Protein AF-A0A1Q2CQM8-F1 (afdb_monomer_lite)

Radius of gyration: 37.62 Å; chains: 1; bounding box: 110×85×84 Å

Secondary structure (DSSP, 8-state):
---HHHHHHHHHHHHHHTT-TT--HHHHHHHHHHT---HHHHTTS--TTHHHHHHSHHHHGGGGG-S-------PPPPP----PPPPPPP-SHHHHHHHHHHHHHH-S-TTGGGS-HHHHHHHHHT---SHHHHHHHHTTSTTHHHHHHTHHHHHHHHH-GGGSPPPPPPPPP--S-----PPPPPP---TTPBP-----S-PPPPPGGG-S---SS-EEEEEETTEEEEEEPPPSS--SEEEEEEEEESSS---S-GGGSEEEEEES-SEEEE----SSSEEEEEEEEEEESSHHHHHTSPPEEEEEEEEEPPPEEEEEEE-TTS-EEEEEEPPTTPEEEEEEEETT------GGGBPPGGGEETTEEEESSPPSSSEEEEEEEEEEE-TTS-EEEPPPEEEEEE-PPP------------S-------------------PPPP---------------------

pLDDT: mean 85.56, std 19.46, range [33.66, 98.69]

Foldseek 3Di:
DDALQRLLVLLVVQCVVVVLPPADSVQSSVCSNVVDLDLVVLVPDDGPRSVSCSVCPVVSSVSSVPPDPDPPPDDDDDDDDDDDDDDFQDLPLVSLLVLLVVCLVPDPDVVSVVFDSVLSSQLSVQSQQALVSQLVSLVPGPCSVVSNVCSHVSNCSNGNPVNPPPDPDDDDDDDDDDPPPPDPDPPPPDLAAAFDFDDAPAADWADCPVHFADAPWAWDWDDDPQAIKIAFDDDPDDALDKKKWKWKDPQAAPRRTRVVGHTQGIGRRRIYGGHDDQQAQKIKMWIWMFGYHDSVNSRHGRIHTNYIDMAGDWKADWDWDQDPLRKIKIFIAAHPPWQKWKFKDFPPDDDDDDPVRTAPSVQDDNTIGMGNDDDAPGKIKIWMWTWDQHNVRDIDIHDTDIDIDHGHDDPDPDPDPDDDPPPDPDDDDDDDDDDDDDDDDDDDDDDDDDDDDDDDDDDDDDDDDDD

Sequence (467 aa):
MSTGLQRSRWLIEAAQARGGEGISQRDLELWGHLDIRLRTVAEHILWENRDALLRSFDDLVPAMDGPEPQPEPRSAPPARQAPEPQPGLDQRPEARFGRLMEWRGGHQDPKVATIGDQDLARVASSGAVTEAEVEQAAARLTAAELVALYADQIAYFLGGPDAVGPAPQPEPEPEPEPVPVAAPEPELLDPYAPFDWEKVPQFVPFSWADGPATAFGHLSADLEDDGVRLAWTPAPERAPVTLYRIVESTSNWPSGAPELGGLVGVTRSNSGTAQLHPAGPVTYLAVWVNQGDTLLAAAHSQPRLVGVGQVVWPPKELSVQVTANRTVAALLSAPEGSRVEVQRFPKGATISYDINREIDRELVSSTGFRDLNPPMGDDIVYAAFCVAELADGQSMVSAPLTAVAHVTPEVQQIKVQVSRSESTPGPTTSPGCGRATARSTCTPRRSIRRTGWRTSRAPRRSSRGRA

Structure (mmCIF, N/CA/C/O backbone):
data_AF-A0A1Q2CQM8-F1
#
_entry.id   AF-A0A1Q2CQM8-F1
#
loop_
_atom_site.group_PDB
_atom_site.id
_atom_site.type_symbol
_atom_site.label_atom_id
_atom_site.label_alt_id
_atom_site.label_comp_id
_atom_site.label_asym_id
_atom_site.label_entity_id
_atom_site.label_seq_id
_atom_site.pdbx_PDB_ins_code
_atom_site.Cartn_x
_atom_site.Cartn_y
_atom_site.Cartn_z
_atom_site.occupancy
_atom_site.B_iso_or_equiv
_atom_site.auth_seq_id
_atom_site.auth_comp_id
_atom_site.auth_asym_id
_atom_site.auth_atom_id
_atom_site.pdbx_PDB_model_num
ATOM 1 N N . MET A 1 1 ? 26.496 -1.756 11.582 1.00 56.94 1 MET A N 1
ATOM 2 C CA . MET A 1 1 ? 26.245 -0.394 11.064 1.00 56.94 1 MET A CA 1
ATOM 3 C C . MET A 1 1 ? 26.181 0.554 12.249 1.00 56.94 1 MET A C 1
ATOM 5 O O . MET A 1 1 ? 25.504 0.223 13.214 1.00 56.94 1 MET A O 1
ATOM 9 N N . SER A 1 2 ? 26.933 1.657 12.222 1.00 72.69 2 SER A N 1
ATOM 10 C CA . SER A 1 2 ? 26.915 2.663 13.295 1.00 72.69 2 SER A CA 1
ATOM 11 C C . SER A 1 2 ? 25.597 3.443 13.257 1.00 72.69 2 SER A C 1
ATOM 13 O O . SER A 1 2 ? 25.110 3.773 12.175 1.00 72.69 2 SER A O 1
ATOM 15 N N . THR A 1 3 ? 24.989 3.704 14.415 1.00 89.25 3 THR A N 1
ATOM 16 C CA . THR A 1 3 ? 23.739 4.485 14.493 1.00 89.25 3 THR A CA 1
ATOM 17 C C . THR A 1 3 ? 24.000 5.963 14.174 1.00 89.25 3 THR A C 1
ATOM 19 O O . THR A 1 3 ? 25.101 6.465 14.404 1.00 89.25 3 THR A O 1
ATOM 22 N N . GLY A 1 4 ? 22.991 6.705 13.695 1.00 87.75 4 GLY A N 1
ATOM 23 C CA . GLY A 1 4 ? 23.125 8.153 13.449 1.00 87.75 4 GLY A CA 1
ATOM 24 C C . GLY A 1 4 ? 23.620 8.938 14.677 1.00 87.75 4 GLY A C 1
ATOM 25 O O . GLY A 1 4 ? 24.401 9.873 14.536 1.00 87.75 4 GLY A O 1
ATOM 26 N N . LEU A 1 5 ? 23.252 8.487 15.884 1.00 91.38 5 LEU A N 1
ATOM 27 C CA . LEU A 1 5 ? 23.717 9.038 17.165 1.00 91.38 5 LEU A CA 1
ATOM 28 C C . LEU A 1 5 ? 25.200 8.751 17.464 1.00 91.38 5 LEU A C 1
ATOM 30 O O . LEU A 1 5 ? 25.872 9.552 18.107 1.00 91.38 5 LEU A O 1
ATOM 34 N N . GLN A 1 6 ? 25.727 7.606 17.031 1.00 91.69 6 GLN A N 1
ATOM 35 C CA . GLN A 1 6 ? 27.152 7.295 17.188 1.00 91.69 6 GLN A CA 1
ATOM 36 C C . GLN A 1 6 ? 28.005 8.110 16.215 1.00 91.69 6 GLN A C 1
ATOM 38 O O . GLN A 1 6 ? 29.056 8.613 16.604 1.00 91.69 6 GLN A O 1
ATOM 43 N N . ARG A 1 7 ? 27.527 8.307 14.981 1.00 94.44 7 ARG A N 1
ATOM 44 C CA . ARG A 1 7 ? 28.214 9.136 13.980 1.00 94.44 7 ARG A CA 1
ATOM 45 C C . ARG A 1 7 ? 28.261 10.609 14.367 1.00 94.44 7 ARG A C 1
ATOM 47 O O . ARG A 1 7 ? 29.313 11.224 14.227 1.00 94.44 7 ARG A O 1
ATOM 54 N N . SER A 1 8 ? 27.168 11.165 14.898 1.00 95.44 8 SER A N 1
ATOM 55 C CA . SER A 1 8 ? 27.185 12.538 15.419 1.00 95.44 8 SER A CA 1
ATOM 56 C C . SER A 1 8 ? 28.186 12.692 16.559 1.00 95.44 8 SER A C 1
ATOM 58 O O . SER A 1 8 ? 28.960 13.646 16.571 1.00 95.44 8 SER A O 1
ATOM 60 N N . ARG A 1 9 ? 28.242 11.720 17.477 1.00 95.88 9 ARG A N 1
ATOM 61 C CA . ARG A 1 9 ? 29.221 11.723 18.566 1.00 95.88 9 ARG A CA 1
ATOM 62 C C . ARG A 1 9 ? 30.664 11.711 18.052 1.00 95.88 9 ARG A C 1
ATOM 64 O O . ARG A 1 9 ? 31.464 12.516 18.519 1.00 95.88 9 ARG A O 1
ATOM 71 N N . TRP A 1 10 ? 30.989 10.857 17.082 1.00 95.94 10 TRP A N 1
ATOM 72 C CA . TRP A 1 10 ? 32.332 10.819 16.494 1.00 95.94 10 TRP A CA 1
ATOM 73 C C . TRP A 1 10 ? 32.699 12.116 15.769 1.00 95.94 10 TRP A C 1
ATOM 75 O O . TRP A 1 10 ? 33.825 12.590 15.906 1.00 95.94 10 TRP A O 1
ATOM 85 N N . LEU A 1 11 ? 31.752 12.730 15.052 1.00 96.00 11 LEU A N 1
ATOM 86 C CA . LEU A 1 11 ? 31.953 14.032 14.412 1.00 96.00 11 LEU A CA 1
ATOM 87 C C . LEU A 1 11 ? 32.229 15.142 15.435 1.00 96.00 11 LEU A C 1
ATOM 89 O O . LEU A 1 11 ? 33.125 15.956 15.219 1.00 96.00 11 LEU A O 1
ATOM 93 N N . ILE A 1 12 ? 31.505 15.155 16.559 1.00 96.12 12 ILE A N 1
ATOM 94 C CA . ILE A 1 12 ? 31.725 16.111 17.655 1.00 96.12 12 ILE A CA 1
ATOM 95 C C . ILE A 1 12 ? 33.118 15.924 18.265 1.00 96.12 12 ILE A C 1
ATOM 97 O O . ILE A 1 12 ? 33.862 16.897 18.393 1.00 96.12 12 ILE A O 1
ATOM 101 N N . GLU A 1 13 ? 33.498 14.688 18.595 1.00 95.44 13 GLU A N 1
ATOM 102 C CA . GLU A 1 13 ? 34.814 14.374 19.167 1.00 95.44 13 GLU A CA 1
ATOM 103 C C . GLU A 1 13 ? 35.952 14.752 18.194 1.00 95.44 13 GLU A C 1
ATOM 105 O O . GLU A 1 13 ? 36.938 15.373 18.596 1.00 95.44 13 GLU A O 1
ATOM 110 N N . ALA A 1 14 ? 35.794 14.468 16.897 1.00 95.38 14 ALA A N 1
ATOM 111 C CA . ALA A 1 14 ? 36.774 14.813 15.869 1.00 95.38 14 ALA A CA 1
ATOM 112 C C . ALA A 1 14 ? 36.891 16.327 15.627 1.00 95.38 14 ALA A C 1
ATOM 114 O O . ALA A 1 14 ? 38.002 16.836 15.467 1.00 95.38 14 ALA A O 1
ATOM 115 N N . ALA A 1 15 ? 35.773 17.058 15.628 1.00 95.88 15 ALA A N 1
ATOM 116 C CA . ALA A 1 15 ? 35.773 18.513 15.494 1.00 95.88 15 ALA A CA 1
ATOM 117 C C . ALA A 1 15 ? 36.443 19.188 16.701 1.00 95.88 15 ALA A C 1
ATOM 119 O O . ALA A 1 15 ? 37.255 20.099 16.528 1.00 95.88 15 ALA A O 1
ATOM 120 N N . GLN A 1 16 ? 36.181 18.698 17.917 1.00 94.94 16 GLN A N 1
ATOM 121 C CA . GLN A 1 16 ? 36.836 19.181 19.136 1.00 94.94 16 GLN A CA 1
ATOM 122 C C . GLN A 1 16 ? 38.346 18.911 19.121 1.00 94.94 16 GLN A C 1
ATOM 124 O O . GLN A 1 16 ? 39.131 19.811 19.417 1.00 94.94 16 GLN A O 1
ATOM 129 N N . ALA A 1 17 ? 38.767 17.709 18.712 1.00 94.25 17 ALA A N 1
ATOM 130 C CA . ALA A 1 17 ? 40.180 17.329 18.656 1.00 94.25 17 ALA A CA 1
ATOM 131 C C . ALA A 1 17 ? 41.011 18.189 17.685 1.00 94.25 17 ALA A C 1
ATOM 133 O O . ALA A 1 17 ? 42.217 18.342 17.874 1.00 94.25 17 ALA A O 1
ATOM 134 N N . ARG A 1 18 ? 40.379 18.768 16.657 1.00 92.81 18 ARG A N 1
ATOM 135 C CA . ARG A 1 18 ? 41.039 19.598 15.635 1.00 92.81 18 ARG A CA 1
ATOM 136 C C . ARG A 1 18 ? 40.970 21.098 15.917 1.00 92.81 18 ARG A C 1
ATOM 138 O O . ARG A 1 18 ? 41.352 21.890 15.061 1.00 92.81 18 ARG A O 1
ATOM 145 N N . GLY A 1 19 ? 40.487 21.492 17.097 1.00 88.88 19 GLY A N 1
ATOM 146 C CA . GLY A 1 19 ? 40.315 22.900 17.444 1.00 88.88 19 GLY A CA 1
ATOM 147 C C . GLY A 1 19 ? 39.241 23.574 16.594 1.00 88.88 19 GLY A C 1
ATOM 148 O O . GLY A 1 19 ? 39.440 24.703 16.156 1.00 88.88 19 GLY A O 1
ATOM 149 N N . GLY A 1 20 ? 38.133 22.870 16.326 1.00 78.44 20 GLY A N 1
ATOM 150 C CA . GLY A 1 20 ? 36.983 23.339 15.547 1.00 78.44 20 GLY A CA 1
ATOM 151 C C . GLY A 1 20 ? 36.214 24.485 16.211 1.00 78.44 20 GLY A C 1
ATOM 152 O O . GLY A 1 20 ? 35.013 24.377 16.453 1.00 78.44 20 GLY A O 1
ATOM 153 N N . GLU A 1 21 ? 36.897 25.587 16.516 1.00 77.81 21 GLU A N 1
ATOM 154 C CA . GLU A 1 21 ? 36.283 26.824 16.970 1.00 77.81 21 GLU A CA 1
ATOM 155 C C . GLU A 1 21 ? 35.364 27.352 15.861 1.00 77.81 21 GLU A C 1
ATOM 157 O O . GLU A 1 21 ? 35.803 27.772 14.790 1.00 77.81 21 GLU A O 1
ATOM 162 N N . GLY A 1 22 ? 34.056 27.295 16.115 1.00 87.25 22 GLY A N 1
ATOM 163 C CA . GLY A 1 22 ? 33.035 27.903 15.264 1.00 87.25 22 GLY A CA 1
ATOM 164 C C . GLY A 1 22 ? 32.095 26.941 14.538 1.00 87.25 22 GLY A C 1
ATOM 165 O O . GLY A 1 22 ? 31.134 27.432 13.951 1.00 87.25 22 GLY A O 1
ATOM 166 N N . ILE A 1 23 ? 32.293 25.618 14.587 1.00 95.12 23 ILE A N 1
ATOM 167 C CA . ILE A 1 23 ? 31.280 24.676 14.076 1.00 95.12 23 ILE A CA 1
ATOM 168 C C . ILE A 1 23 ? 30.219 24.463 15.161 1.00 95.12 23 ILE A C 1
ATOM 170 O O . ILE A 1 23 ? 30.550 24.102 16.291 1.00 95.12 23 ILE A O 1
ATOM 174 N N . SER A 1 24 ? 28.944 24.691 14.832 1.00 96.12 24 SER A N 1
ATOM 175 C CA . SER A 1 24 ? 27.851 24.447 15.776 1.00 96.12 24 SER A CA 1
ATOM 176 C C . SER A 1 24 ? 27.746 22.956 16.091 1.00 96.12 24 SER A C 1
ATOM 178 O O . SER A 1 24 ? 27.750 22.115 15.190 1.00 96.12 24 SER A O 1
ATOM 180 N N . GLN A 1 25 ? 27.588 22.618 17.373 1.00 95.94 25 GLN A N 1
ATOM 181 C CA . GLN A 1 25 ? 27.298 21.246 17.788 1.00 95.94 25 GLN A CA 1
ATOM 182 C C . GLN A 1 25 ? 26.040 20.712 17.083 1.00 95.94 25 GLN A C 1
ATOM 184 O O . GLN A 1 25 ? 26.013 19.554 16.675 1.00 95.94 25 GLN A O 1
ATOM 189 N N . ARG A 1 26 ? 25.033 21.569 16.869 1.00 95.88 26 ARG A N 1
ATOM 190 C CA . ARG A 1 26 ? 23.789 21.202 16.186 1.00 95.88 26 ARG A CA 1
ATOM 191 C C . ARG A 1 26 ? 24.016 20.834 14.719 1.00 95.88 26 ARG A C 1
ATOM 193 O O . ARG A 1 26 ? 23.396 19.892 14.231 1.00 95.88 26 ARG A O 1
ATOM 200 N N . ASP A 1 27 ? 24.923 21.536 14.037 1.00 97.00 27 ASP A N 1
ATOM 201 C CA . ASP A 1 27 ? 25.294 21.225 12.652 1.00 97.00 27 ASP A CA 1
ATOM 202 C C . ASP A 1 27 ? 25.987 19.851 12.566 1.00 97.00 27 ASP A C 1
ATOM 204 O O . ASP A 1 27 ? 25.680 19.062 11.675 1.00 97.00 27 ASP A O 1
ATOM 208 N N . LEU A 1 28 ? 26.863 19.517 13.526 1.00 96.75 28 LEU A N 1
ATOM 209 C CA . LEU A 1 28 ? 27.530 18.205 13.607 1.00 96.75 28 LEU A CA 1
ATOM 210 C C . LEU A 1 28 ? 26.553 17.067 13.948 1.00 96.75 28 LEU A C 1
ATOM 212 O O . LEU A 1 28 ? 26.675 15.961 13.417 1.00 96.75 28 LEU A O 1
ATOM 216 N N . GLU A 1 29 ? 25.563 17.334 14.803 1.00 96.56 29 GLU A N 1
ATOM 217 C CA . GLU A 1 29 ? 24.489 16.387 15.118 1.00 96.56 29 GLU A CA 1
ATOM 218 C C . GLU A 1 29 ? 23.617 16.093 13.898 1.00 96.56 29 GLU A C 1
ATOM 220 O O . GLU A 1 29 ? 23.396 14.925 13.568 1.00 96.56 29 GLU A O 1
ATOM 225 N N . LEU A 1 30 ? 23.180 17.144 13.199 1.00 95.88 30 LEU A N 1
ATOM 226 C CA . LEU A 1 30 ? 22.396 17.030 11.973 1.00 95.88 30 LEU A CA 1
ATOM 227 C C . LEU A 1 30 ? 23.183 16.289 10.885 1.00 95.88 30 LEU A C 1
ATOM 229 O O . LEU A 1 30 ? 22.646 15.391 10.237 1.00 95.88 30 LEU A O 1
ATOM 233 N N . TRP A 1 31 ? 24.467 16.612 10.727 1.00 96.31 31 TRP A N 1
ATOM 234 C CA . TRP A 1 31 ? 25.346 15.956 9.766 1.00 96.31 31 TRP A CA 1
ATOM 235 C C . TRP A 1 31 ? 25.486 14.451 10.051 1.00 96.31 31 TRP A C 1
ATOM 237 O O . TRP A 1 31 ? 25.225 13.627 9.169 1.00 96.31 31 TRP A O 1
ATOM 247 N N . GLY A 1 32 ? 25.811 14.066 11.289 1.00 95.44 32 GLY A N 1
ATOM 248 C CA . GLY A 1 32 ? 25.941 12.655 11.669 1.00 95.44 32 GLY A CA 1
ATOM 249 C C . GLY A 1 32 ? 24.635 11.861 11.557 1.00 95.44 32 GLY A C 1
ATOM 250 O O . GLY A 1 32 ? 24.656 10.679 11.194 1.00 95.44 32 GLY A O 1
ATOM 251 N N . HIS A 1 33 ? 23.497 12.512 11.820 1.00 95.31 33 HIS A N 1
ATOM 252 C CA . HIS A 1 33 ? 22.174 11.904 11.703 1.00 95.31 33 HIS A CA 1
ATOM 253 C C . HIS A 1 33 ? 21.782 11.630 10.245 1.00 95.31 33 HIS A C 1
ATOM 255 O O . HIS A 1 33 ? 21.274 10.550 9.948 1.00 95.31 33 HIS A O 1
ATOM 261 N N . LEU A 1 34 ? 22.063 12.574 9.340 1.00 93.88 34 LEU A N 1
ATOM 262 C CA . LEU A 1 34 ? 21.719 12.486 7.916 1.00 93.88 34 LEU A CA 1
ATOM 263 C C . LEU A 1 34 ? 22.741 11.707 7.065 1.00 93.88 34 LEU A C 1
ATOM 265 O O . LEU A 1 34 ? 22.503 11.511 5.878 1.00 93.88 34 LEU A O 1
ATOM 269 N N . ASP A 1 35 ? 23.864 11.266 7.646 1.00 95.62 35 ASP A N 1
ATOM 270 C CA . ASP A 1 35 ? 24.927 10.494 6.971 1.00 95.62 35 ASP A CA 1
ATOM 271 C C . ASP A 1 35 ? 25.447 11.158 5.676 1.00 95.62 35 ASP A C 1
ATOM 273 O O . ASP A 1 35 ? 25.668 10.518 4.647 1.00 95.62 35 ASP A O 1
ATOM 277 N N . ILE A 1 36 ? 25.619 12.484 5.705 1.00 95.38 36 ILE A N 1
ATOM 278 C CA . ILE A 1 36 ? 26.000 13.256 4.514 1.00 95.38 36 ILE A CA 1
ATOM 279 C C . ILE A 1 36 ? 27.485 13.045 4.207 1.00 95.38 36 ILE A C 1
ATOM 281 O O . ILE A 1 36 ? 28.352 13.610 4.860 1.00 95.38 36 ILE A O 1
ATOM 285 N N . ARG A 1 37 ? 27.807 12.268 3.173 1.00 95.94 37 ARG A N 1
ATOM 286 C CA . ARG A 1 37 ? 29.208 11.998 2.776 1.00 95.94 37 ARG A CA 1
ATOM 287 C C . ARG A 1 37 ? 29.702 12.825 1.593 1.00 95.94 37 ARG A C 1
ATOM 289 O O . ARG A 1 37 ? 30.887 12.820 1.281 1.00 95.94 37 ARG A O 1
ATOM 296 N N . LEU A 1 38 ? 28.797 13.533 0.924 1.00 95.56 38 LEU A N 1
ATOM 297 C CA . LEU A 1 38 ? 29.104 14.319 -0.265 1.00 95.56 38 LEU A CA 1
ATOM 298 C C . LEU A 1 38 ? 29.099 15.807 0.071 1.00 95.56 38 LEU A C 1
ATOM 300 O O . LEU A 1 38 ? 28.082 16.348 0.509 1.00 95.56 38 LEU A O 1
ATOM 304 N N . ARG A 1 39 ? 30.217 16.481 -0.215 1.00 95.94 39 ARG A N 1
ATOM 305 C CA . ARG A 1 39 ? 30.371 17.933 -0.040 1.00 95.94 39 ARG A CA 1
ATOM 306 C C . ARG A 1 39 ? 29.277 18.713 -0.777 1.00 95.94 39 ARG A C 1
ATOM 308 O O . ARG A 1 39 ? 28.717 19.652 -0.225 1.00 95.94 39 ARG A O 1
ATOM 315 N N . THR A 1 40 ? 28.910 18.274 -1.982 1.00 92.44 40 THR A N 1
ATOM 316 C CA . THR A 1 40 ? 27.842 18.892 -2.785 1.00 92.44 40 THR A CA 1
ATOM 317 C C . THR A 1 40 ? 26.480 18.836 -2.098 1.00 92.44 40 THR A C 1
ATOM 319 O O . THR A 1 40 ? 25.713 19.785 -2.199 1.00 92.44 40 THR A O 1
ATOM 322 N N . VAL A 1 41 ? 26.166 17.768 -1.360 1.00 92.31 41 VAL A N 1
ATOM 323 C CA . VAL A 1 41 ? 24.922 17.678 -0.577 1.00 92.31 41 VAL A CA 1
ATOM 324 C C . VAL A 1 41 ? 24.990 18.621 0.621 1.00 92.31 41 VAL A C 1
ATOM 326 O O . VAL A 1 41 ? 24.035 19.352 0.878 1.00 92.31 41 VAL A O 1
ATOM 329 N N . ALA A 1 42 ? 26.138 18.674 1.304 1.00 93.44 42 ALA A N 1
ATOM 330 C CA . ALA A 1 42 ? 26.334 19.597 2.414 1.00 93.44 42 ALA A CA 1
ATOM 331 C C . ALA A 1 42 ? 26.187 21.067 1.985 1.00 93.44 42 ALA A C 1
ATOM 333 O O . ALA A 1 42 ? 25.627 21.866 2.721 1.00 93.44 42 ALA A O 1
ATOM 334 N N . GLU A 1 43 ? 26.588 21.446 0.773 1.00 94.69 43 GLU A N 1
ATOM 335 C CA . GLU A 1 43 ? 26.417 22.817 0.269 1.00 94.69 43 GLU A CA 1
ATOM 336 C C . GLU A 1 43 ? 24.953 23.280 0.142 1.00 94.69 43 GLU A C 1
ATOM 338 O O . GLU A 1 43 ? 24.705 24.487 0.130 1.00 94.69 43 GLU A O 1
ATOM 343 N N . HIS A 1 44 ? 23.992 22.357 0.062 1.00 90.94 44 HIS A N 1
ATOM 344 C CA . HIS A 1 44 ? 22.571 22.672 -0.130 1.00 90.94 44 HIS A CA 1
ATOM 345 C C . HIS A 1 44 ? 21.755 22.654 1.170 1.00 90.94 44 HIS A C 1
ATOM 347 O O . HIS A 1 44 ? 20.559 22.943 1.147 1.00 90.94 44 HIS A O 1
ATOM 353 N N . ILE A 1 45 ? 22.384 22.337 2.302 1.00 92.31 45 ILE A N 1
ATOM 354 C CA . ILE A 1 45 ? 21.731 22.293 3.612 1.00 92.31 45 ILE A CA 1
ATOM 355 C C . ILE A 1 45 ? 21.943 23.623 4.344 1.00 92.31 45 ILE A C 1
ATOM 357 O O . ILE A 1 45 ? 22.974 24.285 4.208 1.00 92.31 45 ILE A O 1
ATOM 361 N N . LEU A 1 46 ? 20.929 24.035 5.105 1.00 84.94 46 LEU A N 1
ATOM 362 C CA . LEU A 1 46 ? 20.993 25.213 5.963 1.00 84.94 46 LEU A CA 1
ATOM 363 C C . LEU A 1 46 ? 21.757 24.865 7.246 1.00 84.94 46 LEU A C 1
ATOM 365 O O . LEU A 1 46 ? 21.245 24.129 8.085 1.00 84.94 46 LEU A O 1
ATOM 369 N N . TRP A 1 47 ? 22.962 25.414 7.382 1.00 94.94 47 TRP A N 1
ATOM 370 C CA . TRP A 1 47 ? 23.816 25.276 8.564 1.00 94.94 47 TRP A CA 1
ATOM 371 C C . TRP A 1 47 ? 23.836 26.569 9.369 1.00 94.94 47 TRP A C 1
ATOM 373 O O . TRP A 1 47 ? 23.768 27.657 8.791 1.00 94.94 47 TRP A O 1
ATOM 383 N N . GLU A 1 48 ? 24.009 26.464 10.682 1.00 95.19 48 GLU A N 1
ATOM 384 C CA . GLU A 1 48 ? 24.223 27.628 11.543 1.00 95.19 48 GLU A CA 1
ATOM 385 C C . GLU A 1 48 ? 25.563 28.317 11.225 1.00 95.19 48 GLU A C 1
ATOM 387 O O . GLU A 1 48 ? 25.623 29.547 11.199 1.00 95.19 48 GLU A O 1
ATOM 392 N N . ASN A 1 49 ? 26.619 27.555 10.904 1.00 94.00 49 ASN A N 1
ATOM 393 C CA . ASN A 1 49 ? 27.888 28.103 10.405 1.00 94.00 49 ASN A CA 1
ATOM 394 C C . ASN A 1 49 ? 28.432 27.330 9.192 1.00 94.00 49 ASN A C 1
ATOM 396 O O . ASN A 1 49 ? 29.413 26.581 9.273 1.00 94.00 49 ASN A O 1
ATOM 400 N N . ARG A 1 50 ? 27.793 27.554 8.038 1.00 94.69 50 ARG A N 1
ATOM 401 C CA . ARG A 1 50 ? 28.116 26.897 6.760 1.00 94.69 50 ARG A CA 1
ATOM 402 C C . ARG A 1 50 ? 29.599 26.980 6.389 1.00 94.69 50 ARG A C 1
ATOM 404 O O . ARG A 1 50 ? 30.179 25.972 5.995 1.00 94.69 50 ARG A O 1
ATOM 411 N N . ASP A 1 51 ? 30.220 28.150 6.513 1.00 96.00 51 ASP A N 1
ATOM 412 C CA . ASP A 1 51 ? 31.601 28.358 6.059 1.00 96.00 51 ASP A CA 1
ATOM 413 C C . ASP A 1 51 ? 32.631 27.668 6.961 1.00 96.00 51 ASP A C 1
ATOM 415 O O . ASP A 1 51 ? 33.689 27.245 6.491 1.00 96.00 51 ASP A O 1
ATOM 419 N N . ALA A 1 52 ? 32.359 27.549 8.265 1.00 95.25 52 ALA A N 1
ATOM 420 C CA . ALA A 1 52 ? 33.196 26.754 9.162 1.00 95.25 52 ALA A CA 1
ATOM 421 C C . ALA A 1 52 ? 33.066 25.257 8.849 1.00 95.25 52 ALA A C 1
ATOM 423 O O . ALA A 1 52 ? 34.081 24.580 8.689 1.00 95.25 52 ALA A O 1
ATOM 424 N N . LEU A 1 53 ? 31.836 24.764 8.666 1.00 96.19 53 LEU A N 1
ATOM 425 C CA . LEU A 1 53 ? 31.580 23.356 8.359 1.00 96.19 53 LEU A CA 1
ATOM 426 C C . LEU A 1 53 ? 32.195 22.937 7.016 1.00 96.19 53 LEU A C 1
ATOM 428 O O . LEU A 1 53 ? 32.911 21.942 6.958 1.00 96.19 53 LEU A O 1
ATOM 432 N N . LEU A 1 54 ? 31.987 23.710 5.942 1.00 95.94 54 LEU A N 1
ATOM 433 C CA . LEU A 1 54 ? 32.506 23.376 4.608 1.00 95.94 54 LEU A CA 1
ATOM 434 C C . LEU A 1 54 ? 34.037 23.457 4.510 1.00 95.94 54 LEU A C 1
ATOM 436 O O . LEU A 1 54 ? 34.636 22.760 3.687 1.00 95.94 54 LEU A O 1
ATOM 440 N N . ARG A 1 55 ? 34.691 24.280 5.340 1.00 96.00 55 ARG A N 1
ATOM 441 C CA . ARG A 1 55 ? 36.161 24.304 5.435 1.00 96.00 55 ARG A CA 1
ATOM 442 C C . ARG A 1 55 ? 36.717 23.047 6.097 1.00 96.00 55 ARG A C 1
ATOM 444 O O . ARG A 1 55 ? 37.769 22.584 5.677 1.00 96.00 55 ARG A O 1
ATOM 451 N N . SER A 1 56 ? 36.002 22.485 7.068 1.00 95.75 56 SER A N 1
ATOM 452 C CA . SER A 1 56 ? 36.394 21.265 7.788 1.00 95.75 56 SER A CA 1
ATOM 453 C C . SER A 1 56 ? 35.748 19.988 7.234 1.00 95.75 56 SER A C 1
ATOM 455 O O . SER A 1 56 ? 35.872 18.934 7.853 1.00 95.75 56 SER A O 1
ATOM 457 N N . PHE A 1 57 ? 35.051 20.057 6.091 1.00 96.31 57 PHE A N 1
ATOM 458 C CA . PHE A 1 57 ? 34.222 18.950 5.608 1.00 96.31 57 PHE A CA 1
ATOM 459 C C . PHE A 1 57 ? 35.043 17.695 5.293 1.00 96.31 57 PHE A C 1
ATOM 461 O O . PHE A 1 57 ? 34.856 16.657 5.922 1.00 96.31 57 PHE A O 1
ATOM 468 N N . ASP A 1 58 ? 35.994 17.807 4.362 1.00 95.75 58 ASP A N 1
ATOM 469 C CA . ASP A 1 58 ? 36.803 16.668 3.893 1.00 95.75 58 ASP A CA 1
ATOM 470 C C . ASP A 1 58 ? 37.642 16.059 5.027 1.00 95.75 58 ASP A C 1
ATOM 472 O O . ASP A 1 58 ? 37.927 14.865 5.055 1.00 95.75 58 ASP A O 1
ATOM 476 N N . ASP A 1 59 ? 37.969 16.896 6.003 1.00 94.12 59 ASP A N 1
ATOM 477 C CA . ASP A 1 59 ? 38.695 16.554 7.209 1.00 94.12 59 ASP A CA 1
ATOM 478 C C . ASP A 1 59 ? 37.867 15.689 8.172 1.00 94.12 59 ASP A C 1
ATOM 480 O O . ASP A 1 59 ? 38.401 14.752 8.774 1.00 94.12 59 ASP A O 1
ATOM 484 N N . LEU A 1 60 ? 36.578 15.992 8.333 1.00 95.38 60 LEU A N 1
ATOM 485 C CA . LEU A 1 60 ? 35.695 15.337 9.299 1.00 95.38 60 LEU A CA 1
ATOM 486 C C . LEU A 1 60 ? 34.963 14.112 8.734 1.00 95.38 60 LEU A C 1
ATOM 488 O O . LEU A 1 60 ? 34.587 13.243 9.518 1.00 95.38 60 LEU A O 1
ATOM 492 N N . VAL A 1 61 ? 34.820 13.980 7.408 1.00 96.06 61 VAL A N 1
ATOM 493 C CA . VAL A 1 61 ? 34.174 12.812 6.768 1.00 96.06 61 VAL A CA 1
ATOM 494 C C . VAL A 1 61 ? 34.736 11.462 7.256 1.00 96.06 61 VAL A C 1
ATOM 496 O O . VAL A 1 61 ? 33.927 10.609 7.623 1.00 96.06 61 VAL A O 1
ATOM 499 N N . PRO A 1 62 ? 36.065 11.241 7.360 1.00 95.44 62 PRO A N 1
ATOM 500 C CA . PRO A 1 62 ? 36.605 9.968 7.850 1.00 95.44 62 PRO A CA 1
ATOM 501 C C . PRO A 1 62 ? 36.185 9.619 9.284 1.00 95.44 62 PRO A C 1
ATOM 503 O O . PRO A 1 62 ? 36.098 8.447 9.636 1.00 95.44 62 PRO A O 1
ATOM 506 N N . ALA A 1 63 ? 35.879 10.616 10.125 1.00 94.12 63 ALA A N 1
ATOM 507 C CA . ALA A 1 63 ? 35.440 10.369 11.499 1.00 94.12 63 ALA A CA 1
ATOM 508 C C . ALA A 1 63 ? 34.053 9.704 11.567 1.00 94.12 63 ALA A C 1
ATOM 510 O O . ALA A 1 63 ? 33.713 9.087 12.575 1.00 94.12 63 ALA A O 1
ATOM 511 N N . MET A 1 64 ? 33.256 9.779 10.494 1.00 92.19 64 MET A N 1
ATOM 512 C CA . MET A 1 64 ? 31.951 9.115 10.416 1.00 92.19 64 MET A CA 1
ATOM 513 C C . MET A 1 64 ? 32.055 7.585 10.344 1.00 92.19 64 MET A C 1
ATOM 515 O O . MET A 1 64 ? 31.070 6.903 10.634 1.00 92.19 64 MET A O 1
ATOM 519 N N . ASP A 1 65 ? 33.226 7.049 9.987 1.00 92.12 65 ASP A N 1
ATOM 520 C CA . ASP A 1 65 ? 33.489 5.607 9.923 1.00 92.12 65 ASP A CA 1
ATOM 521 C C . ASP A 1 65 ? 33.944 5.021 11.273 1.00 92.12 65 ASP A C 1
ATOM 523 O O . ASP A 1 65 ? 34.023 3.802 11.430 1.00 92.12 65 ASP A O 1
ATOM 527 N N . GLY A 1 66 ? 34.131 5.881 12.280 1.00 88.94 66 GLY A N 1
ATOM 528 C CA . GLY A 1 66 ? 34.570 5.512 13.622 1.00 88.94 66 GLY A CA 1
ATOM 529 C C . GLY A 1 66 ? 36.094 5.461 13.760 1.00 88.94 66 GLY A C 1
ATOM 530 O O . GLY A 1 66 ? 36.821 5.674 12.791 1.00 88.94 66 GLY A O 1
ATOM 531 N N . PRO A 1 67 ? 36.608 5.228 14.981 1.00 83.69 67 PRO A N 1
ATOM 532 C CA . PRO A 1 67 ? 38.040 5.078 15.195 1.00 83.69 67 PRO A CA 1
ATOM 533 C C . PRO A 1 67 ? 38.556 3.872 14.404 1.00 83.69 67 PRO A C 1
ATOM 535 O O . PRO A 1 67 ? 38.022 2.769 14.528 1.00 83.69 67 PRO A O 1
ATOM 538 N N . GLU A 1 68 ? 39.600 4.093 13.603 1.00 72.31 68 GLU A N 1
ATOM 539 C CA . GLU A 1 68 ? 40.305 3.026 12.897 1.00 72.31 68 GLU A CA 1
ATOM 540 C C . GLU A 1 68 ? 40.721 1.955 13.925 1.00 72.31 68 GLU A C 1
ATOM 542 O O . GLU A 1 68 ? 41.294 2.306 14.966 1.00 72.31 68 GLU A O 1
ATOM 547 N N . PRO A 1 69 ? 40.379 0.670 13.712 1.00 63.34 69 PRO A N 1
ATOM 548 C CA . PRO A 1 69 ? 40.663 -0.374 14.684 1.00 63.34 69 PRO A CA 1
ATOM 549 C C . PRO A 1 69 ? 42.169 -0.413 14.953 1.00 63.34 69 PRO A C 1
ATOM 551 O O . PRO A 1 69 ? 42.965 -0.690 14.056 1.00 63.34 69 PRO A O 1
ATOM 554 N N . GLN A 1 70 ? 42.563 -0.112 16.195 1.00 50.00 70 GLN A N 1
ATOM 555 C CA . GLN A 1 70 ? 43.960 -0.214 16.602 1.00 50.00 70 GLN A CA 1
ATOM 556 C C . GLN A 1 70 ? 44.433 -1.656 16.375 1.00 50.00 70 GLN A C 1
ATOM 558 O O . GLN A 1 70 ? 43.735 -2.588 16.780 1.00 50.00 70 GLN A O 1
ATOM 563 N N . PRO A 1 71 ? 45.601 -1.866 15.743 1.00 48.25 71 PRO A N 1
ATOM 564 C CA . PRO A 1 71 ? 46.135 -3.201 15.539 1.00 48.25 71 PRO A CA 1
ATOM 565 C C . PRO A 1 71 ? 46.389 -3.839 16.905 1.00 48.25 71 PRO A C 1
ATOM 567 O O . PRO A 1 71 ? 47.280 -3.416 17.643 1.00 48.25 71 PRO A O 1
ATOM 570 N N . GLU A 1 72 ? 45.583 -4.840 17.256 1.00 43.38 72 GLU A N 1
ATOM 571 C CA . GLU A 1 72 ? 45.766 -5.581 18.498 1.00 43.38 72 GLU A CA 1
ATOM 572 C C . GLU A 1 72 ? 47.181 -6.193 18.546 1.00 43.38 72 GLU A C 1
ATOM 574 O O . GLU A 1 72 ? 47.679 -6.714 17.537 1.00 43.38 72 GLU A O 1
ATOM 579 N N . PRO A 1 73 ? 47.868 -6.146 19.703 1.00 45.69 73 PRO A N 1
ATOM 580 C CA . PRO A 1 73 ? 49.186 -6.743 19.858 1.00 45.69 73 PRO A CA 1
ATOM 581 C C . PRO A 1 73 ? 49.107 -8.261 19.653 1.00 45.69 73 PRO A C 1
ATOM 583 O O . PRO A 1 73 ? 48.521 -8.992 20.453 1.00 45.69 73 PRO A O 1
ATOM 586 N N . ARG A 1 74 ? 49.732 -8.738 18.567 1.00 40.81 74 ARG A N 1
ATOM 587 C CA . ARG A 1 74 ? 49.884 -10.164 18.244 1.00 40.81 74 ARG A CA 1
ATOM 588 C C . ARG A 1 74 ? 50.515 -10.909 19.420 1.00 40.81 74 ARG A C 1
ATOM 590 O O . ARG A 1 74 ? 51.714 -10.797 19.669 1.00 40.81 74 ARG A O 1
ATOM 597 N N . SER A 1 75 ? 49.702 -11.704 20.105 1.00 40.81 75 SER A N 1
ATOM 598 C CA . SER A 1 75 ? 50.170 -12.684 21.082 1.00 40.81 75 SER A CA 1
ATOM 599 C C . SER A 1 75 ? 50.795 -13.887 20.363 1.00 40.81 75 SER A C 1
ATOM 601 O O . SER A 1 75 ? 50.308 -14.327 19.322 1.00 40.81 75 SER A O 1
ATOM 603 N N . ALA A 1 76 ? 51.906 -14.383 20.913 1.00 40.72 76 ALA A N 1
ATOM 604 C CA . ALA A 1 76 ? 52.690 -15.514 20.417 1.00 40.72 76 ALA A CA 1
ATOM 605 C C . ALA A 1 76 ? 51.872 -16.828 20.350 1.00 40.72 76 ALA A C 1
ATOM 607 O O . ALA A 1 76 ? 50.961 -17.020 21.158 1.00 40.72 76 ALA A O 1
ATOM 608 N N . PRO A 1 77 ? 52.201 -17.751 19.423 1.00 38.00 77 PRO A N 1
ATOM 609 C CA . PRO A 1 77 ? 51.422 -18.966 19.192 1.00 38.00 77 PRO A CA 1
ATOM 610 C C . PRO A 1 77 ? 51.595 -19.982 20.337 1.00 38.00 77 PRO A C 1
ATOM 612 O O . PRO A 1 77 ? 52.735 -20.303 20.690 1.00 38.00 77 PRO A O 1
ATOM 615 N N . PRO A 1 78 ? 50.507 -20.535 20.908 1.00 41.38 78 PRO A N 1
ATOM 616 C CA . PRO A 1 78 ? 50.601 -21.646 21.842 1.00 41.38 78 PRO A CA 1
ATOM 617 C C . PRO A 1 78 ? 50.842 -22.979 21.119 1.00 41.38 78 PRO A C 1
ATOM 619 O O . PRO A 1 78 ? 50.536 -23.169 19.942 1.00 41.38 78 PRO A O 1
ATOM 622 N N . ALA A 1 79 ? 51.445 -23.898 21.869 1.00 41.31 79 ALA A N 1
ATOM 623 C CA . ALA A 1 79 ? 51.891 -25.210 21.436 1.00 41.31 79 ALA A CA 1
ATOM 624 C C . ALA A 1 79 ? 50.750 -26.129 20.961 1.00 41.31 79 ALA A C 1
ATOM 626 O O . ALA A 1 79 ? 49.632 -26.089 21.468 1.00 41.31 79 ALA A O 1
ATOM 62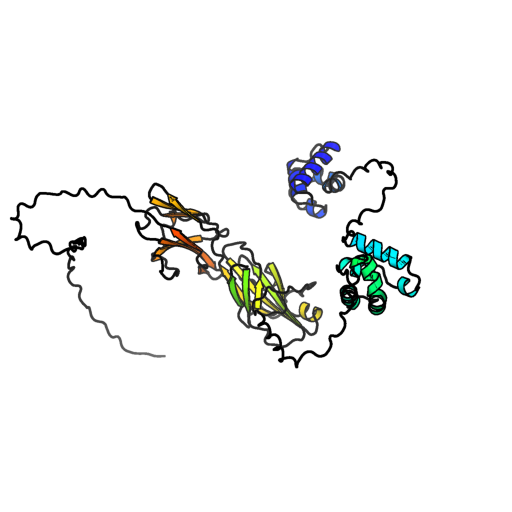7 N N . ARG A 1 80 ? 51.106 -27.000 20.007 1.00 43.66 80 ARG A N 1
ATOM 628 C CA . ARG A 1 80 ? 50.281 -28.043 19.380 1.00 43.66 80 ARG A CA 1
ATOM 629 C C . ARG A 1 80 ? 49.491 -28.862 20.410 1.00 43.66 80 ARG A C 1
ATOM 631 O O . ARG A 1 80 ? 50.082 -29.637 21.161 1.00 43.66 80 ARG A O 1
ATOM 638 N N . GLN A 1 81 ? 48.166 -28.745 20.363 1.00 36.97 81 GLN A N 1
ATOM 639 C CA . GLN A 1 81 ? 47.224 -29.735 20.885 1.00 36.97 81 GLN A CA 1
ATOM 640 C C . GLN A 1 81 ? 46.660 -30.570 19.724 1.00 36.97 81 GLN A C 1
ATOM 642 O O . GLN A 1 81 ? 46.650 -30.132 18.573 1.00 36.97 81 GLN A O 1
ATOM 647 N N . ALA A 1 82 ? 46.288 -31.811 20.040 1.00 38.50 82 ALA A N 1
ATOM 648 C CA . ALA A 1 82 ? 45.726 -32.812 19.134 1.00 38.50 82 ALA A CA 1
ATOM 649 C C . ALA A 1 82 ? 44.416 -32.325 18.468 1.00 38.50 82 ALA A C 1
ATOM 651 O O . ALA A 1 82 ? 43.746 -31.470 19.043 1.00 38.50 82 ALA A O 1
ATOM 652 N N . PRO A 1 83 ? 44.053 -32.830 17.270 1.00 41.47 83 PRO A N 1
ATOM 653 C CA . PRO A 1 83 ? 42.994 -32.241 16.455 1.00 41.47 83 PRO A CA 1
ATOM 654 C C . PRO A 1 83 ? 41.612 -32.427 17.092 1.00 41.47 83 PRO A C 1
ATOM 656 O O . PRO A 1 83 ? 41.062 -33.526 17.120 1.00 41.47 83 PRO A O 1
ATOM 659 N N . GLU A 1 84 ? 41.067 -31.318 17.583 1.00 43.41 84 GLU A N 1
ATOM 660 C CA . GLU A 1 84 ? 39.641 -31.119 17.826 1.00 43.41 84 GLU A CA 1
ATOM 661 C C . GLU A 1 84 ? 38.883 -30.972 16.486 1.00 43.41 84 GLU A C 1
ATOM 663 O O . GLU A 1 84 ? 39.489 -30.593 15.476 1.00 43.41 84 GLU A O 1
ATOM 668 N N . PRO A 1 85 ? 37.575 -31.296 16.440 1.00 40.44 85 PRO A N 1
ATOM 669 C CA . PRO A 1 85 ? 36.749 -31.184 15.235 1.00 40.44 85 PRO A CA 1
ATOM 670 C C . PRO A 1 85 ? 36.799 -29.763 14.658 1.00 40.44 85 PRO A C 1
ATOM 672 O O . PRO A 1 85 ? 36.651 -28.782 15.386 1.00 40.44 85 PRO A O 1
ATOM 675 N N . GLN A 1 86 ? 37.047 -29.654 13.349 1.00 50.44 86 GLN A N 1
ATOM 676 C CA . GLN A 1 86 ? 37.265 -28.367 12.691 1.00 50.44 86 GLN A CA 1
ATOM 677 C C . GLN A 1 86 ? 36.027 -27.457 12.817 1.00 50.44 86 GLN A C 1
ATOM 679 O O . GLN A 1 86 ? 34.909 -27.916 12.573 1.00 50.44 86 GLN A O 1
ATOM 684 N N . PRO A 1 87 ? 36.201 -26.169 13.171 1.00 54.44 87 PRO A N 1
ATOM 685 C CA . PRO A 1 87 ? 35.117 -25.196 13.143 1.00 54.44 87 PRO A CA 1
ATOM 686 C C . PRO A 1 87 ? 34.624 -25.019 11.701 1.00 54.44 87 PRO A C 1
ATOM 688 O O . PRO A 1 87 ? 35.427 -25.015 10.767 1.00 54.44 87 PRO A O 1
ATOM 691 N N . GLY A 1 88 ? 33.306 -24.882 11.525 1.00 78.69 88 GLY A N 1
ATOM 692 C CA . GLY A 1 88 ? 32.677 -24.726 10.212 1.00 78.69 88 GLY A CA 1
ATOM 693 C C . GLY A 1 88 ? 33.352 -23.643 9.365 1.00 78.69 88 GLY A C 1
ATOM 694 O O . GLY A 1 88 ? 33.696 -22.572 9.869 1.00 78.69 88 GLY A O 1
ATOM 695 N N . LEU A 1 89 ? 33.564 -23.940 8.080 1.00 87.94 89 LEU A N 1
ATOM 696 C CA . LEU A 1 89 ? 34.204 -23.029 7.129 1.00 87.94 89 LEU A CA 1
ATOM 697 C C . LEU A 1 89 ? 33.476 -21.677 7.095 1.00 87.94 89 LEU A C 1
ATOM 699 O O . LEU A 1 89 ? 32.250 -21.636 7.031 1.00 87.94 89 LEU A O 1
ATOM 703 N N . ASP A 1 90 ? 34.225 -20.569 7.082 1.00 90.44 90 ASP A N 1
ATOM 704 C CA . ASP A 1 90 ? 33.654 -19.226 6.921 1.00 90.44 90 ASP A CA 1
ATOM 705 C C . ASP A 1 90 ? 32.936 -19.125 5.566 1.00 90.44 90 ASP A C 1
ATOM 707 O O . ASP A 1 90 ? 33.559 -19.280 4.507 1.00 90.44 90 ASP A O 1
ATOM 711 N N . GLN A 1 91 ? 31.622 -18.897 5.611 1.00 92.81 91 GLN A N 1
ATOM 712 C CA . GLN A 1 91 ? 30.742 -18.867 4.442 1.00 92.81 91 GLN A CA 1
ATOM 713 C C . GLN A 1 91 ? 30.552 -17.469 3.847 1.00 92.81 91 GLN A C 1
ATOM 715 O O . GLN A 1 91 ? 29.795 -17.315 2.889 1.00 92.81 91 GLN A O 1
ATOM 720 N N . ARG A 1 92 ? 31.233 -16.440 4.367 1.00 94.38 92 ARG A N 1
ATOM 721 C CA . ARG A 1 92 ? 31.181 -15.106 3.757 1.00 94.38 92 ARG A CA 1
ATOM 722 C C . ARG A 1 92 ? 31.730 -15.144 2.319 1.00 94.38 92 ARG A C 1
ATOM 724 O O . ARG A 1 92 ? 32.718 -15.849 2.075 1.00 94.38 92 ARG A O 1
ATOM 731 N N . PRO A 1 93 ? 31.132 -14.400 1.366 1.00 92.50 93 PRO A N 1
ATOM 732 C CA . PRO A 1 93 ? 31.546 -14.417 -0.039 1.00 92.50 93 PRO A CA 1
ATOM 733 C C . PRO A 1 93 ? 33.043 -14.161 -0.251 1.00 92.50 93 PRO A C 1
ATOM 735 O O . PRO A 1 93 ? 33.658 -14.801 -1.100 1.00 92.50 93 PRO A O 1
ATOM 738 N N . GLU A 1 94 ? 33.658 -13.293 0.554 1.00 93.81 94 GLU A N 1
ATOM 739 C CA . GLU A 1 94 ? 35.082 -12.957 0.463 1.00 93.81 94 GLU A CA 1
ATOM 740 C C . GLU A 1 94 ? 35.974 -14.145 0.849 1.00 93.81 94 GLU A C 1
ATOM 742 O O . GLU A 1 94 ? 36.968 -14.428 0.179 1.00 93.81 94 GLU A O 1
ATOM 747 N N . ALA A 1 95 ? 35.596 -14.882 1.899 1.00 94.12 95 ALA A N 1
ATOM 748 C CA . ALA A 1 95 ? 36.319 -16.069 2.348 1.00 94.12 95 ALA A CA 1
ATOM 749 C C . ALA A 1 95 ? 36.180 -17.221 1.340 1.00 94.12 95 ALA A C 1
ATOM 751 O O . ALA A 1 95 ? 37.155 -17.913 1.042 1.00 94.12 95 ALA A O 1
ATOM 752 N N . ARG A 1 96 ? 34.982 -17.393 0.770 1.00 96.44 96 ARG A N 1
ATOM 753 C CA . ARG A 1 96 ? 34.708 -18.361 -0.304 1.00 96.44 96 ARG A CA 1
ATOM 754 C C . ARG A 1 96 ? 35.513 -18.046 -1.562 1.00 96.44 96 ARG A C 1
ATOM 756 O O . ARG A 1 96 ? 36.152 -18.934 -2.118 1.00 96.44 96 ARG A O 1
ATOM 763 N N . PHE A 1 97 ? 35.534 -16.780 -1.974 1.00 97.12 97 PHE A N 1
ATOM 764 C CA . PHE A 1 97 ? 36.324 -16.327 -3.115 1.00 97.12 97 PHE A CA 1
ATOM 765 C C . PHE A 1 97 ? 37.820 -16.583 -2.900 1.00 97.12 97 PHE A C 1
ATOM 767 O O . PHE A 1 97 ? 38.478 -17.116 -3.791 1.00 97.12 97 PHE A O 1
ATOM 774 N N . GLY A 1 98 ? 38.338 -16.304 -1.699 1.00 95.56 98 GLY A N 1
ATOM 775 C CA . GLY A 1 98 ? 39.720 -16.621 -1.329 1.00 95.56 98 GLY A CA 1
ATOM 776 C C . GLY A 1 98 ? 40.068 -18.105 -1.501 1.00 95.56 98 GLY A C 1
ATOM 777 O O . GLY A 1 98 ? 41.089 -18.420 -2.110 1.00 95.56 98 GLY A O 1
ATOM 778 N N . ARG A 1 99 ? 39.194 -19.020 -1.054 1.00 96.88 99 ARG A N 1
ATOM 779 C CA . ARG A 1 99 ? 39.388 -20.475 -1.223 1.00 96.88 99 ARG A CA 1
ATOM 780 C C . ARG A 1 99 ? 39.362 -20.911 -2.687 1.00 96.88 99 ARG A C 1
ATOM 782 O O . ARG A 1 99 ? 40.173 -21.739 -3.087 1.00 96.88 99 ARG A O 1
ATOM 789 N N . LEU A 1 100 ? 38.476 -20.336 -3.503 1.00 97.25 100 LEU A N 1
ATOM 790 C CA . LEU A 1 100 ? 38.431 -20.626 -4.941 1.00 97.25 100 LEU A CA 1
ATOM 791 C C . LEU A 1 100 ? 39.670 -20.111 -5.682 1.00 97.25 100 LEU A C 1
ATOM 793 O O . LEU A 1 100 ? 40.150 -20.762 -6.608 1.00 97.25 100 LEU A O 1
ATOM 797 N N . MET A 1 101 ? 40.213 -18.967 -5.264 1.00 97.56 101 MET A N 1
ATOM 798 C CA . MET A 1 101 ? 41.474 -18.443 -5.794 1.00 97.56 101 MET A CA 1
ATOM 799 C C . MET A 1 101 ? 42.656 -19.352 -5.438 1.00 97.56 101 MET A C 1
ATOM 801 O O . MET A 1 101 ? 43.506 -19.603 -6.293 1.00 97.56 101 MET A O 1
ATOM 805 N N . GLU A 1 102 ? 42.692 -19.872 -4.209 1.00 96.38 102 GLU A N 1
ATOM 806 C CA . GLU A 1 102 ? 43.698 -20.840 -3.761 1.00 96.38 102 GLU A CA 1
ATOM 807 C C . GLU A 1 102 ? 43.588 -22.167 -4.524 1.00 96.38 102 GLU A C 1
ATOM 809 O O . GLU A 1 102 ? 44.590 -22.644 -5.058 1.00 96.38 102 GLU A O 1
ATOM 814 N N . TRP A 1 103 ? 42.372 -22.709 -4.669 1.00 96.94 103 TRP A N 1
ATOM 815 C CA . TRP A 1 103 ? 42.098 -23.888 -5.495 1.00 96.94 103 TRP A CA 1
ATOM 816 C C . TRP A 1 103 ? 42.597 -23.691 -6.928 1.00 96.94 103 TRP A C 1
ATOM 818 O O . TRP A 1 103 ? 43.404 -24.486 -7.406 1.00 96.94 103 TRP A O 1
ATOM 828 N N . ARG A 1 104 ? 42.202 -22.594 -7.590 1.00 97.69 104 ARG A N 1
ATOM 829 C CA . ARG A 1 104 ? 42.627 -22.296 -8.965 1.00 97.69 104 ARG A CA 1
ATOM 830 C C . ARG A 1 104 ? 44.150 -22.180 -9.078 1.00 97.69 104 ARG A C 1
ATOM 832 O O . ARG A 1 104 ? 44.720 -22.649 -10.057 1.00 97.69 104 ARG A O 1
ATOM 839 N N . GLY A 1 105 ? 44.806 -21.561 -8.094 1.00 95.94 105 GLY A N 1
ATOM 840 C CA . GLY A 1 105 ? 46.261 -21.381 -8.068 1.00 95.94 105 GLY A CA 1
ATOM 841 C C . GLY A 1 105 ? 47.053 -22.668 -7.811 1.00 95.94 105 GLY A C 1
ATOM 842 O O . GLY A 1 105 ? 48.190 -22.777 -8.265 1.00 95.94 105 GLY A O 1
ATOM 843 N N . GLY A 1 106 ? 46.462 -23.635 -7.104 1.00 94.44 106 GLY A N 1
ATOM 844 C CA . GLY A 1 106 ? 47.064 -24.938 -6.807 1.00 94.44 106 GLY A CA 1
ATOM 845 C C . GLY A 1 106 ? 46.679 -26.066 -7.772 1.00 94.44 106 GLY A C 1
ATOM 846 O O . GLY A 1 106 ? 47.222 -27.167 -7.658 1.00 94.44 106 GLY A O 1
ATOM 847 N N . HIS A 1 107 ? 45.747 -25.829 -8.699 1.00 97.00 107 HIS A N 1
ATOM 848 C CA . HIS A 1 107 ? 45.215 -26.866 -9.580 1.00 97.00 107 HIS A CA 1
ATOM 849 C C . HIS A 1 107 ? 46.213 -27.278 -10.678 1.00 97.00 107 HIS A C 1
ATOM 851 O O . HIS A 1 107 ? 46.912 -26.446 -11.254 1.00 97.00 107 HIS A O 1
ATOM 857 N N . GLN A 1 108 ? 46.271 -28.578 -10.995 1.00 95.88 108 GLN A N 1
ATOM 858 C CA . GLN A 1 108 ? 47.247 -29.126 -11.951 1.00 95.88 108 GLN A CA 1
ATOM 859 C C . GLN A 1 108 ? 46.834 -28.966 -13.424 1.00 95.88 108 GLN A C 1
ATOM 861 O O . GLN A 1 108 ? 47.705 -28.887 -14.289 1.00 95.88 108 GLN A O 1
ATOM 866 N N . ASP A 1 109 ? 45.530 -28.923 -13.732 1.00 96.25 109 ASP A N 1
ATOM 867 C CA . ASP A 1 109 ? 45.061 -28.679 -15.106 1.00 96.25 109 ASP A CA 1
ATOM 868 C C . ASP A 1 109 ? 45.229 -27.191 -15.483 1.00 96.25 109 ASP A C 1
ATOM 870 O O . ASP A 1 109 ? 44.565 -26.340 -14.879 1.00 96.25 109 ASP A O 1
ATOM 874 N N . PRO A 1 110 ? 46.037 -26.853 -16.511 1.00 95.88 110 PRO A N 1
ATOM 875 C CA . PRO A 1 110 ? 46.200 -25.478 -16.982 1.00 95.88 110 PRO A CA 1
ATOM 876 C C . PRO A 1 110 ? 44.898 -24.822 -17.466 1.00 95.88 110 PRO A C 1
ATOM 878 O O . PRO A 1 110 ? 44.816 -23.595 -17.491 1.00 95.88 110 PRO A O 1
ATOM 881 N N . LYS A 1 111 ? 43.862 -25.591 -17.830 1.00 95.56 111 LYS A N 1
ATOM 882 C CA . LYS A 1 111 ? 42.549 -25.038 -18.196 1.00 95.56 111 LYS A CA 1
ATOM 883 C C . LYS A 1 111 ? 41.868 -24.339 -17.022 1.00 95.56 111 LYS A C 1
ATOM 885 O O . LYS A 1 111 ? 41.178 -23.347 -17.239 1.00 95.56 111 LYS A O 1
ATOM 890 N N . VAL A 1 112 ? 42.099 -24.782 -15.786 1.00 96.44 112 VAL A N 1
ATOM 891 C CA . VAL A 1 112 ? 41.516 -24.150 -14.588 1.00 96.44 112 VAL A CA 1
ATOM 892 C C . VAL A 1 112 ? 42.047 -22.727 -14.394 1.00 96.44 112 VAL A C 1
ATOM 894 O O . VAL A 1 112 ? 41.290 -21.834 -14.020 1.00 96.44 112 VAL A O 1
ATOM 897 N N . ALA A 1 113 ? 43.297 -22.458 -14.783 1.00 95.56 113 ALA A N 1
ATOM 898 C CA . ALA A 1 113 ? 43.867 -21.109 -14.763 1.00 95.56 113 ALA A CA 1
ATOM 899 C C . ALA A 1 113 ? 43.168 -20.127 -15.727 1.00 95.56 113 ALA A C 1
ATOM 901 O O . ALA A 1 113 ? 43.343 -18.917 -15.594 1.00 95.56 113 ALA A O 1
ATOM 902 N N . THR A 1 114 ? 42.370 -20.624 -16.682 1.00 96.25 114 THR A N 1
ATOM 903 C CA . THR A 1 114 ? 41.598 -19.784 -17.614 1.00 96.25 114 THR A CA 1
ATOM 904 C C . THR A 1 114 ? 40.259 -19.306 -17.044 1.00 96.25 114 THR A C 1
ATOM 906 O O . THR A 1 114 ? 39.661 -18.390 -17.607 1.00 96.25 114 THR A O 1
ATOM 909 N N . ILE A 1 115 ? 39.795 -19.872 -15.919 1.00 97.12 115 ILE A N 1
ATOM 910 C CA . ILE A 1 115 ? 38.578 -19.415 -15.234 1.00 97.12 115 ILE A CA 1
ATOM 911 C C . ILE A 1 115 ? 38.853 -18.024 -14.658 1.00 97.12 115 ILE A C 1
ATOM 913 O O . ILE A 1 115 ? 39.714 -17.877 -13.794 1.00 97.12 115 ILE A O 1
ATOM 917 N N . GLY A 1 116 ? 38.142 -16.999 -15.133 1.00 96.25 116 GLY A N 1
ATOM 918 C CA . GLY A 1 116 ? 38.372 -15.610 -14.730 1.00 96.25 116 GLY A CA 1
ATOM 919 C C . GLY A 1 116 ? 37.933 -15.299 -13.294 1.00 96.25 116 GLY A C 1
ATOM 920 O O . GLY A 1 116 ? 37.005 -15.910 -12.765 1.00 96.25 116 GLY A O 1
ATOM 921 N N . ASP A 1 117 ? 38.555 -14.288 -12.679 1.00 97.38 117 ASP A N 1
ATOM 922 C CA . ASP A 1 117 ? 38.241 -13.835 -11.310 1.00 97.38 117 ASP A CA 1
ATOM 923 C C . ASP A 1 117 ? 36.759 -13.463 -11.152 1.00 97.38 117 ASP A C 1
ATOM 925 O O . ASP A 1 117 ? 36.148 -13.718 -10.118 1.00 97.38 117 ASP A O 1
ATOM 929 N N . GLN A 1 118 ? 36.155 -12.905 -12.205 1.00 94.69 118 GLN A N 1
ATOM 930 C CA . GLN A 1 118 ? 34.742 -12.538 -12.211 1.00 94.69 118 GLN A CA 1
ATOM 931 C C . GLN A 1 118 ? 33.813 -13.758 -12.099 1.00 94.69 118 GLN A C 1
ATOM 933 O O . GLN A 1 118 ? 32.801 -13.680 -11.403 1.00 94.69 118 GLN A O 1
ATOM 938 N N . ASP A 1 119 ? 34.144 -14.875 -12.752 1.00 96.69 119 ASP A N 1
ATOM 939 C CA . ASP A 1 119 ? 33.345 -16.102 -12.678 1.00 96.69 119 ASP A CA 1
ATOM 940 C C . ASP A 1 119 ? 33.509 -16.761 -11.298 1.00 96.69 119 ASP A C 1
ATOM 942 O O . ASP A 1 119 ? 32.511 -17.119 -10.673 1.00 96.69 119 ASP A O 1
ATOM 946 N N . LEU A 1 120 ? 34.731 -16.802 -10.748 1.00 97.38 120 LEU A N 1
ATOM 947 C CA . LEU A 1 120 ? 34.967 -17.280 -9.378 1.00 97.38 120 LEU A CA 1
ATOM 948 C C . LEU A 1 120 ? 34.240 -16.430 -8.323 1.00 97.38 120 LEU A C 1
ATOM 950 O O . LEU A 1 120 ? 33.668 -16.979 -7.383 1.00 97.38 120 LEU A O 1
ATOM 954 N N . ALA A 1 121 ? 34.205 -15.103 -8.476 1.00 94.75 121 ALA A N 1
ATOM 955 C CA . ALA A 1 121 ? 33.483 -14.213 -7.563 1.00 94.75 121 ALA A CA 1
ATOM 956 C C . ALA A 1 121 ? 31.963 -14.444 -7.614 1.00 94.75 121 ALA A C 1
ATOM 958 O O . ALA A 1 121 ? 31.289 -14.380 -6.581 1.00 94.75 121 ALA A O 1
ATOM 959 N N . ARG A 1 122 ? 31.419 -14.768 -8.796 1.00 94.75 122 ARG A N 1
ATOM 960 C CA . ARG A 1 122 ? 30.002 -15.125 -8.971 1.00 94.75 122 ARG A CA 1
ATOM 961 C C . ARG A 1 122 ? 29.667 -16.466 -8.318 1.00 94.75 122 ARG A C 1
ATOM 963 O O . ARG A 1 122 ? 28.650 -16.541 -7.637 1.00 94.75 122 ARG A O 1
ATOM 970 N N . VAL A 1 123 ? 30.526 -17.482 -8.452 1.00 96.56 123 VAL A N 1
ATOM 971 C CA . VAL A 1 123 ? 30.374 -18.775 -7.748 1.00 96.56 123 VAL A CA 1
ATOM 972 C C . VAL A 1 123 ? 30.518 -18.603 -6.231 1.00 96.56 123 VAL A C 1
ATOM 974 O O . VAL A 1 123 ? 29.768 -19.185 -5.450 1.00 96.56 123 VAL A O 1
ATOM 977 N N . ALA A 1 124 ? 31.441 -17.754 -5.777 1.00 96.25 124 ALA A N 1
ATOM 978 C CA . ALA A 1 124 ? 31.582 -17.446 -4.358 1.00 96.25 124 ALA A CA 1
ATOM 979 C C . ALA A 1 124 ? 30.328 -16.760 -3.792 1.00 96.25 124 ALA A C 1
ATOM 981 O O . ALA A 1 124 ? 29.892 -17.098 -2.695 1.00 96.25 124 ALA A O 1
ATOM 982 N N . SER A 1 125 ? 29.727 -15.845 -4.556 1.00 94.38 125 SER A N 1
ATOM 983 C CA . SER A 1 125 ? 28.529 -15.095 -4.155 1.00 94.38 125 SER A CA 1
ATOM 984 C C . SER A 1 125 ? 27.222 -15.880 -4.296 1.00 94.38 125 SER A C 1
ATOM 986 O O . SER A 1 125 ? 26.212 -15.456 -3.743 1.00 94.38 125 SER A O 1
ATOM 988 N N . SER A 1 126 ? 27.205 -16.998 -5.031 1.00 94.75 126 SER A N 1
ATOM 989 C CA . SER A 1 126 ? 25.971 -17.751 -5.302 1.00 94.75 126 SER A CA 1
ATOM 990 C C . SER A 1 126 ? 25.440 -18.527 -4.096 1.00 94.75 126 SER A C 1
ATOM 992 O O . SER A 1 126 ? 24.293 -18.959 -4.115 1.00 94.75 126 SER A O 1
ATOM 994 N N . GLY A 1 127 ? 26.259 -18.735 -3.062 1.00 93.25 127 GLY A N 1
ATOM 995 C CA . GLY A 1 127 ? 25.893 -19.566 -1.917 1.00 93.25 127 GLY A CA 1
ATOM 996 C C . GLY A 1 127 ? 26.077 -21.071 -2.143 1.00 93.25 127 GLY A C 1
ATOM 997 O O . GLY A 1 127 ? 26.104 -21.793 -1.156 1.00 93.25 127 GLY A O 1
ATOM 998 N N . ALA A 1 128 ? 26.335 -21.536 -3.373 1.00 94.31 128 ALA A N 1
ATOM 999 C CA . ALA A 1 128 ? 26.487 -22.958 -3.711 1.00 94.31 128 ALA A CA 1
ATOM 1000 C C . ALA A 1 128 ? 27.555 -23.670 -2.863 1.00 94.31 128 ALA A C 1
ATOM 1002 O O . ALA A 1 128 ? 28.686 -23.191 -2.775 1.00 94.31 128 ALA A O 1
ATOM 1003 N N . VAL A 1 129 ? 27.207 -24.792 -2.241 1.00 94.25 129 VAL A N 1
ATOM 1004 C CA . VAL A 1 129 ? 28.127 -25.620 -1.442 1.00 94.25 129 VAL A CA 1
ATOM 1005 C C . VAL A 1 129 ? 28.133 -27.083 -1.877 1.00 94.25 129 VAL A C 1
ATOM 1007 O O . VAL A 1 129 ? 29.019 -27.818 -1.460 1.00 94.25 129 VAL A O 1
ATOM 1010 N N . THR A 1 130 ? 27.197 -27.494 -2.732 1.00 93.44 130 THR A N 1
ATOM 1011 C CA . THR A 1 130 ? 27.132 -28.838 -3.326 1.00 93.44 130 THR A CA 1
ATOM 1012 C C . THR A 1 130 ? 27.452 -28.814 -4.821 1.00 93.44 130 THR A C 1
ATOM 1014 O O . THR A 1 130 ? 27.338 -27.776 -5.471 1.00 93.44 130 THR A O 1
ATOM 1017 N N . GLU A 1 131 ? 27.829 -29.965 -5.383 1.00 93.88 131 GLU A N 1
ATOM 1018 C CA . GLU A 1 131 ? 28.135 -30.118 -6.815 1.00 93.88 131 GLU A CA 1
ATOM 1019 C C . GLU A 1 131 ? 26.975 -29.634 -7.701 1.00 93.88 131 GLU A C 1
ATOM 1021 O O . GLU A 1 131 ? 27.169 -28.771 -8.555 1.00 93.88 131 GLU A O 1
ATOM 1026 N N . ALA A 1 132 ? 25.748 -30.083 -7.418 1.00 91.31 132 ALA A N 1
ATOM 1027 C CA . ALA A 1 132 ? 24.555 -29.697 -8.174 1.00 91.31 132 ALA A CA 1
ATOM 1028 C C . ALA A 1 132 ? 24.277 -28.180 -8.127 1.00 91.31 132 ALA A C 1
ATOM 1030 O O . ALA A 1 132 ? 23.896 -27.572 -9.129 1.00 91.31 132 ALA A O 1
ATOM 1031 N N . GLU A 1 133 ? 24.495 -27.537 -6.976 1.00 93.56 133 GLU A N 1
ATOM 1032 C CA . GLU A 1 133 ? 24.345 -26.082 -6.851 1.00 93.56 133 GLU A CA 1
ATOM 1033 C C . GLU A 1 133 ? 25.442 -25.327 -7.616 1.00 93.56 133 GLU A C 1
ATOM 1035 O O . GLU A 1 133 ? 25.184 -24.256 -8.177 1.00 93.56 133 GLU A O 1
ATOM 1040 N N . VAL A 1 134 ? 26.664 -25.869 -7.657 1.00 95.88 134 VAL A N 1
ATOM 1041 C CA . VAL A 1 134 ? 27.773 -25.297 -8.430 1.00 95.88 134 VAL A CA 1
ATOM 1042 C C . VAL A 1 134 ? 27.494 -25.413 -9.927 1.00 95.88 134 VAL A C 1
ATOM 1044 O O . VAL A 1 134 ? 27.660 -24.420 -10.635 1.00 95.88 134 VAL A O 1
ATOM 1047 N N . GLU A 1 135 ? 26.998 -26.553 -10.412 1.00 95.12 135 GLU A N 1
ATOM 1048 C CA . GLU A 1 135 ? 26.573 -26.725 -11.808 1.00 95.12 135 GLU A CA 1
ATOM 1049 C C . GLU A 1 135 ? 25.459 -25.739 -12.190 1.00 95.12 135 GLU A C 1
ATOM 1051 O O . GLU A 1 135 ? 25.518 -25.078 -13.233 1.00 95.12 135 GLU A O 1
ATOM 1056 N N . GLN A 1 136 ? 24.464 -25.565 -11.315 1.00 92.19 136 GLN A N 1
ATOM 1057 C CA . GLN A 1 136 ? 23.380 -24.613 -11.543 1.00 92.19 136 GLN A CA 1
ATOM 1058 C C . GLN A 1 136 ? 23.890 -23.164 -11.588 1.00 92.19 136 GLN A C 1
ATOM 1060 O O . GLN A 1 136 ? 23.441 -22.367 -12.420 1.00 92.19 136 GLN A O 1
ATOM 1065 N N . ALA A 1 137 ? 24.843 -22.809 -10.721 1.00 92.38 137 ALA A N 1
ATOM 1066 C CA . ALA A 1 137 ? 25.497 -21.505 -10.750 1.00 92.38 137 ALA A CA 1
ATOM 1067 C C . ALA A 1 137 ? 26.356 -21.323 -12.016 1.00 92.38 137 ALA A C 1
ATOM 1069 O O . ALA A 1 137 ? 26.380 -20.226 -12.585 1.00 92.38 137 ALA A O 1
ATOM 1070 N N . ALA A 1 138 ? 27.008 -22.392 -12.486 1.00 93.62 138 ALA A N 1
ATOM 1071 C CA . ALA A 1 138 ? 27.881 -22.397 -13.656 1.00 93.62 138 ALA A CA 1
ATOM 1072 C C . ALA A 1 138 ? 27.146 -22.041 -14.952 1.00 93.62 138 ALA A C 1
ATOM 1074 O O . ALA A 1 138 ? 27.713 -21.349 -15.796 1.00 93.62 138 ALA A O 1
ATOM 1075 N N . ALA A 1 139 ? 25.868 -22.413 -15.085 1.00 93.12 139 ALA A N 1
ATOM 1076 C CA . ALA A 1 139 ? 25.055 -22.159 -16.281 1.00 93.12 139 ALA A CA 1
ATOM 1077 C C . ALA A 1 139 ? 24.943 -20.670 -16.684 1.00 93.12 139 ALA A C 1
ATOM 1079 O O . ALA A 1 139 ? 24.520 -20.355 -17.795 1.00 93.12 139 ALA A O 1
ATOM 1080 N N . ARG A 1 140 ? 25.304 -19.739 -15.789 1.00 89.19 140 ARG A N 1
ATOM 1081 C CA . ARG A 1 140 ? 25.254 -18.280 -16.009 1.00 89.19 140 ARG A CA 1
ATOM 1082 C C . ARG A 1 140 ? 26.636 -17.638 -16.194 1.00 89.19 140 ARG A C 1
ATOM 1084 O O . ARG A 1 140 ? 26.735 -16.409 -16.244 1.00 89.19 140 ARG A O 1
ATOM 1091 N N . LEU A 1 141 ? 27.699 -18.440 -16.224 1.00 94.12 141 LEU A N 1
ATOM 1092 C CA . LEU A 1 141 ? 29.087 -17.978 -16.259 1.00 94.12 141 LEU A CA 1
AT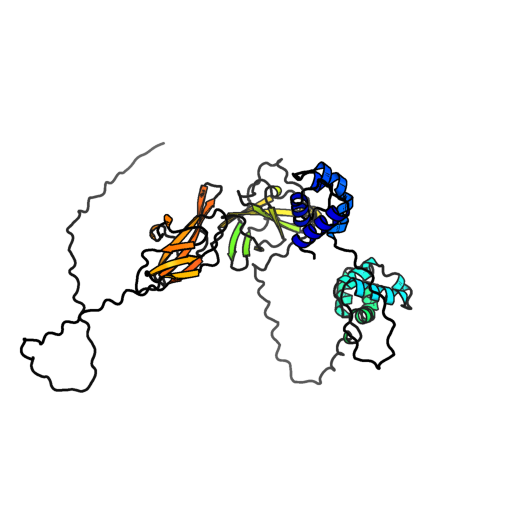OM 1093 C C . LEU A 1 141 ? 29.662 -18.013 -17.670 1.00 94.12 141 LEU A C 1
ATOM 1095 O O . LEU A 1 141 ? 29.172 -18.720 -18.547 1.00 94.12 141 LEU A O 1
ATOM 1099 N N . THR A 1 142 ? 30.742 -17.262 -17.875 1.00 93.62 142 THR A N 1
ATOM 1100 C CA . THR A 1 142 ? 31.454 -17.277 -19.161 1.00 93.62 142 THR A CA 1
ATOM 1101 C C . THR A 1 142 ? 32.203 -18.599 -19.333 1.00 93.62 142 THR A C 1
ATOM 1103 O O . THR A 1 142 ? 32.210 -19.174 -20.417 1.00 93.62 142 THR A O 1
ATOM 1106 N N . ALA A 1 143 ? 32.775 -19.121 -18.245 1.00 93.81 143 ALA A N 1
ATOM 1107 C CA . ALA A 1 143 ? 33.439 -20.419 -18.176 1.00 93.81 143 ALA A CA 1
ATOM 1108 C C . ALA A 1 143 ? 32.499 -21.570 -17.745 1.00 93.81 143 ALA A C 1
ATOM 1110 O O . ALA A 1 143 ? 32.934 -22.465 -17.023 1.00 93.81 143 ALA A O 1
ATOM 1111 N N . ALA A 1 144 ? 31.224 -21.556 -18.159 1.00 93.69 144 ALA A N 1
ATOM 1112 C CA . ALA A 1 144 ? 30.196 -22.506 -17.706 1.00 93.69 144 ALA A CA 1
ATOM 1113 C C . ALA A 1 144 ? 30.626 -23.982 -17.800 1.00 93.69 144 ALA A C 1
ATOM 1115 O O . ALA A 1 144 ? 30.552 -24.705 -16.810 1.00 93.69 144 ALA A O 1
ATOM 1116 N N . GLU A 1 145 ? 31.136 -24.413 -18.959 1.00 94.31 145 GLU A N 1
ATOM 1117 C CA . GLU A 1 145 ? 31.560 -25.805 -19.183 1.00 94.31 145 GLU A CA 1
ATOM 1118 C C . GLU A 1 145 ? 32.739 -26.214 -18.291 1.00 94.31 145 GLU A C 1
ATOM 1120 O O . GLU A 1 145 ? 32.783 -27.338 -17.800 1.00 94.31 145 GLU A O 1
ATOM 1125 N N . LEU A 1 146 ? 33.687 -25.302 -18.051 1.00 95.00 146 LEU A N 1
ATOM 1126 C CA . LEU A 1 146 ? 34.845 -25.569 -17.196 1.00 95.00 146 LEU A CA 1
ATOM 1127 C C . LEU A 1 146 ? 34.466 -25.589 -15.716 1.00 95.00 146 LEU A C 1
ATOM 1129 O O . LEU A 1 146 ? 34.966 -26.429 -14.982 1.00 95.00 146 LEU A O 1
ATOM 1133 N N . VAL A 1 147 ? 33.586 -24.691 -15.270 1.00 96.00 147 VAL A N 1
ATOM 1134 C CA . VAL A 1 147 ? 33.118 -24.682 -13.877 1.00 96.00 147 VAL A CA 1
ATOM 1135 C C . VAL A 1 147 ? 32.267 -25.922 -13.590 1.00 96.00 147 VAL A C 1
ATOM 1137 O O . VAL A 1 147 ? 32.437 -26.518 -12.533 1.00 96.00 147 VAL A O 1
ATOM 1140 N N . ALA A 1 148 ? 31.425 -26.354 -14.535 1.00 94.88 148 ALA A N 1
ATOM 1141 C CA . ALA A 1 148 ? 30.664 -27.599 -14.416 1.00 94.88 148 ALA A CA 1
ATOM 1142 C C . ALA A 1 148 ? 31.578 -28.837 -14.388 1.00 94.88 148 ALA A C 1
ATOM 1144 O O . ALA A 1 148 ? 31.390 -29.717 -13.558 1.00 94.88 148 ALA A O 1
ATOM 1145 N N . LEU A 1 149 ? 32.622 -28.878 -15.226 1.00 96.31 149 LEU A N 1
ATOM 1146 C CA . LEU A 1 149 ? 33.590 -29.984 -15.250 1.00 96.31 149 LEU A CA 1
ATOM 1147 C C . LEU A 1 149 ? 34.318 -30.193 -13.909 1.00 96.31 149 LEU A C 1
ATOM 1149 O O . LEU A 1 149 ? 34.766 -31.301 -13.631 1.00 96.31 149 LEU A O 1
ATOM 1153 N N . TYR A 1 150 ? 34.454 -29.134 -13.108 1.00 97.31 150 TYR A N 1
ATOM 1154 C CA . TYR A 1 150 ? 35.144 -29.134 -11.815 1.00 97.31 150 TYR A CA 1
ATOM 1155 C C . TYR A 1 150 ? 34.196 -28.881 -10.631 1.00 97.31 150 TYR A C 1
ATOM 1157 O O . TYR A 1 150 ? 34.636 -28.424 -9.570 1.00 97.31 150 TYR A O 1
ATOM 1165 N N . ALA A 1 151 ? 32.893 -29.121 -10.809 1.00 95.94 151 ALA A N 1
ATOM 1166 C CA . ALA A 1 151 ? 31.873 -28.776 -9.824 1.00 95.94 151 ALA A CA 1
ATOM 1167 C C . ALA A 1 151 ? 32.057 -29.511 -8.485 1.00 95.94 151 ALA A C 1
ATOM 1169 O O . ALA A 1 151 ? 31.873 -28.904 -7.431 1.00 95.94 151 ALA A O 1
ATOM 1170 N N . ASP A 1 152 ? 32.500 -30.768 -8.518 1.00 95.00 152 ASP A N 1
ATOM 1171 C CA . ASP A 1 152 ? 32.816 -31.601 -7.353 1.00 95.00 152 ASP A CA 1
ATOM 1172 C C . ASP A 1 152 ? 33.930 -30.989 -6.482 1.00 95.00 152 ASP A C 1
ATOM 1174 O O . ASP A 1 152 ? 33.791 -30.832 -5.266 1.00 95.00 152 ASP A O 1
ATOM 1178 N N . GLN A 1 153 ? 35.026 -30.565 -7.110 1.00 95.69 153 GLN A N 1
ATOM 1179 C CA . GLN A 1 153 ? 36.163 -29.957 -6.427 1.00 95.69 153 GLN A CA 1
ATOM 1180 C C . GLN A 1 153 ? 35.814 -28.567 -5.907 1.00 95.69 153 GLN A C 1
ATOM 1182 O O . GLN A 1 153 ? 36.160 -28.214 -4.780 1.00 95.69 153 GLN A O 1
ATOM 1187 N N . ILE A 1 154 ? 35.107 -27.772 -6.708 1.00 95.75 154 ILE A N 1
ATOM 1188 C CA . ILE A 1 154 ? 34.648 -26.443 -6.305 1.00 95.75 154 ILE A CA 1
ATOM 1189 C C . ILE A 1 154 ? 33.713 -26.562 -5.093 1.00 95.75 154 ILE A C 1
ATOM 1191 O O . ILE A 1 154 ? 33.894 -25.833 -4.117 1.00 95.75 154 ILE A O 1
ATOM 1195 N N . ALA A 1 155 ? 32.777 -27.515 -5.101 1.00 94.75 155 ALA A N 1
ATOM 1196 C CA . ALA A 1 155 ? 31.907 -27.803 -3.965 1.00 94.75 155 ALA A CA 1
ATOM 1197 C C . ALA A 1 155 ? 32.710 -28.223 -2.725 1.00 94.75 155 ALA A C 1
ATOM 1199 O O . ALA A 1 155 ? 32.499 -27.671 -1.646 1.00 94.75 155 ALA A O 1
ATOM 1200 N N . TYR A 1 156 ? 33.709 -29.097 -2.881 1.00 93.69 156 TYR A N 1
ATOM 1201 C CA . TYR A 1 156 ? 34.604 -29.492 -1.790 1.00 93.69 156 TYR A CA 1
ATOM 1202 C C . TYR A 1 156 ? 35.326 -28.291 -1.149 1.00 93.69 156 TYR A C 1
ATOM 1204 O O . TYR A 1 156 ? 35.385 -28.180 0.076 1.00 93.69 156 TYR A O 1
ATOM 1212 N N . PHE A 1 157 ? 35.830 -27.343 -1.946 1.00 93.81 157 PHE A N 1
ATOM 1213 C CA . PHE A 1 157 ? 36.498 -26.137 -1.431 1.00 93.81 157 PHE A CA 1
ATOM 1214 C C . PHE A 1 157 ? 35.534 -25.113 -0.801 1.00 93.81 157 PHE A C 1
ATOM 1216 O O . PHE A 1 157 ? 35.949 -24.282 0.018 1.00 93.81 157 PHE A O 1
ATOM 1223 N N . LEU A 1 158 ? 34.249 -25.149 -1.160 1.00 93.44 158 LEU A N 1
ATOM 1224 C CA . LEU A 1 158 ? 33.230 -24.237 -0.635 1.00 93.44 158 LEU A CA 1
ATOM 1225 C C . LEU A 1 158 ? 32.545 -24.776 0.630 1.00 93.44 158 LEU A C 1
ATOM 1227 O O . LEU A 1 158 ? 32.399 -24.020 1.598 1.00 93.44 158 LEU A O 1
ATOM 1231 N N . GLY A 1 159 ? 32.158 -26.053 0.625 1.00 87.62 159 GLY A N 1
ATOM 1232 C CA . GLY A 1 159 ? 31.384 -26.721 1.675 1.00 87.62 159 GLY A CA 1
ATOM 1233 C C . GLY A 1 159 ? 32.184 -27.651 2.595 1.00 87.62 159 GLY A C 1
ATOM 1234 O O . GLY A 1 159 ? 31.718 -27.949 3.691 1.00 87.62 159 GLY A O 1
ATOM 1235 N N . GLY A 1 160 ? 33.402 -28.052 2.217 1.00 84.44 160 GLY A N 1
ATOM 1236 C CA . GLY A 1 160 ? 34.221 -28.995 2.985 1.00 84.44 160 GLY A CA 1
ATOM 1237 C C . GLY A 1 160 ? 33.887 -30.470 2.701 1.00 84.44 160 GLY A C 1
ATOM 1238 O O . GLY A 1 160 ? 33.095 -30.767 1.809 1.00 84.44 160 GLY A O 1
ATOM 1239 N N . PRO A 1 161 ? 34.489 -31.422 3.438 1.00 71.38 161 PRO A N 1
ATOM 1240 C CA . PRO A 1 161 ? 34.350 -32.862 3.178 1.00 71.38 161 PRO A CA 1
ATOM 1241 C C . PRO A 1 161 ? 32.921 -33.403 3.356 1.00 71.38 161 PRO A C 1
ATOM 1243 O O . PRO A 1 161 ? 32.600 -34.440 2.781 1.00 71.38 161 PRO A O 1
ATOM 1246 N N . ASP A 1 162 ? 32.057 -32.686 4.079 1.00 65.19 162 ASP A N 1
ATOM 1247 C CA . ASP A 1 162 ? 30.637 -33.032 4.244 1.00 65.19 162 ASP A CA 1
ATOM 1248 C C . ASP A 1 162 ? 29.773 -32.641 3.025 1.00 65.19 162 ASP A C 1
ATOM 1250 O O . ASP A 1 162 ? 28.591 -32.972 2.973 1.00 65.19 162 ASP A O 1
ATOM 1254 N N . ALA A 1 163 ? 30.347 -31.961 2.021 1.00 57.88 163 ALA A N 1
ATOM 1255 C CA . ALA A 1 163 ? 29.668 -31.601 0.772 1.00 57.88 163 ALA A CA 1
ATOM 1256 C C . ALA A 1 163 ? 29.553 -32.763 -0.234 1.00 57.88 163 ALA A C 1
ATOM 1258 O O . ALA A 1 163 ? 28.918 -32.613 -1.279 1.00 57.88 163 ALA A O 1
ATOM 1259 N N . VAL A 1 164 ? 30.146 -33.925 0.067 1.00 51.78 164 VAL A N 1
ATOM 1260 C CA . VAL A 1 164 ? 29.944 -35.147 -0.715 1.00 51.78 164 VAL A CA 1
ATOM 1261 C C . VAL A 1 164 ? 28.587 -35.722 -0.323 1.00 51.78 164 VAL A C 1
ATOM 1263 O O . VAL A 1 164 ? 28.438 -36.335 0.735 1.00 51.78 164 VAL A O 1
ATOM 1266 N N . GLY A 1 165 ? 27.579 -35.476 -1.162 1.00 52.66 165 GLY A N 1
ATOM 1267 C CA . GLY A 1 165 ? 26.236 -36.012 -0.971 1.00 52.66 165 GLY A CA 1
ATOM 1268 C C . GLY A 1 165 ? 26.259 -37.530 -0.726 1.00 52.66 165 GLY A C 1
ATOM 1269 O O . GLY A 1 165 ? 27.137 -38.230 -1.242 1.00 52.66 165 GLY A O 1
ATOM 1270 N N . PRO A 1 166 ? 25.322 -38.065 0.077 1.00 45.41 166 PRO A N 1
ATOM 1271 C CA . PRO A 1 166 ? 25.260 -39.495 0.348 1.00 45.41 166 PRO A CA 1
ATOM 1272 C C . PRO A 1 166 ? 25.182 -40.280 -0.967 1.00 45.41 166 PRO A C 1
ATOM 1274 O O . PRO A 1 166 ? 24.410 -39.938 -1.862 1.00 45.41 166 PRO A O 1
ATOM 1277 N N . ALA A 1 167 ? 26.007 -41.326 -1.066 1.00 44.12 167 ALA A N 1
ATOM 1278 C CA . ALA A 1 167 ? 26.084 -42.215 -2.218 1.00 44.12 167 ALA A CA 1
ATOM 1279 C C . ALA A 1 167 ? 24.688 -42.705 -2.658 1.00 44.12 167 ALA A C 1
ATOM 1281 O O . ALA A 1 167 ? 23.840 -42.960 -1.795 1.00 44.12 167 ALA A O 1
ATOM 1282 N N . PRO A 1 168 ? 24.449 -42.880 -3.974 1.00 48.16 168 PRO A N 1
ATOM 1283 C CA . PRO A 1 168 ? 23.193 -43.418 -4.482 1.00 48.16 168 PRO A CA 1
ATOM 1284 C C . PRO A 1 168 ? 22.901 -44.758 -3.801 1.00 48.16 168 PRO A C 1
ATOM 1286 O O . PRO A 1 168 ? 23.714 -45.685 -3.842 1.00 48.16 168 PRO A O 1
ATOM 1289 N N . GLN A 1 169 ? 21.758 -44.829 -3.116 1.00 44.72 169 GLN A N 1
ATOM 1290 C CA . GLN A 1 169 ? 21.287 -46.054 -2.481 1.00 44.72 169 GLN A CA 1
ATOM 1291 C C . GLN A 1 169 ? 21.176 -47.179 -3.524 1.00 44.72 169 GLN A C 1
ATOM 1293 O O . GLN A 1 169 ? 20.734 -46.922 -4.646 1.00 44.72 169 GLN A O 1
ATOM 1298 N N . PRO A 1 170 ? 21.563 -48.418 -3.170 1.00 44.31 170 PRO A N 1
ATOM 1299 C CA . PRO A 1 170 ? 21.434 -49.562 -4.057 1.00 44.31 170 PRO A CA 1
ATOM 1300 C C . PRO A 1 170 ? 19.962 -49.817 -4.392 1.00 44.31 170 PRO A C 1
ATOM 1302 O O . PRO A 1 170 ? 19.096 -49.816 -3.519 1.00 44.31 170 PRO A O 1
ATOM 1305 N N . GLU A 1 171 ? 19.729 -50.035 -5.681 1.00 46.62 171 GLU A N 1
ATOM 1306 C CA . GLU A 1 171 ? 18.470 -50.428 -6.304 1.00 46.62 171 GLU A CA 1
ATOM 1307 C C . GLU A 1 171 ? 17.879 -51.664 -5.586 1.00 46.62 171 GLU A C 1
ATOM 1309 O O . GLU A 1 171 ? 18.537 -52.710 -5.542 1.00 46.62 171 GLU A O 1
ATOM 1314 N N . PRO A 1 172 ? 16.690 -51.564 -4.957 1.00 46.78 172 PRO A N 1
ATOM 1315 C CA . PRO A 1 172 ? 16.078 -52.693 -4.269 1.00 46.78 172 PRO A CA 1
ATOM 1316 C C . PRO A 1 172 ? 15.509 -53.723 -5.257 1.00 46.78 172 PRO A C 1
ATOM 1318 O O . PRO A 1 172 ? 14.921 -53.382 -6.283 1.00 46.78 172 PRO A O 1
ATOM 1321 N N . GLU A 1 173 ? 15.682 -54.997 -4.894 1.00 44.09 173 GLU A N 1
ATOM 1322 C CA . GLU A 1 173 ? 15.010 -56.178 -5.455 1.00 44.09 173 GLU A CA 1
ATOM 1323 C C . GLU A 1 173 ? 13.478 -55.992 -5.558 1.00 44.09 173 GLU A C 1
ATOM 1325 O O . GLU A 1 173 ? 12.897 -55.209 -4.806 1.00 44.09 173 GLU A O 1
ATOM 1330 N N . PRO A 1 174 ? 12.801 -56.717 -6.472 1.00 52.62 174 PRO A N 1
ATOM 1331 C CA . PRO A 1 174 ? 11.443 -56.408 -6.904 1.00 52.62 174 PRO A CA 1
ATOM 1332 C C . PRO A 1 174 ? 10.412 -56.705 -5.807 1.00 52.62 174 PRO A C 1
ATOM 1334 O O . PRO A 1 174 ? 9.999 -57.847 -5.600 1.00 52.62 174 PRO A O 1
ATOM 1337 N N . GLU A 1 175 ? 9.968 -55.645 -5.137 1.00 55.31 175 GLU A N 1
ATOM 1338 C CA . GLU A 1 175 ? 8.732 -55.596 -4.356 1.00 55.31 175 GLU A CA 1
ATOM 1339 C C . GLU A 1 175 ? 7.519 -55.306 -5.273 1.00 55.31 175 GLU A C 1
ATOM 1341 O O . GLU A 1 175 ? 7.689 -54.835 -6.401 1.00 55.31 175 GLU A O 1
ATOM 1346 N N . PRO A 1 176 ? 6.295 -55.673 -4.849 1.00 55.16 176 PRO A N 1
ATOM 1347 C CA . PRO A 1 176 ? 5.143 -55.900 -5.720 1.00 55.16 176 PRO A CA 1
ATOM 1348 C C . PRO A 1 176 ? 4.704 -54.643 -6.479 1.00 55.16 176 PRO A C 1
ATOM 1350 O O . PRO A 1 176 ? 4.872 -53.527 -5.997 1.00 55.16 176 PRO A O 1
ATOM 1353 N N . GLU A 1 177 ? 4.120 -54.866 -7.663 1.00 50.19 177 GLU A N 1
ATOM 1354 C CA . GLU A 1 177 ? 3.675 -53.858 -8.636 1.00 50.19 177 GLU A CA 1
ATOM 1355 C C . GLU A 1 177 ? 3.231 -52.527 -7.990 1.00 50.19 177 GLU A C 1
ATOM 1357 O O . GLU A 1 177 ? 2.281 -52.518 -7.197 1.00 50.19 177 GLU A O 1
ATOM 1362 N N . PRO A 1 178 ? 3.886 -51.394 -8.321 1.00 53.88 178 PRO A N 1
ATOM 1363 C CA . PRO A 1 178 ? 3.559 -50.112 -7.726 1.00 53.88 178 PRO A CA 1
ATOM 1364 C C . PRO A 1 178 ? 2.139 -49.718 -8.121 1.00 53.88 178 PRO A C 1
ATOM 1366 O O . PRO A 1 178 ? 1.821 -49.517 -9.296 1.00 53.88 178 PRO A O 1
ATOM 1369 N N . VAL A 1 179 ? 1.284 -49.564 -7.111 1.00 60.38 179 VAL A N 1
ATOM 1370 C CA . VAL A 1 179 ? 0.043 -48.804 -7.243 1.00 60.38 179 VAL A CA 1
ATOM 1371 C C . VAL A 1 179 ? 0.443 -47.427 -7.789 1.00 60.38 179 VAL A C 1
ATOM 1373 O O . VAL A 1 179 ? 1.319 -46.799 -7.191 1.00 60.38 179 VAL A O 1
ATOM 1376 N N . PRO A 1 180 ? -0.118 -46.963 -8.922 1.00 63.31 180 PRO A N 1
ATOM 1377 C CA . PRO A 1 180 ? 0.283 -45.704 -9.530 1.00 63.31 180 PRO A CA 1
ATOM 1378 C C . PRO A 1 180 ? 0.164 -44.581 -8.500 1.00 63.31 180 PRO A C 1
ATOM 1380 O O . PRO A 1 180 ? -0.938 -44.230 -8.077 1.00 63.31 180 PRO A O 1
ATOM 1383 N N . VAL A 1 181 ? 1.311 -44.045 -8.077 1.00 62.09 181 VAL A N 1
ATOM 1384 C CA . VAL A 1 181 ? 1.376 -42.819 -7.285 1.00 62.09 181 VAL A CA 1
ATOM 1385 C C . VAL A 1 181 ? 0.752 -41.749 -8.165 1.00 62.09 181 VAL A C 1
ATOM 1387 O O . VAL A 1 181 ? 1.278 -41.434 -9.234 1.00 62.09 181 VAL A O 1
ATOM 1390 N N . ALA A 1 182 ? -0.430 -41.277 -7.768 1.00 66.56 182 ALA A N 1
ATOM 1391 C CA . ALA A 1 182 ? -1.120 -40.202 -8.456 1.00 66.56 182 ALA A CA 1
ATOM 1392 C C . ALA A 1 182 ? -0.130 -39.047 -8.640 1.00 66.56 182 ALA A C 1
ATOM 1394 O O . ALA A 1 182 ? 0.521 -38.637 -7.677 1.00 66.56 182 ALA A O 1
ATOM 1395 N N . ALA A 1 183 ? 0.021 -38.577 -9.883 1.00 72.12 183 ALA A N 1
ATOM 1396 C CA . ALA A 1 183 ? 0.813 -37.392 -10.177 1.00 72.12 183 ALA A CA 1
ATOM 1397 C C . ALA A 1 183 ? 0.411 -36.285 -9.187 1.00 72.12 183 ALA A C 1
ATOM 1399 O O . ALA A 1 183 ? -0.796 -36.132 -8.964 1.00 72.12 183 ALA A O 1
ATOM 1400 N N . PRO A 1 184 ? 1.375 -35.573 -8.568 1.00 68.06 184 PRO A N 1
ATOM 1401 C CA . PRO A 1 184 ? 1.057 -34.506 -7.632 1.00 68.06 184 PRO A CA 1
ATOM 1402 C C . PRO A 1 184 ? 0.047 -33.579 -8.300 1.00 68.06 184 PRO A C 1
ATOM 1404 O O . PRO A 1 184 ? 0.257 -33.125 -9.428 1.00 68.06 184 PRO A O 1
ATOM 1407 N N . GLU A 1 185 ? -1.098 -33.415 -7.639 1.00 74.56 185 GLU A N 1
ATOM 1408 C CA . GLU A 1 185 ? -2.171 -32.556 -8.113 1.00 74.56 185 GLU A CA 1
ATOM 1409 C C . GLU A 1 185 ? -1.561 -31.172 -8.377 1.00 74.56 185 GLU A C 1
ATOM 1411 O O . GLU A 1 185 ? -0.838 -30.672 -7.511 1.00 74.56 185 GLU A O 1
ATOM 1416 N N . PRO A 1 186 ? -1.737 -30.596 -9.581 1.00 73.62 186 PRO A N 1
ATOM 1417 C CA . PRO A 1 186 ? -1.093 -29.341 -9.936 1.00 73.62 186 PRO A CA 1
ATOM 1418 C C . PRO A 1 186 ? -1.474 -28.293 -8.896 1.00 73.62 186 PRO A C 1
ATOM 1420 O O . PRO A 1 186 ? -2.656 -27.981 -8.742 1.00 73.62 186 PRO A O 1
ATOM 1423 N N . GLU A 1 187 ? -0.477 -27.783 -8.172 1.00 73.06 187 GLU A N 1
ATOM 1424 C CA . GLU A 1 187 ? -0.685 -26.715 -7.205 1.00 73.06 187 GLU A CA 1
ATOM 1425 C C . GLU A 1 187 ? -1.386 -25.562 -7.924 1.00 73.06 187 GLU A C 1
ATOM 1427 O O . GLU A 1 187 ? -0.891 -25.019 -8.917 1.00 73.06 187 GLU A O 1
ATOM 1432 N N . LEU A 1 188 ? -2.596 -25.238 -7.465 1.00 77.81 188 LEU A N 1
ATOM 1433 C CA . LEU A 1 188 ? -3.342 -24.098 -7.967 1.00 77.81 188 LEU A CA 1
ATOM 1434 C C . LEU A 1 188 ? -2.537 -22.849 -7.610 1.00 77.81 188 LEU A C 1
ATOM 1436 O O . LEU A 1 188 ? -2.508 -22.443 -6.451 1.00 77.81 188 LEU A O 1
ATOM 1440 N N . LEU A 1 189 ? -1.859 -22.275 -8.605 1.00 78.06 189 LEU A N 1
ATOM 1441 C CA . LEU A 1 189 ? -1.119 -21.029 -8.450 1.00 78.06 189 LEU A CA 1
ATOM 1442 C C . LEU A 1 189 ? -2.065 -19.962 -7.902 1.00 78.06 189 LEU A C 1
ATOM 1444 O O . LEU A 1 189 ? -3.098 -19.680 -8.514 1.00 78.06 189 LEU A O 1
ATOM 1448 N N . ASP A 1 190 ? -1.707 -19.386 -6.757 1.00 85.00 190 ASP A N 1
ATOM 1449 C CA . ASP A 1 190 ? -2.432 -18.258 -6.192 1.00 85.00 190 ASP A CA 1
ATOM 1450 C C . ASP A 1 190 ? -2.343 -17.074 -7.174 1.00 85.00 190 ASP A C 1
ATOM 1452 O O . ASP A 1 190 ? -1.244 -16.562 -7.419 1.00 85.00 190 ASP A O 1
ATOM 1456 N N . PRO A 1 191 ? -3.468 -16.619 -7.760 1.00 82.31 191 PRO A N 1
ATOM 1457 C CA . PRO A 1 191 ? -3.466 -15.493 -8.691 1.00 82.31 191 PRO A CA 1
ATOM 1458 C C . PRO A 1 191 ? -3.040 -14.162 -8.045 1.00 82.31 191 PRO A C 1
ATOM 1460 O O . PRO A 1 191 ? -2.843 -13.180 -8.769 1.00 82.31 191 PRO A O 1
ATOM 1463 N N . TYR A 1 192 ? -2.907 -14.117 -6.715 1.00 89.81 192 TYR A N 1
ATOM 1464 C CA . TYR A 1 192 ? -2.552 -12.933 -5.935 1.00 89.81 192 TYR A CA 1
ATOM 1465 C C . TYR A 1 192 ? -1.270 -13.091 -5.114 1.00 89.81 192 TYR A C 1
ATOM 1467 O O . TYR A 1 192 ? -1.047 -12.331 -4.166 1.00 89.81 192 TYR A O 1
ATOM 1475 N N . ALA A 1 193 ? -0.389 -14.011 -5.520 1.00 92.25 193 ALA A N 1
ATOM 1476 C CA . ALA A 1 193 ? 0.956 -14.101 -4.967 1.00 92.25 193 ALA A CA 1
ATOM 1477 C C . ALA A 1 193 ? 1.659 -12.718 -4.944 1.00 92.25 193 ALA A C 1
ATOM 1479 O O . ALA A 1 193 ? 1.370 -11.850 -5.784 1.00 92.25 193 ALA A O 1
ATOM 1480 N N . PRO A 1 194 ? 2.578 -12.476 -3.990 1.00 95.69 194 PRO A N 1
ATOM 1481 C CA . PRO A 1 194 ? 3.379 -11.257 -3.972 1.00 95.69 194 PRO A CA 1
ATOM 1482 C C . PRO A 1 194 ? 4.051 -11.010 -5.324 1.00 95.69 194 PRO A C 1
ATOM 1484 O O . PRO A 1 194 ? 4.506 -11.948 -5.979 1.00 95.69 194 PRO A O 1
ATOM 1487 N N . PHE A 1 195 ? 4.115 -9.750 -5.753 1.00 96.00 195 PHE A N 1
ATOM 1488 C CA . PHE A 1 195 ? 4.714 -9.437 -7.046 1.00 96.00 195 PHE A CA 1
ATOM 1489 C C . PHE A 1 195 ? 6.205 -9.779 -7.097 1.00 96.00 195 PHE A C 1
ATOM 1491 O O . PHE A 1 195 ? 6.996 -9.319 -6.270 1.00 96.00 195 PHE A O 1
ATOM 1498 N N . ASP A 1 196 ? 6.597 -10.466 -8.168 1.00 95.56 196 ASP A N 1
ATOM 1499 C CA . ASP A 1 196 ? 7.983 -10.519 -8.613 1.00 95.56 196 ASP A CA 1
ATOM 1500 C C . ASP A 1 196 ? 8.344 -9.196 -9.297 1.00 95.56 196 ASP A C 1
ATOM 1502 O O . ASP A 1 196 ? 7.868 -8.878 -10.398 1.00 95.56 196 ASP A O 1
ATOM 1506 N N . TRP A 1 197 ? 9.167 -8.398 -8.615 1.00 97.62 197 TRP A N 1
ATOM 1507 C CA . TRP A 1 197 ? 9.580 -7.084 -9.096 1.00 97.62 197 TRP A CA 1
ATOM 1508 C C . TRP A 1 197 ? 10.751 -7.171 -10.080 1.00 97.62 197 TRP A C 1
ATOM 1510 O O . TRP A 1 197 ? 11.831 -7.681 -9.779 1.00 97.62 197 TRP A O 1
ATOM 1520 N N . GLU A 1 198 ? 10.549 -6.591 -11.255 1.00 97.19 198 GLU A N 1
ATOM 1521 C CA . GLU A 1 198 ? 11.521 -6.489 -12.332 1.00 97.19 198 GLU A CA 1
ATOM 1522 C C . GLU A 1 198 ? 12.513 -5.350 -12.089 1.00 97.19 198 GLU A C 1
ATOM 1524 O O . GLU A 1 198 ? 12.145 -4.208 -11.799 1.00 97.19 198 GLU A O 1
ATOM 1529 N N . LYS A 1 199 ? 13.801 -5.641 -12.288 1.00 95.88 199 LYS A N 1
ATOM 1530 C CA . LYS A 1 199 ? 14.864 -4.631 -12.258 1.00 95.88 199 LYS A CA 1
ATOM 1531 C C . LYS A 1 199 ? 15.027 -4.028 -13.648 1.00 95.88 199 LYS A C 1
ATOM 1533 O O . LYS A 1 199 ? 15.721 -4.586 -14.495 1.00 95.88 199 LYS A O 1
ATOM 1538 N N . VAL A 1 200 ? 14.398 -2.878 -13.873 1.00 92.56 200 VAL A N 1
ATOM 1539 C CA . VAL A 1 200 ? 14.477 -2.147 -15.145 1.00 92.56 200 VAL A CA 1
ATOM 1540 C C . VAL A 1 200 ? 15.348 -0.899 -14.964 1.00 92.56 200 VAL A C 1
ATOM 1542 O O . VAL A 1 200 ? 15.054 -0.097 -14.081 1.00 92.56 200 VAL A O 1
ATOM 1545 N N . PRO A 1 201 ? 16.420 -0.717 -15.760 1.00 81.25 201 PRO A N 1
ATOM 1546 C CA . PRO A 1 201 ? 17.412 0.331 -15.514 1.00 81.25 201 PRO A CA 1
ATOM 1547 C C . PRO A 1 201 ? 16.864 1.750 -15.706 1.00 81.25 201 PRO A C 1
ATOM 1549 O O . PRO A 1 201 ? 17.174 2.627 -14.904 1.00 81.25 201 PRO A O 1
ATOM 1552 N N . GLN A 1 202 ? 16.060 1.989 -16.747 1.00 94.62 202 GLN A N 1
ATOM 1553 C CA . GLN A 1 202 ? 15.421 3.283 -16.992 1.00 94.62 202 GLN A CA 1
ATOM 1554 C C . GLN A 1 202 ? 14.274 3.135 -17.996 1.00 94.62 202 GLN A C 1
ATOM 1556 O O . GLN A 1 202 ? 14.381 2.364 -18.947 1.00 94.62 202 GLN A O 1
ATOM 1561 N N . PHE A 1 203 ? 13.201 3.904 -17.803 1.00 97.12 203 PHE A N 1
ATOM 1562 C CA . PHE A 1 203 ? 12.135 4.060 -18.792 1.00 97.12 203 PHE A CA 1
ATOM 1563 C C . PHE A 1 203 ? 12.332 5.327 -19.621 1.00 97.12 203 PHE A C 1
ATOM 1565 O O . PHE A 1 203 ? 12.868 6.326 -19.132 1.00 97.12 203 PHE A O 1
ATOM 1572 N N . VAL A 1 204 ? 11.852 5.311 -20.866 1.00 95.88 204 VAL A N 1
ATOM 1573 C CA . VAL A 1 204 ? 11.697 6.553 -21.632 1.00 95.88 204 VAL A CA 1
ATOM 1574 C C . VAL A 1 204 ? 10.690 7.477 -20.924 1.00 95.88 204 VAL A C 1
ATOM 1576 O O . VAL A 1 204 ? 9.676 6.983 -20.421 1.00 95.88 204 VAL A O 1
ATOM 1579 N N . PRO A 1 205 ? 10.928 8.803 -20.876 1.00 95.88 205 PRO A N 1
ATOM 1580 C CA . PRO A 1 205 ? 9.938 9.743 -20.365 1.00 95.88 205 PRO A CA 1
ATOM 1581 C C . PRO A 1 205 ? 8.643 9.693 -21.178 1.00 95.88 205 PRO A C 1
ATOM 1583 O O . PRO A 1 205 ? 8.673 9.514 -22.403 1.00 95.88 205 PRO A O 1
ATOM 1586 N N . PHE A 1 206 ? 7.512 9.907 -20.507 1.00 96.88 206 PHE A N 1
ATOM 1587 C CA . PHE A 1 206 ? 6.231 10.051 -21.185 1.00 96.88 206 PHE A CA 1
ATOM 1588 C C . PHE A 1 206 ? 6.231 11.255 -22.137 1.00 96.88 206 PHE A C 1
ATOM 1590 O O . PHE A 1 206 ? 6.602 12.372 -21.766 1.00 96.88 206 PHE A O 1
ATOM 1597 N N . SER A 1 207 ? 5.803 11.020 -23.376 1.00 96.62 207 SER A N 1
ATOM 1598 C CA . SER A 1 207 ? 5.634 12.049 -24.395 1.00 96.62 207 SER A CA 1
ATOM 1599 C C . SER A 1 207 ? 4.206 12.582 -24.389 1.00 96.62 207 SER A C 1
ATOM 1601 O O . SER A 1 207 ? 3.253 11.844 -24.612 1.00 96.62 207 SER A O 1
ATOM 1603 N N . TRP A 1 208 ? 4.062 13.896 -24.241 1.00 94.38 208 TRP A N 1
ATOM 1604 C CA . TRP A 1 208 ? 2.771 14.589 -24.322 1.00 94.38 208 TRP A CA 1
ATOM 1605 C C . TRP A 1 208 ? 2.329 14.901 -25.759 1.00 94.38 208 TRP A C 1
ATOM 1607 O O . TRP A 1 208 ? 1.326 15.584 -25.957 1.00 94.38 208 TRP A O 1
ATOM 1617 N N . ALA A 1 209 ? 3.081 14.446 -26.769 1.00 94.69 209 ALA A N 1
ATOM 1618 C CA . ALA A 1 209 ? 2.799 14.743 -28.174 1.00 94.69 209 ALA A CA 1
ATOM 1619 C C . ALA A 1 209 ? 1.423 14.222 -28.626 1.00 94.69 209 ALA A C 1
ATOM 1621 O O . ALA A 1 209 ? 0.749 14.887 -29.410 1.00 94.69 209 ALA A O 1
ATOM 1622 N N . ASP A 1 210 ? 0.991 13.086 -28.073 1.00 89.25 210 ASP A N 1
ATOM 1623 C CA . ASP A 1 210 ? -0.296 12.447 -28.375 1.00 89.25 210 ASP A CA 1
ATOM 1624 C C . ASP A 1 210 ? -1.427 12.897 -27.424 1.00 89.25 210 ASP A C 1
ATOM 1626 O O . ASP A 1 210 ? -2.543 12.379 -27.474 1.00 89.25 210 ASP A O 1
ATOM 1630 N N . GLY A 1 211 ? -1.157 13.896 -26.574 1.00 90.88 211 GLY A N 1
ATOM 1631 C CA . GLY A 1 211 ? -2.098 14.426 -25.591 1.00 90.88 211 GLY A CA 1
ATOM 1632 C C . GLY A 1 211 ? -2.045 13.718 -24.229 1.00 90.88 211 GLY A C 1
ATOM 1633 O O . GLY A 1 211 ? -1.105 12.977 -23.938 1.00 90.88 211 GLY A O 1
ATOM 1634 N N . PRO A 1 212 ? -3.023 13.989 -23.343 1.00 91.12 212 PRO A N 1
ATOM 1635 C CA . PRO A 1 212 ? -3.092 13.346 -22.036 1.00 91.12 212 PRO A CA 1
ATOM 1636 C C . PRO A 1 212 ? -3.434 11.857 -22.171 1.00 91.12 212 PRO A C 1
ATOM 1638 O O . PRO A 1 212 ? -4.249 11.464 -23.010 1.00 91.12 212 PRO A O 1
ATOM 1641 N N . ALA A 1 213 ? -2.860 11.026 -21.301 1.00 94.56 213 ALA A N 1
ATOM 1642 C CA . ALA A 1 213 ? -3.178 9.606 -21.281 1.00 94.56 213 ALA A CA 1
ATOM 1643 C C . ALA A 1 213 ? -4.635 9.363 -20.855 1.00 94.56 213 ALA A C 1
ATOM 1645 O O . ALA A 1 213 ? -5.153 9.984 -19.927 1.00 94.56 213 ALA A O 1
ATOM 1646 N N . THR A 1 214 ? -5.290 8.415 -21.523 1.00 95.94 214 THR A N 1
ATOM 1647 C CA . THR A 1 214 ? -6.617 7.912 -21.149 1.00 95.94 214 THR A CA 1
ATOM 1648 C C . THR A 1 214 ? -6.487 6.442 -20.780 1.00 95.94 214 THR A C 1
ATOM 1650 O O . THR A 1 214 ? -5.852 5.681 -21.512 1.00 95.94 214 THR A O 1
ATOM 1653 N N . ALA A 1 215 ? -7.071 6.042 -19.650 1.00 97.38 215 ALA A N 1
ATOM 1654 C CA . ALA A 1 215 ? -7.064 4.650 -19.222 1.00 97.38 215 ALA A CA 1
ATOM 1655 C C . ALA A 1 215 ? -7.837 3.783 -20.225 1.00 97.38 215 ALA A C 1
ATOM 1657 O O . ALA A 1 215 ? -8.972 4.107 -20.575 1.00 97.38 215 ALA A O 1
ATOM 1658 N N . PHE A 1 216 ? -7.236 2.682 -20.682 1.00 97.56 216 PHE A N 1
ATOM 1659 C CA . PHE A 1 216 ? -7.918 1.734 -21.575 1.00 97.56 216 PHE A CA 1
ATOM 1660 C C . PHE A 1 216 ? -8.627 0.594 -20.828 1.00 97.56 216 PHE A C 1
ATOM 1662 O O . PHE A 1 216 ? -9.355 -0.182 -21.446 1.00 97.56 216 PHE A O 1
ATOM 1669 N N . GLY A 1 217 ? -8.406 0.467 -19.522 1.00 97.19 217 GLY A N 1
ATOM 1670 C CA . GLY A 1 217 ? -8.937 -0.600 -18.686 1.00 97.19 217 GLY A CA 1
ATOM 1671 C C . GLY A 1 217 ? -9.237 -0.135 -17.263 1.00 97.19 217 GLY A C 1
ATOM 1672 O O . GLY A 1 217 ? -9.479 1.043 -17.002 1.00 97.19 217 GLY A O 1
ATOM 1673 N N . HIS A 1 218 ? -9.253 -1.093 -16.342 1.00 97.25 218 HIS A N 1
ATOM 1674 C CA . HIS A 1 218 ? -9.581 -0.894 -14.933 1.00 97.25 218 HIS A CA 1
ATOM 1675 C C . HIS A 1 218 ? -8.445 -1.402 -14.039 1.00 97.25 218 HIS A C 1
ATOM 1677 O O . HIS A 1 218 ? -7.788 -2.390 -14.377 1.00 97.25 218 HIS A O 1
ATOM 1683 N N . LEU A 1 219 ? -8.274 -0.753 -12.886 1.00 98.19 219 LEU A N 1
ATOM 1684 C CA . LEU A 1 219 ? -7.450 -1.204 -11.768 1.00 98.19 219 LEU A CA 1
ATOM 1685 C C . LEU A 1 219 ? -8.351 -1.392 -10.540 1.00 98.19 219 LEU A C 1
ATOM 1687 O O . LEU A 1 219 ? -9.056 -0.466 -10.149 1.00 98.19 219 LEU A O 1
ATOM 1691 N N . SER A 1 220 ? -8.287 -2.570 -9.928 1.00 97.94 220 SER A N 1
ATOM 1692 C CA . SER A 1 220 ? -8.826 -2.855 -8.599 1.00 97.94 220 SER A CA 1
ATOM 1693 C C . SER A 1 220 ? -7.671 -2.870 -7.604 1.00 97.94 220 SER A C 1
ATOM 1695 O O . SER A 1 220 ? -6.589 -3.386 -7.903 1.00 97.94 220 SER A O 1
ATOM 1697 N N . ALA A 1 221 ? -7.910 -2.259 -6.446 1.00 97.69 221 ALA A N 1
ATOM 1698 C CA . ALA A 1 221 ? -6.988 -2.213 -5.329 1.00 97.69 221 ALA A CA 1
ATOM 1699 C C . ALA A 1 221 ? -7.767 -2.505 -4.046 1.00 97.69 221 ALA A C 1
ATOM 1701 O O . ALA A 1 221 ? -8.513 -1.657 -3.559 1.00 97.69 221 ALA A O 1
ATOM 1702 N N . ASP A 1 222 ? -7.597 -3.716 -3.528 1.00 96.75 222 ASP A N 1
ATOM 1703 C CA . ASP A 1 222 ? -8.259 -4.181 -2.316 1.00 96.75 222 ASP A CA 1
ATOM 1704 C C . ASP A 1 222 ? -7.225 -4.307 -1.198 1.00 96.75 222 ASP A C 1
ATOM 1706 O O . ASP A 1 222 ? -6.128 -4.825 -1.405 1.00 96.75 222 ASP A O 1
ATOM 1710 N N . LEU A 1 223 ? -7.563 -3.831 -0.005 1.00 95.69 223 LEU A N 1
ATOM 1711 C CA . LEU A 1 223 ? -6.697 -3.983 1.158 1.00 95.69 223 LEU A CA 1
ATOM 1712 C C . LEU A 1 223 ? -6.835 -5.393 1.746 1.00 95.69 223 LEU A C 1
ATOM 1714 O O . LEU A 1 223 ? -7.953 -5.858 1.973 1.00 95.69 223 LEU A O 1
ATOM 1718 N N . GLU A 1 224 ? -5.705 -6.021 2.050 1.00 93.25 224 GLU A N 1
ATOM 1719 C CA . GLU A 1 224 ? -5.598 -7.293 2.766 1.00 93.25 224 GLU A CA 1
ATOM 1720 C C . GLU A 1 224 ? -4.659 -7.149 3.975 1.00 93.25 224 GLU A C 1
ATOM 1722 O O . GLU A 1 224 ? -4.026 -6.107 4.166 1.00 93.25 224 GLU A O 1
ATOM 1727 N N . ASP A 1 225 ? -4.581 -8.183 4.817 1.00 86.69 225 ASP A N 1
ATOM 1728 C CA . ASP A 1 225 ? -3.778 -8.150 6.048 1.00 86.69 225 ASP A CA 1
ATOM 1729 C C . ASP A 1 225 ? -2.284 -7.908 5.758 1.00 86.69 225 ASP A C 1
ATOM 1731 O O . ASP A 1 225 ? -1.628 -7.140 6.467 1.00 86.69 225 ASP A O 1
ATOM 1735 N N . ASP A 1 226 ? -1.779 -8.491 4.665 1.00 83.31 226 ASP A N 1
ATOM 1736 C CA . ASP A 1 226 ? -0.370 -8.452 4.264 1.00 83.31 226 ASP A CA 1
ATOM 1737 C C . ASP A 1 226 ? -0.075 -7.442 3.141 1.00 83.31 226 ASP A C 1
ATOM 1739 O O . ASP A 1 226 ? 0.984 -7.511 2.523 1.00 83.31 226 ASP A O 1
ATOM 1743 N N . GLY A 1 227 ? -0.976 -6.503 2.833 1.00 94.38 227 GLY A N 1
ATOM 1744 C CA . GLY A 1 227 ? -0.709 -5.456 1.841 1.00 94.38 227 GLY A CA 1
ATOM 1745 C C . GLY A 1 227 ? -1.923 -5.061 1.012 1.00 94.38 227 GLY A C 1
ATOM 1746 O O . GLY A 1 227 ? -3.057 -5.073 1.480 1.00 94.38 227 GLY A O 1
ATOM 1747 N N . VAL A 1 228 ? -1.680 -4.657 -0.233 1.00 97.56 228 VAL A N 1
ATOM 1748 C CA . VAL A 1 228 ? -2.737 -4.287 -1.176 1.00 97.56 228 VAL A CA 1
ATOM 1749 C C . VAL A 1 228 ? -2.734 -5.270 -2.334 1.00 97.56 228 VAL A C 1
ATOM 1751 O O . VAL A 1 228 ? -1.762 -5.353 -3.090 1.00 97.56 228 VAL A O 1
ATOM 1754 N N . ARG A 1 229 ? -3.842 -5.992 -2.483 1.00 97.44 229 ARG A N 1
ATOM 1755 C CA . ARG A 1 229 ? -4.109 -6.853 -3.626 1.00 97.44 229 ARG A CA 1
ATOM 1756 C C . ARG A 1 229 ? -4.487 -5.985 -4.815 1.00 97.44 229 ARG A C 1
ATOM 1758 O O . ARG A 1 229 ? -5.471 -5.246 -4.782 1.00 97.44 229 ARG A O 1
ATOM 1765 N N . LEU A 1 230 ? -3.696 -6.083 -5.873 1.00 98.31 230 LEU A N 1
ATOM 1766 C CA . LEU A 1 230 ? -3.876 -5.327 -7.100 1.00 98.31 230 LEU A CA 1
ATOM 1767 C C . LEU A 1 230 ? -4.239 -6.274 -8.237 1.00 98.31 230 LEU A C 1
ATOM 1769 O O . LEU A 1 230 ? -3.642 -7.338 -8.397 1.00 98.31 230 LEU A O 1
ATOM 1773 N N . ALA A 1 231 ? -5.196 -5.862 -9.060 1.00 98.12 231 ALA A N 1
ATOM 1774 C CA . ALA A 1 231 ? -5.544 -6.560 -10.290 1.00 98.12 231 ALA A CA 1
ATOM 1775 C C . ALA A 1 231 ? -6.008 -5.567 -11.347 1.00 98.12 231 ALA A C 1
ATOM 1777 O O . ALA A 1 231 ? -6.787 -4.657 -11.060 1.00 98.12 231 ALA A O 1
ATOM 1778 N N . TRP A 1 232 ? -5.568 -5.745 -12.587 1.00 98.44 232 TRP A N 1
ATOM 1779 C CA . TRP A 1 232 ? -5.940 -4.842 -13.671 1.00 98.44 232 TRP A CA 1
ATOM 1780 C C . TRP A 1 232 ? -6.204 -5.553 -14.991 1.00 98.44 232 TRP A C 1
ATOM 1782 O O . TRP A 1 232 ? -5.859 -6.719 -15.203 1.00 98.44 232 TRP A O 1
ATOM 1792 N N . THR A 1 233 ? -6.847 -4.818 -15.899 1.00 98.25 233 THR A N 1
ATOM 1793 C CA . THR A 1 233 ? -7.080 -5.260 -17.275 1.00 98.25 233 THR A CA 1
ATOM 1794 C C . THR A 1 233 ? -5.737 -5.496 -17.981 1.00 98.25 233 THR A C 1
ATOM 1796 O O . THR A 1 233 ? -4.945 -4.558 -18.081 1.00 98.25 233 THR A O 1
ATOM 1799 N N . PRO A 1 234 ? -5.460 -6.707 -18.500 1.00 97.62 234 PRO A N 1
ATOM 1800 C CA . PRO A 1 234 ? -4.253 -6.961 -19.280 1.00 97.62 234 PRO A CA 1
ATOM 1801 C C . PRO A 1 234 ? -4.145 -6.037 -20.495 1.00 97.62 234 PRO A C 1
ATOM 1803 O O . PRO A 1 234 ? -5.158 -5.605 -21.052 1.00 97.62 234 PRO A O 1
ATOM 1806 N N . ALA A 1 235 ? -2.918 -5.781 -20.948 1.00 97.00 235 ALA A N 1
ATOM 1807 C CA . ALA A 1 235 ? -2.695 -5.059 -22.194 1.00 97.00 235 ALA A CA 1
ATOM 1808 C C . ALA A 1 235 ? -3.434 -5.741 -23.368 1.00 97.00 235 ALA A C 1
ATOM 1810 O O . ALA A 1 235 ? -3.357 -6.965 -23.508 1.00 97.00 235 ALA A O 1
ATOM 1811 N N . PRO A 1 236 ? -4.151 -4.978 -24.217 1.00 94.88 236 PRO A N 1
ATOM 1812 C CA . PRO A 1 236 ? -4.949 -5.550 -25.302 1.00 94.88 236 PRO A CA 1
ATOM 1813 C C . PRO A 1 236 ? -4.077 -6.127 -26.422 1.00 94.88 236 PRO A C 1
ATOM 1815 O O . PRO A 1 236 ? -4.471 -7.074 -27.103 1.00 94.88 236 PRO A O 1
ATOM 1818 N N . GLU A 1 237 ? -2.891 -5.556 -26.619 1.00 95.25 237 GLU A N 1
ATOM 1819 C CA . GLU A 1 237 ? -1.917 -6.004 -27.604 1.00 95.25 237 GLU A CA 1
ATOM 1820 C C . GLU A 1 237 ? -1.004 -7.060 -26.985 1.00 95.25 237 GLU A C 1
ATOM 1822 O O . GLU A 1 237 ? -0.559 -6.936 -25.844 1.00 95.25 237 GLU A O 1
ATOM 1827 N N . ARG A 1 238 ? -0.707 -8.116 -27.744 1.00 94.75 238 ARG A N 1
ATOM 1828 C CA . ARG A 1 238 ? 0.287 -9.109 -27.335 1.00 94.75 238 ARG A CA 1
ATOM 1829 C C . ARG A 1 238 ? 1.664 -8.635 -27.774 1.00 94.75 238 ARG A C 1
ATOM 1831 O O . ARG A 1 238 ? 1.879 -8.413 -28.961 1.00 94.75 238 ARG A O 1
ATOM 1838 N N . ALA A 1 239 ? 2.588 -8.561 -26.827 1.00 96.94 239 ALA A N 1
ATOM 1839 C CA . ALA A 1 239 ? 4.000 -8.309 -27.080 1.00 96.94 239 ALA A CA 1
ATOM 1840 C C . ALA A 1 239 ? 4.853 -9.364 -26.361 1.00 96.94 239 ALA A C 1
ATOM 1842 O O . ALA A 1 239 ? 4.437 -9.832 -25.294 1.00 96.94 239 ALA A O 1
ATOM 1843 N N . PRO A 1 240 ? 6.035 -9.730 -26.896 1.00 96.94 240 PRO A N 1
ATOM 1844 C CA . PRO A 1 240 ? 6.941 -10.676 -26.242 1.00 96.94 240 PRO A CA 1
ATOM 1845 C C . PRO A 1 240 ? 7.319 -10.265 -24.816 1.00 96.94 240 PRO A C 1
ATOM 1847 O O . PRO A 1 240 ? 7.433 -11.114 -23.934 1.00 96.94 240 PRO A O 1
ATOM 1850 N N . VAL A 1 241 ? 7.474 -8.960 -24.577 1.00 97.94 241 VAL A N 1
ATOM 1851 C CA . VAL A 1 241 ? 7.696 -8.396 -23.248 1.00 97.94 241 VAL A CA 1
ATOM 1852 C C . VAL A 1 241 ? 6.648 -7.327 -22.965 1.00 97.94 241 VAL A C 1
ATOM 1854 O O . VAL A 1 241 ? 6.469 -6.385 -23.735 1.00 97.94 241 VAL A O 1
ATOM 1857 N N . THR A 1 242 ? 5.966 -7.478 -21.831 1.00 98.19 242 THR A N 1
ATOM 1858 C CA . THR A 1 242 ? 5.009 -6.510 -21.288 1.00 98.19 242 THR A CA 1
ATOM 1859 C C . THR A 1 242 ? 5.430 -6.181 -19.862 1.00 98.19 242 THR A C 1
ATOM 1861 O O . THR A 1 242 ? 5.549 -7.082 -19.034 1.00 98.19 242 THR A O 1
ATOM 1864 N N . LEU A 1 243 ? 5.693 -4.905 -19.595 1.00 98.38 243 LEU A N 1
ATOM 1865 C CA . LEU A 1 243 ? 6.086 -4.390 -18.287 1.00 98.38 243 LEU A CA 1
ATOM 1866 C C . LEU A 1 243 ? 4.978 -3.480 -17.767 1.00 98.38 243 LEU A C 1
ATOM 1868 O O . LEU A 1 243 ? 4.625 -2.503 -18.426 1.00 98.38 243 LEU A O 1
ATOM 1872 N N . TYR A 1 244 ? 4.466 -3.775 -16.581 1.00 98.56 244 TYR A N 1
ATOM 1873 C CA . TYR A 1 244 ? 3.532 -2.930 -15.855 1.00 98.56 244 TYR A CA 1
ATOM 1874 C C . TYR A 1 244 ? 4.289 -2.126 -14.800 1.00 98.56 244 TYR A C 1
ATOM 1876 O O . TYR A 1 244 ? 4.948 -2.702 -13.939 1.00 98.56 244 TYR A O 1
ATOM 1884 N N . ARG A 1 245 ? 4.202 -0.797 -14.868 1.00 98.19 245 ARG A N 1
ATOM 1885 C CA . ARG A 1 245 ? 4.719 0.140 -13.865 1.00 98.19 245 ARG A CA 1
ATOM 1886 C C . ARG A 1 245 ? 3.577 0.515 -12.933 1.00 98.19 245 ARG A C 1
ATOM 1888 O O . ARG A 1 245 ? 2.589 1.093 -13.386 1.00 98.19 245 ARG A O 1
ATOM 1895 N N . ILE A 1 246 ? 3.728 0.216 -11.651 1.00 98.62 246 ILE A N 1
ATOM 1896 C CA . ILE A 1 246 ? 2.778 0.618 -10.616 1.00 98.62 246 ILE A CA 1
ATOM 1897 C C . ILE A 1 246 ? 3.330 1.879 -9.968 1.00 98.62 246 ILE A C 1
ATOM 1899 O O . ILE A 1 246 ? 4.460 1.883 -9.475 1.00 98.62 246 ILE A O 1
ATOM 1903 N N . VAL A 1 247 ? 2.555 2.955 -10.004 1.00 98.38 247 VAL A N 1
ATOM 1904 C CA . VAL A 1 247 ? 2.942 4.243 -9.428 1.00 98.38 247 VAL A CA 1
ATOM 1905 C C . VAL A 1 247 ? 1.895 4.707 -8.431 1.00 98.38 247 VAL A C 1
ATOM 1907 O O . VAL A 1 247 ? 0.699 4.479 -8.627 1.00 98.38 247 VAL A O 1
ATOM 1910 N N . GLU A 1 248 ? 2.349 5.362 -7.373 1.00 98.19 248 GLU A N 1
ATOM 1911 C CA . GLU A 1 248 ? 1.511 5.863 -6.294 1.00 98.19 248 GLU A CA 1
ATOM 1912 C C . GLU A 1 248 ? 1.627 7.378 -6.110 1.00 98.19 248 GLU A C 1
ATOM 1914 O O . GLU A 1 248 ? 2.597 8.016 -6.516 1.00 98.19 248 GLU A O 1
ATOM 1919 N N . SER A 1 249 ? 0.616 7.969 -5.488 1.00 97.56 249 SER A N 1
ATOM 1920 C CA . SER A 1 249 ? 0.594 9.371 -5.082 1.00 97.56 249 SER A CA 1
ATOM 1921 C C . SER A 1 249 ? -0.308 9.530 -3.863 1.00 97.56 249 SER A C 1
ATOM 1923 O O . SER A 1 249 ? -1.281 8.797 -3.689 1.00 97.56 249 SER A O 1
ATOM 1925 N N . THR A 1 250 ? -0.002 10.506 -3.014 1.00 95.12 250 THR A N 1
ATOM 1926 C CA . THR A 1 250 ? -0.809 10.844 -1.830 1.00 95.12 250 THR A CA 1
ATOM 1927 C C . THR A 1 250 ? -1.827 11.949 -2.099 1.00 95.12 250 THR A C 1
ATOM 1929 O O . THR A 1 250 ? -2.678 12.220 -1.259 1.00 95.12 250 THR A O 1
ATOM 1932 N N . SER A 1 251 ? -1.738 12.618 -3.254 1.00 93.44 251 SER A N 1
ATOM 1933 C CA . SER A 1 251 ? -2.490 13.853 -3.518 1.00 93.44 251 SER A CA 1
ATOM 1934 C C . SER A 1 251 ? -3.560 13.700 -4.599 1.00 93.44 251 SER A C 1
ATOM 1936 O O . SER A 1 251 ? -4.610 14.329 -4.514 1.00 93.44 251 SER A O 1
ATOM 1938 N N . ASN A 1 252 ? -3.304 12.898 -5.634 1.00 96.44 252 ASN A N 1
ATOM 1939 C CA . ASN A 1 252 ? -4.211 12.686 -6.765 1.00 96.44 252 ASN A CA 1
ATOM 1940 C C . ASN A 1 252 ? -3.843 11.410 -7.535 1.00 96.44 252 ASN A C 1
ATOM 1942 O O . ASN A 1 252 ? -2.761 10.861 -7.344 1.00 96.44 252 ASN A O 1
ATOM 1946 N N . TRP A 1 253 ? -4.710 10.954 -8.443 1.00 96.19 253 TRP A N 1
ATOM 1947 C CA . TRP A 1 253 ? -4.359 9.864 -9.355 1.00 96.19 253 TRP A CA 1
ATOM 1948 C C . TRP A 1 253 ? -3.213 10.282 -10.296 1.00 96.19 253 TRP A C 1
ATOM 1950 O O . TRP A 1 253 ? -3.370 11.259 -11.034 1.00 96.19 253 TRP A O 1
ATOM 1960 N N . PRO A 1 254 ? -2.087 9.541 -10.336 1.00 93.38 254 PRO A N 1
ATOM 1961 C CA . PRO A 1 254 ? -0.956 9.829 -11.222 1.00 93.38 254 PRO A CA 1
ATOM 1962 C C . PRO A 1 254 ? -1.247 9.370 -12.667 1.00 93.38 254 PRO A C 1
ATOM 1964 O O . PRO A 1 254 ? -0.562 8.518 -13.232 1.00 93.38 254 PRO A O 1
ATOM 1967 N N . SER A 1 255 ? -2.310 9.918 -13.265 1.00 94.50 255 SER A N 1
ATOM 1968 C CA . SER A 1 255 ? -2.831 9.538 -14.587 1.00 94.50 255 SER A CA 1
ATOM 1969 C C . SER A 1 255 ? -2.269 10.369 -15.741 1.00 94.50 255 SER A C 1
ATOM 1971 O O . SER A 1 255 ? -2.451 10.000 -16.895 1.00 94.50 255 SER A O 1
ATOM 1973 N N . GLY A 1 256 ? -1.614 11.499 -15.452 1.00 92.94 256 GLY A N 1
ATOM 1974 C CA . GLY A 1 256 ? -1.037 12.371 -16.480 1.00 92.94 256 GLY A CA 1
ATOM 1975 C C . GLY A 1 256 ? 0.223 11.782 -17.115 1.00 92.94 256 GLY A C 1
ATOM 1976 O O . GLY A 1 256 ? 0.350 11.771 -18.332 1.00 92.94 256 GLY A O 1
ATOM 1977 N N . ALA A 1 257 ? 1.125 11.269 -16.281 1.00 96.75 257 ALA A N 1
ATOM 1978 C CA . ALA A 1 257 ? 2.333 10.556 -16.675 1.00 96.75 257 ALA A CA 1
ATOM 1979 C C . ALA A 1 257 ? 2.805 9.692 -15.492 1.00 96.75 257 ALA A C 1
ATOM 1981 O O . ALA A 1 257 ? 2.593 10.090 -14.341 1.00 96.75 257 ALA A O 1
ATOM 1982 N N . PRO A 1 258 ? 3.468 8.548 -15.732 1.00 97.00 258 PRO A N 1
ATOM 1983 C CA . PRO A 1 258 ? 3.965 7.700 -14.653 1.00 97.00 258 PRO A CA 1
ATOM 1984 C C . PRO A 1 258 ? 5.031 8.393 -13.793 1.00 97.00 258 PRO A C 1
ATOM 1986 O O . PRO A 1 258 ? 5.167 8.072 -12.619 1.00 97.00 258 PRO A O 1
ATOM 1989 N N . GLU A 1 259 ? 5.759 9.372 -14.334 1.00 96.50 259 GLU A N 1
ATOM 1990 C CA . GLU A 1 259 ? 6.779 10.139 -13.604 1.00 96.50 259 GLU A CA 1
ATOM 1991 C C . GLU A 1 259 ? 6.193 11.138 -12.587 1.00 96.50 259 GLU A C 1
ATOM 1993 O O . GLU A 1 259 ? 6.943 11.720 -11.808 1.00 96.50 259 GLU A O 1
ATOM 1998 N N . LEU A 1 260 ? 4.871 11.356 -12.585 1.00 95.12 260 LEU A N 1
ATOM 1999 C CA . LEU A 1 260 ? 4.198 12.226 -11.610 1.00 95.12 260 LEU A CA 1
ATOM 2000 C C . LEU A 1 260 ? 3.912 11.526 -10.272 1.00 95.12 260 LEU A C 1
ATOM 2002 O O . LEU A 1 260 ? 3.498 12.190 -9.325 1.00 95.12 260 LEU A O 1
ATOM 2006 N N . GLY A 1 261 ? 4.094 10.205 -10.203 1.00 96.62 261 GLY A N 1
ATOM 2007 C CA . GLY A 1 261 ? 3.940 9.410 -8.987 1.00 96.62 261 GLY A CA 1
ATOM 2008 C C . GLY A 1 261 ? 5.263 8.817 -8.501 1.00 96.62 261 GLY A C 1
ATOM 2009 O O . GLY A 1 261 ? 6.258 8.775 -9.224 1.00 96.62 261 GLY A O 1
ATOM 2010 N N . GLY A 1 262 ? 5.262 8.319 -7.267 1.00 97.31 262 GLY A N 1
ATOM 2011 C CA . GLY A 1 262 ? 6.322 7.462 -6.747 1.00 97.31 262 GLY A CA 1
ATOM 2012 C C . GLY A 1 262 ? 6.230 6.071 -7.370 1.00 97.31 262 GLY A C 1
ATOM 2013 O O . GLY A 1 262 ? 5.148 5.495 -7.444 1.00 97.31 262 GLY A O 1
ATOM 2014 N N . LEU A 1 263 ? 7.347 5.518 -7.844 1.00 97.88 263 LEU A N 1
ATOM 2015 C CA . LEU A 1 263 ? 7.372 4.152 -8.368 1.00 97.88 263 LEU A CA 1
ATOM 2016 C C . LEU A 1 263 ? 7.251 3.151 -7.212 1.00 97.88 263 LEU A C 1
ATOM 2018 O O . LEU A 1 263 ? 8.156 3.066 -6.386 1.00 97.88 263 LEU A O 1
ATOM 2022 N N . VAL A 1 264 ? 6.178 2.360 -7.210 1.00 97.94 264 VAL A N 1
ATOM 2023 C CA . VAL A 1 264 ? 6.013 1.213 -6.304 1.00 97.94 264 VAL A CA 1
ATOM 2024 C C . VAL A 1 264 ? 6.872 0.050 -6.793 1.00 97.94 264 VAL A C 1
ATOM 2026 O O . VAL A 1 264 ? 7.637 -0.538 -6.035 1.00 97.94 264 VAL A O 1
ATOM 2029 N N . GLY A 1 265 ? 6.765 -0.274 -8.083 1.00 98.19 265 GLY A N 1
ATOM 2030 C CA . GLY A 1 265 ? 7.496 -1.383 -8.680 1.00 98.19 265 GLY A CA 1
ATOM 2031 C C . GLY A 1 265 ? 7.129 -1.631 -10.138 1.00 98.19 265 GLY A C 1
ATOM 2032 O O . GLY A 1 265 ? 6.225 -1.003 -10.698 1.00 98.19 265 GLY A O 1
ATOM 2033 N N . VAL A 1 266 ? 7.863 -2.552 -10.761 1.00 98.50 266 VAL A N 1
ATOM 2034 C CA . VAL A 1 266 ? 7.638 -2.998 -12.140 1.00 98.50 266 VAL A CA 1
ATOM 2035 C C . VAL A 1 266 ? 7.417 -4.500 -12.139 1.00 98.50 266 VAL A C 1
ATOM 2037 O O . VAL A 1 266 ? 8.179 -5.214 -11.505 1.00 98.50 266 VAL A O 1
ATOM 2040 N N . THR A 1 267 ? 6.418 -5.001 -12.852 1.00 98.25 267 THR A N 1
ATOM 2041 C CA . THR A 1 267 ? 6.130 -6.442 -12.920 1.00 98.25 267 THR A CA 1
ATOM 2042 C C . THR A 1 267 ? 5.635 -6.845 -14.309 1.00 98.25 267 THR A C 1
ATOM 2044 O O . THR A 1 267 ? 5.268 -5.990 -15.114 1.00 98.25 267 THR A O 1
ATOM 2047 N N . ARG A 1 268 ? 5.625 -8.146 -14.616 1.00 97.62 268 ARG A N 1
ATOM 2048 C CA . ARG A 1 268 ? 4.980 -8.699 -15.825 1.00 97.62 268 ARG A CA 1
ATOM 2049 C C . ARG A 1 268 ? 3.598 -9.279 -15.546 1.00 97.62 268 ARG A C 1
ATOM 2051 O O . ARG A 1 268 ? 2.818 -9.456 -16.482 1.00 97.62 268 ARG A O 1
ATOM 2058 N N . SER A 1 269 ? 3.304 -9.574 -14.284 1.00 97.12 269 SER A N 1
ATOM 2059 C CA . SER A 1 269 ? 2.005 -10.078 -13.847 1.00 97.12 269 SER A CA 1
ATOM 2060 C C . SER A 1 269 ? 0.969 -8.959 -13.898 1.00 97.12 269 SER A C 1
ATOM 2062 O O . SER A 1 269 ? 1.302 -7.796 -13.700 1.00 97.12 269 SER A O 1
ATOM 2064 N N . ASN A 1 270 ? -0.290 -9.293 -14.177 1.00 97.31 270 ASN A N 1
ATOM 2065 C CA . ASN A 1 270 ? -1.404 -8.335 -14.194 1.00 97.31 270 ASN A CA 1
ATOM 2066 C C . ASN A 1 270 ? -2.268 -8.378 -12.917 1.00 97.31 270 ASN A C 1
ATOM 2068 O O . ASN A 1 270 ? -3.295 -7.698 -12.834 1.00 97.31 270 ASN A O 1
ATOM 2072 N N . SER A 1 271 ? -1.871 -9.209 -11.957 1.00 97.88 271 SER A N 1
ATOM 2073 C CA . SER A 1 271 ? -2.416 -9.295 -10.608 1.00 97.88 271 SER A CA 1
ATOM 2074 C C . SER A 1 271 ? -1.328 -9.747 -9.637 1.00 97.88 271 SER A C 1
ATOM 2076 O O . SER A 1 271 ? -0.346 -10.366 -10.054 1.00 97.88 271 SER A O 1
ATOM 2078 N N . GLY A 1 272 ? -1.493 -9.403 -8.364 1.00 97.31 272 GLY A N 1
ATOM 2079 C CA . GLY A 1 272 ? -0.555 -9.742 -7.298 1.00 97.31 272 GLY A CA 1
ATOM 2080 C C . GLY A 1 272 ? -0.732 -8.838 -6.084 1.00 97.31 272 GLY A C 1
ATOM 2081 O O . GLY A 1 272 ? -1.587 -7.948 -6.079 1.00 97.31 272 GLY A O 1
ATOM 2082 N N . THR A 1 273 ? 0.092 -9.049 -5.065 1.00 97.62 273 THR A N 1
ATOM 2083 C CA . THR A 1 273 ? 0.049 -8.260 -3.825 1.00 97.62 273 THR A CA 1
ATOM 2084 C C . THR A 1 273 ? 1.270 -7.352 -3.705 1.00 97.62 273 THR A C 1
ATOM 2086 O O . THR A 1 273 ? 2.405 -7.777 -3.936 1.00 97.62 273 THR A O 1
ATOM 2089 N N . ALA A 1 274 ? 1.039 -6.086 -3.347 1.00 97.62 274 ALA A N 1
ATOM 2090 C CA . ALA A 1 274 ? 2.072 -5.079 -3.128 1.00 97.62 274 ALA A CA 1
ATOM 2091 C C . ALA A 1 274 ? 2.102 -4.615 -1.664 1.00 97.62 274 ALA A C 1
ATOM 2093 O O . ALA A 1 274 ? 1.066 -4.333 -1.060 1.00 97.62 274 ALA A O 1
ATOM 2094 N N . GLN A 1 275 ? 3.309 -4.481 -1.113 1.00 96.50 275 GLN A N 1
ATOM 2095 C CA . GLN A 1 275 ? 3.538 -3.938 0.227 1.00 96.50 275 GLN A CA 1
ATOM 2096 C C . GLN A 1 275 ? 3.523 -2.408 0.179 1.00 96.50 275 GLN A C 1
ATOM 2098 O O . GLN A 1 275 ? 4.552 -1.771 -0.052 1.00 96.50 275 GLN A O 1
ATOM 2103 N N . LEU A 1 276 ? 2.343 -1.818 0.365 1.00 96.31 276 LEU A N 1
ATOM 2104 C CA . LEU A 1 276 ? 2.164 -0.368 0.414 1.00 96.31 276 LEU A CA 1
ATOM 2105 C C . LEU A 1 276 ? 2.069 0.117 1.860 1.00 96.31 276 LEU A C 1
ATOM 2107 O O . LEU A 1 276 ? 1.523 -0.567 2.725 1.00 96.31 276 LEU A O 1
ATOM 2111 N N . HIS A 1 277 ? 2.575 1.322 2.110 1.00 94.00 277 HIS A N 1
ATOM 2112 C CA . HIS A 1 277 ? 2.512 1.952 3.424 1.00 94.00 277 HIS A CA 1
ATOM 2113 C C . HIS A 1 277 ? 1.645 3.215 3.363 1.00 94.00 277 HIS A C 1
ATOM 2115 O O . HIS A 1 277 ? 1.757 3.989 2.410 1.00 94.00 277 HIS A O 1
ATOM 2121 N N . PRO A 1 278 ? 0.793 3.464 4.373 1.00 94.56 278 PRO A N 1
ATOM 2122 C CA . PRO A 1 278 ? -0.014 4.672 4.412 1.00 94.56 278 PRO A CA 1
ATOM 2123 C C . PRO A 1 278 ? 0.866 5.900 4.664 1.00 94.56 278 PRO A C 1
ATOM 2125 O O . PRO A 1 278 ? 1.362 6.099 5.770 1.00 94.56 278 PRO A O 1
ATOM 2128 N N . ALA A 1 279 ? 1.015 6.751 3.651 1.00 93.44 279 ALA A N 1
ATOM 2129 C CA . ALA A 1 279 ? 1.589 8.094 3.792 1.00 93.44 279 ALA A CA 1
ATOM 2130 C C . ALA A 1 279 ? 0.516 9.179 4.038 1.00 93.44 279 ALA A C 1
ATOM 2132 O O . ALA A 1 279 ? 0.835 10.356 4.180 1.00 93.44 279 ALA A O 1
ATOM 2133 N N . GLY A 1 280 ? -0.761 8.790 4.070 1.00 95.00 280 GLY A N 1
ATOM 2134 C CA . GLY A 1 280 ? -1.915 9.662 4.275 1.00 95.00 280 GLY A CA 1
ATOM 2135 C C . GLY A 1 280 ? -3.219 8.855 4.331 1.00 95.00 280 GLY A C 1
ATOM 2136 O O . GLY A 1 280 ? -3.168 7.621 4.375 1.00 95.00 280 GLY A O 1
ATOM 2137 N N . PRO A 1 281 ? -4.392 9.514 4.304 1.00 96.12 281 PRO A N 1
ATOM 2138 C CA . PRO A 1 281 ? -5.685 8.830 4.389 1.00 96.12 281 PRO A CA 1
ATOM 2139 C C . PRO A 1 281 ? -6.002 7.996 3.139 1.00 96.12 281 PRO A C 1
ATOM 2141 O O . PRO A 1 281 ? -6.743 7.015 3.215 1.00 96.12 281 PRO A O 1
ATOM 2144 N N . VAL A 1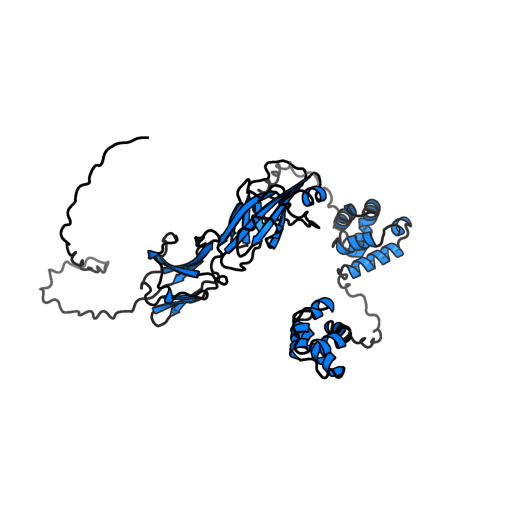 282 ? -5.435 8.382 1.991 1.00 97.94 282 VAL A N 1
ATOM 2145 C CA . VAL A 1 282 ? -5.638 7.731 0.694 1.00 97.94 282 VAL A CA 1
ATOM 2146 C C . VAL A 1 282 ? -4.296 7.547 0.000 1.00 97.94 282 VAL A C 1
ATOM 2148 O O . VAL A 1 282 ? -3.505 8.487 -0.070 1.00 97.94 282 VAL A O 1
ATOM 2151 N N . THR A 1 283 ? -4.073 6.361 -0.562 1.00 98.12 283 THR A N 1
ATOM 2152 C CA . THR A 1 283 ? -3.043 6.147 -1.585 1.00 98.12 283 THR A CA 1
ATOM 2153 C C . THR A 1 283 ? -3.732 6.022 -2.935 1.00 98.12 283 THR A C 1
ATOM 2155 O O . THR A 1 283 ? -4.547 5.122 -3.142 1.00 98.12 283 THR A O 1
ATOM 2158 N N . TYR A 1 284 ? -3.413 6.928 -3.852 1.00 98.38 284 TYR A N 1
ATOM 2159 C CA . TYR A 1 284 ? -3.852 6.867 -5.239 1.00 98.38 284 TYR A CA 1
ATOM 2160 C C . TYR A 1 284 ? -2.853 6.057 -6.050 1.00 98.38 284 TYR A C 1
ATOM 2162 O O . TYR A 1 284 ? -1.648 6.255 -5.921 1.00 98.38 284 TYR A O 1
ATOM 2170 N N . LEU A 1 285 ? -3.351 5.179 -6.910 1.00 98.62 285 LEU A N 1
ATOM 2171 C CA . LEU A 1 285 ? -2.548 4.271 -7.717 1.00 98.62 285 LEU A CA 1
ATOM 2172 C C . LEU A 1 285 ? -2.861 4.465 -9.198 1.00 98.62 285 LEU A C 1
ATOM 2174 O O . LEU A 1 285 ? -4.008 4.707 -9.583 1.00 98.62 285 LEU A O 1
ATOM 2178 N N . ALA A 1 286 ? -1.844 4.304 -10.036 1.00 98.56 286 ALA A N 1
ATOM 2179 C CA . ALA A 1 286 ? -2.015 4.092 -11.464 1.00 98.56 286 ALA A CA 1
ATOM 2180 C C . ALA A 1 286 ? -1.110 2.957 -11.936 1.00 98.56 286 ALA A C 1
ATOM 2182 O O . ALA A 1 286 ? 0.022 2.808 -11.472 1.00 98.56 286 ALA A O 1
ATOM 2183 N N . VAL A 1 287 ? -1.607 2.179 -12.893 1.00 98.69 287 VAL A N 1
ATOM 2184 C CA . VAL A 1 287 ? -0.812 1.169 -13.589 1.00 98.69 287 VAL A CA 1
ATOM 2185 C C . VAL A 1 287 ? -0.609 1.614 -15.024 1.00 98.69 287 VAL A C 1
ATOM 2187 O O . VAL A 1 287 ? -1.564 1.913 -15.741 1.00 98.69 287 VAL A O 1
ATOM 2190 N N . TRP A 1 288 ? 0.646 1.632 -15.448 1.00 98.56 288 TRP A N 1
ATOM 2191 C CA . TRP A 1 288 ? 1.060 1.952 -16.806 1.00 98.56 288 TRP A CA 1
ATOM 2192 C C . TRP A 1 288 ? 1.682 0.728 -17.450 1.00 98.56 288 TRP A C 1
ATOM 2194 O O . TRP A 1 288 ? 2.322 -0.060 -16.763 1.00 98.56 288 TRP A O 1
ATOM 2204 N N . VAL A 1 289 ? 1.519 0.567 -18.758 1.00 98.50 289 VAL A N 1
ATOM 2205 C CA . VAL A 1 289 ? 2.103 -0.550 -19.495 1.00 98.50 289 VAL A CA 1
ATOM 2206 C C . VAL A 1 289 ? 3.067 -0.078 -20.570 1.00 98.50 289 VAL A C 1
ATOM 2208 O O . VAL A 1 289 ? 2.805 0.883 -21.290 1.00 98.50 289 VAL A O 1
ATOM 2211 N N . ASN A 1 290 ? 4.169 -0.804 -20.681 1.00 98.31 290 ASN A N 1
ATOM 2212 C CA . ASN A 1 290 ? 5.221 -0.657 -21.669 1.00 98.31 290 ASN A CA 1
ATOM 2213 C C . ASN A 1 290 ? 5.387 -2.000 -22.392 1.00 98.31 290 ASN A C 1
ATOM 2215 O O . ASN A 1 290 ? 5.486 -3.043 -21.743 1.00 98.31 290 ASN A O 1
ATOM 2219 N N . GLN A 1 291 ? 5.408 -1.996 -23.724 1.00 98.19 291 GLN A N 1
ATOM 2220 C CA . GLN A 1 291 ? 5.428 -3.220 -24.531 1.00 98.19 291 GLN A CA 1
ATOM 2221 C C . GLN A 1 291 ? 6.521 -3.169 -25.595 1.00 98.19 291 GLN A C 1
ATOM 2223 O O . GLN A 1 291 ? 6.785 -2.119 -26.175 1.00 98.19 291 GLN A O 1
ATOM 2228 N N . GLY A 1 292 ? 7.166 -4.305 -25.854 1.00 97.88 292 GLY A N 1
ATOM 2229 C CA . GLY A 1 292 ? 8.194 -4.416 -26.885 1.00 97.88 292 GLY A CA 1
ATOM 2230 C C . GLY A 1 292 ? 8.717 -5.839 -27.061 1.00 97.88 292 GLY A C 1
ATOM 2231 O O . GLY A 1 292 ? 8.346 -6.754 -26.326 1.00 97.88 292 GLY A O 1
ATOM 2232 N N . ASP A 1 293 ? 9.605 -6.020 -28.037 1.00 98.00 293 ASP A N 1
ATOM 2233 C CA . ASP A 1 293 ? 10.169 -7.338 -28.371 1.00 98.00 293 ASP A CA 1
ATOM 2234 C C . ASP A 1 293 ? 11.218 -7.823 -27.362 1.00 98.00 293 ASP A C 1
ATOM 2236 O O . ASP A 1 293 ? 11.507 -9.012 -27.259 1.00 98.00 293 ASP A O 1
ATOM 2240 N N . THR A 1 294 ? 11.802 -6.895 -26.606 1.00 97.12 294 THR A N 1
ATOM 2241 C CA . THR A 1 294 ? 12.814 -7.152 -25.577 1.00 97.12 294 THR A CA 1
ATOM 2242 C C . THR A 1 294 ? 12.535 -6.291 -24.351 1.00 97.12 294 THR A C 1
ATOM 2244 O O . THR A 1 294 ? 11.787 -5.318 -24.432 1.00 97.12 294 THR A O 1
ATOM 2247 N N . LEU A 1 295 ? 13.172 -6.601 -23.217 1.00 96.56 295 LEU A N 1
ATOM 2248 C CA . LEU A 1 295 ? 13.049 -5.793 -21.999 1.00 96.56 295 LEU A CA 1
ATOM 2249 C C . LEU A 1 295 ? 13.473 -4.337 -22.233 1.00 96.56 295 LEU A C 1
ATOM 2251 O O . LEU A 1 295 ? 12.763 -3.423 -21.821 1.00 96.56 295 LEU A O 1
ATOM 2255 N N . LEU A 1 296 ? 14.580 -4.121 -22.952 1.00 96.88 296 LEU A N 1
ATOM 2256 C CA . LEU A 1 296 ? 15.045 -2.780 -23.307 1.00 96.88 296 LEU A CA 1
ATOM 2257 C C . LEU A 1 296 ? 14.050 -2.072 -24.239 1.00 96.88 296 LEU A C 1
ATOM 2259 O O . LEU A 1 296 ? 13.682 -0.931 -23.985 1.00 96.88 296 LEU A O 1
ATOM 2263 N N . ALA A 1 297 ? 13.571 -2.751 -25.286 1.00 97.62 297 ALA A N 1
ATOM 2264 C CA . ALA A 1 297 ? 12.596 -2.170 -26.210 1.00 97.62 297 ALA A CA 1
ATOM 2265 C C . ALA A 1 297 ? 11.283 -1.803 -25.502 1.00 97.62 297 ALA A C 1
ATOM 2267 O O . ALA A 1 297 ? 10.755 -0.718 -25.729 1.00 97.62 297 ALA A O 1
ATOM 2268 N N . ALA A 1 298 ? 10.795 -2.660 -24.599 1.00 97.81 298 ALA A N 1
ATOM 2269 C CA . ALA A 1 298 ? 9.631 -2.365 -23.776 1.00 97.81 298 ALA A CA 1
ATOM 2270 C C . ALA A 1 298 ? 9.888 -1.132 -22.899 1.00 97.81 298 ALA A C 1
ATOM 2272 O O . ALA A 1 298 ? 9.118 -0.180 -22.965 1.00 97.81 298 ALA A O 1
ATOM 2273 N N . ALA A 1 299 ? 10.998 -1.077 -22.159 1.00 97.81 299 ALA A N 1
ATOM 2274 C CA . ALA A 1 299 ? 11.329 0.068 -21.305 1.00 97.81 299 ALA A CA 1
ATOM 2275 C C . ALA A 1 299 ? 11.444 1.405 -22.073 1.00 97.81 299 ALA A C 1
ATOM 2277 O O . ALA A 1 299 ? 11.121 2.464 -21.534 1.00 97.81 299 ALA A O 1
ATOM 2278 N N . HIS A 1 300 ? 11.852 1.356 -23.344 1.00 97.62 300 HIS A N 1
ATOM 2279 C CA . HIS A 1 300 ? 11.947 2.519 -24.232 1.00 97.62 300 HIS A CA 1
ATOM 2280 C C . HIS A 1 300 ? 10.684 2.797 -25.072 1.00 97.62 300 HIS A C 1
ATOM 2282 O O . HIS A 1 300 ? 10.669 3.755 -25.847 1.00 97.62 300 HIS A O 1
ATOM 2288 N N . SER A 1 301 ? 9.625 1.997 -24.931 1.00 97.44 301 SER A N 1
ATOM 2289 C CA . SER A 1 301 ? 8.327 2.252 -25.571 1.00 97.44 301 SER A CA 1
ATOM 2290 C C . SER A 1 301 ? 7.543 3.334 -24.824 1.00 97.44 301 SER A C 1
ATOM 2292 O O . SER A 1 301 ? 7.704 3.498 -23.616 1.00 97.44 301 SER A O 1
ATOM 2294 N N . GLN A 1 302 ? 6.669 4.068 -25.518 1.00 97.44 302 GLN A N 1
ATOM 2295 C CA . GLN A 1 302 ? 5.785 5.030 -24.854 1.00 97.44 302 GLN A CA 1
ATOM 2296 C C . GLN A 1 302 ? 4.802 4.301 -23.921 1.00 97.44 302 GLN A C 1
ATOM 2298 O O . GLN A 1 302 ? 4.141 3.358 -24.367 1.00 97.44 302 GLN A O 1
ATOM 2303 N N . PRO A 1 303 ? 4.697 4.700 -22.638 1.00 97.88 303 PRO A N 1
ATOM 2304 C CA . PRO A 1 303 ? 3.820 4.019 -21.703 1.00 97.88 303 PRO A CA 1
ATOM 2305 C C . PRO A 1 303 ? 2.356 4.373 -21.977 1.00 97.88 303 PRO A C 1
ATOM 2307 O O . PRO A 1 303 ? 2.019 5.504 -22.326 1.00 97.88 303 PRO A O 1
ATOM 2310 N N . ARG A 1 304 ? 1.466 3.405 -21.764 1.00 97.88 304 ARG A N 1
ATOM 2311 C CA . ARG A 1 304 ? 0.012 3.573 -21.882 1.00 97.88 304 ARG A CA 1
ATOM 2312 C C . ARG A 1 304 ? -0.646 3.372 -20.527 1.00 97.88 304 ARG A C 1
ATOM 2314 O O . ARG A 1 304 ? -0.313 2.423 -19.822 1.00 97.88 304 ARG A O 1
ATOM 2321 N N . LEU A 1 305 ? -1.593 4.233 -20.169 1.00 98.44 305 LEU A N 1
ATOM 2322 C CA . LEU A 1 305 ? -2.316 4.111 -18.906 1.00 98.44 305 LEU A CA 1
ATOM 2323 C C . LEU A 1 305 ? -3.284 2.922 -18.968 1.00 98.44 305 LEU A C 1
ATOM 2325 O O . LEU A 1 305 ? -4.195 2.902 -19.794 1.00 98.44 305 LEU A O 1
ATOM 2329 N N . VAL A 1 306 ? -3.095 1.943 -18.086 1.00 98.44 306 VAL A N 1
ATOM 2330 C CA . VAL A 1 306 ? -3.988 0.786 -17.954 1.00 98.44 306 VAL A CA 1
ATOM 2331 C C . VAL A 1 306 ? -5.232 1.184 -17.176 1.00 98.44 306 VAL A C 1
ATOM 2333 O O . VAL A 1 306 ? -6.343 1.048 -17.674 1.00 98.44 306 VAL A O 1
ATOM 2336 N N . GLY A 1 307 ? -5.043 1.706 -15.967 1.00 98.25 307 GLY A N 1
ATOM 2337 C CA . GLY A 1 307 ? -6.121 2.026 -15.045 1.00 98.25 307 GLY A CA 1
ATOM 2338 C C . GLY A 1 307 ? -5.610 2.798 -13.839 1.00 98.25 307 GLY A C 1
ATOM 2339 O O . GLY A 1 307 ? -4.406 2.849 -13.577 1.00 98.25 307 GLY A O 1
ATOM 2340 N N . VAL A 1 308 ? -6.548 3.398 -13.117 1.00 98.31 308 VAL A N 1
ATOM 2341 C CA . VAL A 1 308 ? -6.304 4.107 -11.861 1.00 98.31 308 VAL A CA 1
ATOM 2342 C C . VAL A 1 308 ? -7.182 3.516 -10.769 1.00 98.31 308 VAL A C 1
ATOM 2344 O O . VAL A 1 308 ? -8.242 2.964 -11.059 1.00 98.31 308 VAL A O 1
ATOM 2347 N N . GLY A 1 309 ? -6.734 3.628 -9.528 1.00 97.69 309 GLY A N 1
ATOM 2348 C CA . GLY A 1 309 ? -7.428 3.107 -8.360 1.00 97.69 309 GLY A CA 1
ATOM 2349 C C . GLY A 1 309 ? -6.989 3.845 -7.106 1.00 97.69 309 GLY A C 1
ATOM 2350 O O . GLY A 1 309 ? -6.131 4.730 -7.158 1.00 97.69 309 GLY A O 1
ATOM 2351 N N . GLN A 1 310 ? -7.589 3.501 -5.976 1.00 98.00 310 GLN A N 1
ATOM 2352 C CA . GLN A 1 310 ? -7.279 4.128 -4.702 1.00 98.00 310 GLN A CA 1
ATOM 2353 C C . GLN A 1 310 ? -7.523 3.162 -3.551 1.00 98.00 310 GLN A C 1
ATOM 2355 O O . GLN A 1 310 ? -8.401 2.306 -3.627 1.00 98.00 310 GLN A O 1
ATOM 2360 N N . VAL A 1 311 ? -6.773 3.353 -2.472 1.00 98.00 311 VAL A N 1
ATOM 2361 C CA . VAL A 1 311 ? -6.948 2.641 -1.206 1.00 98.00 311 VAL A CA 1
ATOM 2362 C C . VAL A 1 311 ? -7.189 3.669 -0.113 1.00 98.00 311 VAL A C 1
ATOM 2364 O O . VAL A 1 311 ? -6.369 4.568 0.072 1.00 98.00 311 VAL A O 1
ATOM 2367 N N . VAL A 1 312 ? -8.304 3.537 0.611 1.00 97.81 312 VAL A N 1
ATOM 2368 C CA . VAL A 1 312 ? -8.569 4.314 1.831 1.00 97.81 312 VAL A CA 1
ATOM 2369 C C . VAL A 1 312 ? -8.124 3.485 3.024 1.00 97.81 312 VAL A C 1
ATOM 2371 O O . VAL A 1 312 ? -8.694 2.430 3.312 1.00 97.81 312 VAL A O 1
ATOM 2374 N N . TRP A 1 313 ? -7.091 3.958 3.708 1.00 97.81 313 TRP A N 1
ATOM 2375 C CA . TRP A 1 313 ? -6.427 3.192 4.753 1.00 97.81 313 TRP A CA 1
ATOM 2376 C C . TRP A 1 313 ? -7.263 3.161 6.039 1.00 97.81 313 TRP A C 1
ATOM 2378 O O . TRP A 1 313 ? -7.620 4.222 6.556 1.00 97.81 313 TRP A O 1
ATOM 2388 N N . PRO A 1 314 ? -7.584 1.973 6.584 1.00 97.75 314 PRO A N 1
ATOM 2389 C CA . PRO A 1 314 ? -8.311 1.857 7.836 1.00 97.75 314 PRO A CA 1
ATOM 2390 C C . PRO A 1 314 ? -7.430 2.263 9.021 1.00 97.75 314 PRO A C 1
ATOM 2392 O O . PRO A 1 314 ? -6.197 2.267 8.915 1.00 97.75 314 PRO A O 1
ATOM 2395 N N . PRO A 1 315 ? -8.040 2.565 10.177 1.00 97.56 315 PRO A N 1
ATOM 2396 C CA . PRO A 1 315 ? -7.283 2.645 11.414 1.00 97.56 315 PRO A CA 1
ATOM 2397 C C . PRO A 1 315 ? -6.692 1.269 11.764 1.00 97.56 315 PRO A C 1
ATOM 2399 O O . PRO A 1 315 ? -7.125 0.238 11.247 1.00 97.56 315 PRO A O 1
ATOM 2402 N N . LYS A 1 316 ? -5.708 1.253 12.663 1.00 97.19 316 LYS A N 1
ATOM 2403 C CA . LYS A 1 316 ? -5.024 0.062 13.186 1.00 97.19 316 LYS A CA 1
ATOM 2404 C C . LYS A 1 316 ? -5.062 0.042 14.718 1.00 97.19 316 LYS A C 1
ATOM 2406 O O . LYS A 1 316 ? -5.345 1.057 15.353 1.00 97.19 316 LYS A O 1
ATOM 2411 N N . GLU A 1 317 ? -4.780 -1.125 15.300 1.00 96.25 317 GLU A N 1
ATOM 2412 C CA . GLU A 1 317 ? -4.514 -1.300 16.743 1.00 96.25 317 GLU A CA 1
ATOM 2413 C C . GLU A 1 317 ? -5.641 -0.832 17.687 1.00 96.25 317 GLU A C 1
ATOM 2415 O O . GLU A 1 317 ? -5.398 -0.237 18.737 1.00 96.25 317 GLU A O 1
ATOM 2420 N N . LEU A 1 318 ? -6.898 -1.113 17.336 1.00 98.12 318 LEU A N 1
ATOM 2421 C CA . LEU A 1 318 ? -8.043 -0.727 18.153 1.00 98.12 318 LEU A CA 1
ATOM 2422 C C . LEU A 1 318 ? -8.088 -1.556 19.440 1.00 98.12 318 LEU A C 1
ATOM 2424 O O . LEU A 1 318 ? -8.339 -2.760 19.421 1.00 98.12 318 LEU A O 1
ATOM 2428 N N . SER A 1 319 ? -7.915 -0.880 20.569 1.00 98.19 319 SER A N 1
ATOM 2429 C CA . SER A 1 319 ? -8.061 -1.451 21.904 1.00 98.19 319 SER A CA 1
ATOM 2430 C C . SER A 1 319 ? -9.125 -0.688 22.676 1.00 98.19 319 SER A C 1
ATOM 2432 O O . SER A 1 319 ? -9.184 0.539 22.633 1.00 98.19 319 SER A O 1
ATOM 2434 N N . VAL A 1 320 ? -9.992 -1.418 23.375 1.00 98.12 320 VAL A N 1
ATOM 2435 C CA . VAL A 1 320 ? -11.156 -0.849 24.057 1.00 98.12 320 VAL A CA 1
ATOM 2436 C C . VAL A 1 320 ? -11.132 -1.230 25.530 1.00 98.12 320 VAL A C 1
ATOM 2438 O O . VAL A 1 320 ? -10.906 -2.386 25.881 1.00 98.12 320 VAL A O 1
ATOM 2441 N N . GLN A 1 321 ? -11.379 -0.254 26.398 1.00 98.12 321 GLN A N 1
ATOM 2442 C CA . GLN A 1 321 ? -11.436 -0.426 27.843 1.00 98.12 321 GLN A CA 1
ATOM 2443 C C . GLN A 1 321 ? -12.693 0.225 28.414 1.00 98.12 321 GLN A C 1
ATOM 2445 O O . GLN A 1 321 ? -13.041 1.362 28.092 1.00 98.12 321 GLN A O 1
ATOM 2450 N N . VAL A 1 322 ? -13.363 -0.497 29.308 1.00 97.75 322 VAL A N 1
ATOM 2451 C CA . VAL A 1 322 ? -14.485 0.036 30.082 1.00 97.75 322 VAL A CA 1
ATOM 2452 C C . VAL A 1 322 ? -13.939 0.622 31.374 1.00 97.75 322 VAL A C 1
ATOM 2454 O O . VAL A 1 322 ? -13.263 -0.051 32.150 1.00 97.75 322 VAL A O 1
ATOM 2457 N N . THR A 1 323 ? -14.215 1.895 31.602 1.00 96.88 323 THR A N 1
ATOM 2458 C CA . THR A 1 323 ? -13.735 2.632 32.767 1.00 96.88 323 THR A CA 1
ATOM 2459 C C . THR A 1 323 ? -14.641 2.406 33.985 1.00 96.88 323 THR A C 1
ATOM 2461 O O . THR A 1 323 ? -15.779 1.945 33.877 1.00 96.88 323 THR A O 1
ATOM 2464 N N . ALA A 1 324 ? -14.176 2.804 35.173 1.00 93.19 324 ALA A N 1
ATOM 2465 C CA . ALA A 1 324 ? -14.940 2.662 36.418 1.00 93.19 324 ALA A CA 1
ATOM 2466 C C . ALA A 1 324 ? -16.276 3.438 36.426 1.00 93.19 324 ALA A C 1
ATOM 2468 O O . ALA A 1 324 ? -17.243 3.006 37.049 1.00 93.19 324 ALA A O 1
ATOM 2469 N N . ASN A 1 325 ? -16.356 4.560 35.705 1.00 94.62 325 ASN A N 1
ATOM 2470 C CA . ASN A 1 325 ? -17.586 5.335 35.502 1.00 94.62 325 ASN A CA 1
ATOM 2471 C C . ASN A 1 325 ? -18.483 4.775 34.380 1.00 94.62 325 ASN A C 1
ATOM 2473 O O . ASN A 1 325 ? -19.394 5.473 33.945 1.00 94.62 325 ASN A O 1
ATOM 2477 N N . ARG A 1 326 ? -18.244 3.535 33.924 1.00 95.69 326 ARG A N 1
ATOM 2478 C CA . ARG A 1 326 ? -19.014 2.847 32.870 1.00 95.69 326 ARG A CA 1
ATOM 2479 C C . ARG A 1 326 ? -19.017 3.576 31.528 1.00 95.69 326 ARG A C 1
ATOM 2481 O O . ARG A 1 326 ? -19.972 3.470 30.765 1.00 95.69 326 ARG A O 1
ATOM 2488 N N . THR A 1 327 ? -17.947 4.307 31.242 1.00 96.94 327 THR A N 1
ATOM 2489 C CA . THR A 1 327 ? -17.699 4.851 29.906 1.00 96.94 327 THR A CA 1
ATOM 2490 C C . THR A 1 327 ? -16.781 3.906 29.152 1.00 96.94 327 THR A C 1
ATOM 2492 O O . THR A 1 327 ? -16.050 3.125 29.764 1.00 96.94 327 THR A O 1
ATOM 2495 N N . VAL A 1 328 ? -16.809 3.961 27.827 1.00 98.19 328 VAL A N 1
ATOM 2496 C CA . VAL A 1 328 ? -15.846 3.225 27.008 1.00 98.19 328 VAL A CA 1
ATOM 2497 C C . VAL A 1 328 ? -14.774 4.198 26.549 1.00 98.19 328 VAL A C 1
ATOM 2499 O O . VAL A 1 328 ? -15.087 5.250 26.001 1.00 98.19 328 VAL A O 1
ATOM 2502 N N . ALA A 1 329 ? -13.513 3.868 26.793 1.00 98.25 329 ALA A N 1
ATOM 2503 C CA . ALA A 1 329 ? -12.367 4.569 26.239 1.00 98.25 329 ALA A CA 1
ATOM 2504 C C . ALA A 1 329 ? -11.623 3.612 25.313 1.00 98.25 329 ALA A C 1
ATOM 2506 O O . ALA A 1 329 ? -11.435 2.444 25.650 1.00 98.25 329 ALA A O 1
ATOM 2507 N N . ALA A 1 330 ? -11.203 4.102 24.157 1.00 98.38 330 ALA A N 1
ATOM 2508 C CA . ALA A 1 330 ? -10.484 3.299 23.189 1.00 98.38 330 ALA A CA 1
ATOM 2509 C C . ALA A 1 330 ? -9.275 4.045 22.642 1.00 98.38 330 ALA A C 1
ATOM 2511 O O . ALA A 1 330 ? -9.305 5.270 22.507 1.00 98.38 330 ALA A O 1
ATOM 2512 N N . LEU A 1 331 ? -8.237 3.285 22.315 1.00 98.56 331 LEU A N 1
ATOM 2513 C CA . LEU A 1 331 ? -7.058 3.750 21.597 1.00 98.56 331 LEU A CA 1
ATOM 2514 C C . LEU A 1 331 ? -7.032 3.074 20.229 1.00 98.56 331 LEU A C 1
ATOM 2516 O O . LEU A 1 331 ? -7.398 1.906 20.119 1.00 98.56 331 LEU A O 1
ATOM 2520 N N . LEU A 1 332 ? -6.622 3.817 19.210 1.00 98.31 332 LEU A N 1
ATOM 2521 C CA . LEU A 1 332 ? -6.406 3.346 17.841 1.00 98.31 332 LEU A CA 1
ATOM 2522 C C . LEU A 1 332 ? -5.315 4.204 17.193 1.00 98.31 332 LEU A C 1
ATOM 2524 O O . LEU A 1 332 ? -4.992 5.276 17.699 1.00 98.31 332 LEU A O 1
ATOM 2528 N N . SER A 1 333 ? -4.781 3.765 16.061 1.00 97.31 333 SER A N 1
ATOM 2529 C CA . SER A 1 333 ? -3.847 4.546 15.249 1.00 97.31 333 SER A CA 1
ATOM 2530 C C . SER A 1 333 ? -4.402 4.711 13.840 1.00 97.31 333 SER A C 1
ATOM 2532 O O . SER A 1 333 ? -4.561 3.727 13.119 1.00 97.31 333 SER A O 1
ATOM 2534 N N . ALA A 1 334 ? -4.749 5.935 13.448 1.00 97.12 334 ALA A N 1
ATOM 2535 C CA . ALA A 1 334 ? -5.184 6.243 12.090 1.00 97.12 334 ALA A CA 1
ATOM 2536 C C . ALA A 1 334 ? -4.052 6.894 11.275 1.00 97.12 334 ALA A C 1
ATOM 2538 O O . ALA A 1 334 ? -3.228 7.608 11.853 1.00 97.12 334 ALA A O 1
ATOM 2539 N N . PRO A 1 335 ? -4.018 6.702 9.942 1.00 95.31 335 PRO A N 1
ATOM 2540 C CA . PRO A 1 335 ? -3.088 7.417 9.073 1.00 95.31 335 PRO A CA 1
ATOM 2541 C C . PRO A 1 335 ? -3.185 8.932 9.262 1.00 95.31 335 PRO A C 1
ATOM 2543 O O . PRO A 1 335 ? -4.275 9.469 9.492 1.00 95.31 335 PRO A O 1
ATOM 2546 N N . GLU A 1 336 ? -2.058 9.628 9.128 1.00 91.88 336 GLU A N 1
ATOM 2547 C CA . GLU A 1 336 ? -2.004 11.082 9.279 1.00 91.88 336 GLU A CA 1
ATOM 2548 C C . GLU A 1 336 ? -3.015 11.777 8.352 1.00 91.88 336 GLU A C 1
ATOM 2550 O O . GLU A 1 336 ? -3.195 11.389 7.200 1.00 91.88 336 GLU A O 1
ATOM 2555 N N . GLY A 1 337 ? -3.724 12.782 8.877 1.00 90.69 337 GLY A N 1
ATOM 2556 C CA . GLY A 1 337 ? -4.751 13.518 8.132 1.00 90.69 337 GLY A CA 1
ATOM 2557 C C . GLY A 1 337 ? -6.090 12.789 7.960 1.00 90.69 337 GLY A C 1
ATOM 2558 O O . GLY A 1 337 ? -7.012 13.364 7.384 1.00 90.69 337 GLY A O 1
ATOM 2559 N N . SER A 1 338 ? -6.244 11.563 8.470 1.00 94.12 338 SER A N 1
ATOM 2560 C CA . SER A 1 338 ? -7.515 10.831 8.389 1.00 94.12 338 SER A CA 1
ATOM 2561 C C . SER A 1 338 ? -8.568 11.389 9.344 1.00 94.12 338 SER A C 1
ATOM 2563 O O . SER A 1 338 ? -8.299 11.617 10.527 1.00 94.12 338 SER A O 1
ATOM 2565 N N . ARG A 1 339 ? -9.809 11.517 8.860 1.00 96.69 339 ARG A N 1
ATOM 2566 C CA . ARG A 1 339 ? -10.981 11.688 9.724 1.00 96.69 339 ARG A CA 1
ATOM 2567 C C . ARG A 1 339 ? -11.457 10.314 10.176 1.00 96.69 339 ARG A C 1
ATOM 2569 O O . ARG A 1 339 ? -11.873 9.511 9.348 1.00 96.69 339 ARG A O 1
ATOM 2576 N N . VAL A 1 340 ? -11.411 10.052 11.478 1.00 98.25 340 VAL A N 1
ATOM 2577 C CA . VAL A 1 340 ? -11.924 8.803 12.052 1.00 98.25 340 VAL A CA 1
ATOM 2578 C C . VAL A 1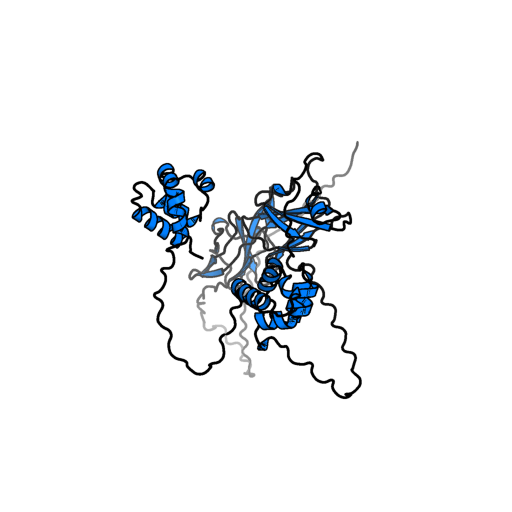 340 ? -13.377 8.991 12.464 1.00 98.25 340 VAL A C 1
ATOM 2580 O O . VAL A 1 340 ? -13.714 9.966 13.131 1.00 98.25 340 VAL A O 1
ATOM 2583 N N . GLU A 1 341 ? -14.226 8.039 12.098 1.00 98.44 341 GLU A N 1
ATOM 2584 C CA . GLU A 1 341 ? -15.603 7.939 12.574 1.00 98.44 341 GLU A CA 1
ATOM 2585 C C . GLU A 1 341 ? -15.808 6.599 13.264 1.00 98.44 341 GLU A C 1
ATOM 2587 O O . GLU A 1 341 ? -15.337 5.561 12.798 1.00 98.44 341 GLU A O 1
ATOM 2592 N N . VAL A 1 342 ? -16.520 6.612 14.387 1.00 98.56 342 VAL A N 1
ATOM 2593 C CA . VAL A 1 342 ? -16.750 5.413 15.194 1.00 98.56 342 VAL A CA 1
ATOM 2594 C C . VAL A 1 342 ? -18.244 5.181 15.321 1.00 98.56 342 VAL A C 1
ATOM 2596 O O . VAL A 1 342 ? -18.992 6.076 15.712 1.00 98.56 342 VAL A O 1
ATOM 2599 N N . GLN A 1 343 ? -18.678 3.965 15.007 1.00 98.56 343 GLN A N 1
ATOM 2600 C CA . GLN A 1 343 ? -20.082 3.567 15.019 1.00 98.56 343 GLN A CA 1
ATOM 2601 C C . GLN A 1 343 ? -20.323 2.387 15.960 1.00 98.56 343 GLN A C 1
ATOM 2603 O O . GLN A 1 343 ? -19.437 1.560 16.190 1.00 98.56 343 GLN A O 1
ATOM 2608 N N . ARG A 1 344 ? -21.544 2.304 16.502 1.00 98.12 344 ARG A N 1
ATOM 2609 C CA . ARG A 1 344 ? -21.963 1.234 17.421 1.00 98.12 344 ARG A CA 1
ATOM 2610 C C . ARG A 1 344 ? -22.843 0.202 16.730 1.00 98.12 344 ARG A C 1
ATOM 2612 O O . ARG A 1 344 ? -23.853 0.534 16.101 1.00 98.12 344 ARG A O 1
ATOM 2619 N N . PHE A 1 345 ? -22.534 -1.063 16.971 1.00 98.06 345 PHE A N 1
ATOM 2620 C CA . PHE A 1 345 ? -23.307 -2.199 16.493 1.00 98.06 345 PHE A CA 1
ATOM 2621 C C . PHE A 1 345 ? -23.633 -3.146 17.652 1.00 98.06 345 PHE A C 1
ATOM 2623 O O . PHE A 1 345 ? -22.769 -3.421 18.485 1.00 98.06 345 PHE A O 1
ATOM 2630 N N . PRO A 1 346 ? -24.864 -3.681 17.730 1.00 97.00 346 PRO A N 1
ATOM 2631 C CA . PRO A 1 346 ? -25.138 -4.836 18.576 1.00 97.00 346 PRO A CA 1
ATOM 2632 C C . PRO A 1 346 ? -24.271 -6.022 18.144 1.00 97.00 346 PRO A C 1
ATOM 2634 O O . PRO A 1 346 ? -24.046 -6.221 16.946 1.00 97.00 346 PRO A O 1
ATOM 2637 N N . LYS A 1 347 ? -23.820 -6.849 19.090 1.00 96.19 347 LYS A N 1
ATOM 2638 C CA . LYS A 1 347 ? -23.100 -8.085 18.756 1.00 96.19 347 LYS A CA 1
ATOM 2639 C C . LYS A 1 347 ? -23.911 -8.965 17.798 1.00 96.19 347 LYS A C 1
ATOM 2641 O O . LYS A 1 347 ? -25.086 -9.238 18.030 1.00 96.19 347 LYS A O 1
ATOM 2646 N N . GLY A 1 348 ? -23.263 -9.410 16.721 1.00 95.75 348 GLY A N 1
ATOM 2647 C CA . GLY A 1 348 ? -23.873 -10.229 15.668 1.00 95.75 348 GLY A CA 1
ATOM 2648 C C . GLY A 1 348 ? -24.590 -9.444 14.563 1.00 95.75 348 GLY A C 1
ATOM 2649 O O . GLY A 1 348 ? -25.063 -10.059 13.611 1.00 95.75 348 GLY A O 1
ATOM 2650 N N . ALA A 1 349 ? -24.669 -8.111 14.647 1.00 97.06 349 ALA A N 1
ATOM 2651 C CA . ALA A 1 349 ? -25.155 -7.297 13.537 1.00 97.06 349 ALA A CA 1
ATOM 2652 C C . ALA A 1 349 ? -24.123 -7.241 12.396 1.00 97.06 349 ALA A C 1
ATOM 2654 O O . ALA A 1 349 ? -22.917 -7.206 12.640 1.00 97.06 349 ALA A O 1
ATOM 2655 N N . THR A 1 350 ? -24.598 -7.188 11.149 1.00 97.00 350 THR A N 1
ATOM 2656 C CA . THR A 1 350 ? -23.743 -6.906 9.989 1.00 97.00 350 THR A CA 1
ATOM 2657 C C . THR A 1 350 ? -23.168 -5.499 10.110 1.00 97.00 350 THR A C 1
ATOM 2659 O O . THR A 1 350 ? -23.909 -4.536 10.314 1.00 97.00 350 THR A O 1
ATOM 2662 N N . ILE A 1 351 ? -21.847 -5.389 9.985 1.00 97.38 351 ILE A N 1
ATOM 2663 C CA . ILE A 1 351 ? -21.133 -4.119 10.082 1.00 97.38 351 ILE A CA 1
ATOM 2664 C C . ILE A 1 351 ? -21.104 -3.494 8.693 1.00 97.38 351 ILE A C 1
ATOM 2666 O O . ILE A 1 351 ? -20.471 -4.005 7.774 1.00 97.38 351 ILE A O 1
ATOM 2670 N N . SER A 1 352 ? -21.819 -2.388 8.548 1.00 96.06 352 SER A N 1
ATOM 2671 C CA . SER A 1 352 ? -21.843 -1.559 7.349 1.00 96.06 352 SER A CA 1
ATOM 2672 C C . SER A 1 352 ? -21.903 -0.107 7.784 1.00 96.06 352 SER A C 1
ATOM 2674 O O . SER A 1 352 ? -22.614 0.202 8.741 1.00 96.06 352 SER A O 1
ATOM 2676 N N . TYR A 1 353 ? -21.201 0.772 7.078 1.00 96.88 353 TYR A N 1
ATOM 2677 C CA . TYR A 1 353 ? -21.178 2.192 7.404 1.00 96.88 353 TYR A CA 1
ATOM 2678 C C . TYR A 1 353 ? -22.594 2.804 7.387 1.00 96.88 353 TYR A C 1
ATOM 2680 O O . TYR A 1 353 ? -23.286 2.765 6.370 1.00 96.88 353 TYR A O 1
ATOM 2688 N N . ASP A 1 354 ? -23.018 3.371 8.518 1.00 96.38 354 ASP A N 1
ATOM 2689 C CA . ASP A 1 354 ? -24.294 4.070 8.699 1.00 96.38 354 ASP A CA 1
ATOM 2690 C C . ASP A 1 354 ? -24.096 5.265 9.639 1.00 96.38 354 ASP A C 1
ATOM 2692 O O . ASP A 1 354 ? -23.942 5.111 10.852 1.00 96.38 354 ASP A O 1
ATOM 2696 N N . ILE A 1 355 ? -24.142 6.473 9.073 1.00 95.06 355 ILE A N 1
ATOM 2697 C CA . ILE A 1 355 ? -23.925 7.736 9.796 1.00 95.06 355 ILE A CA 1
ATOM 2698 C C . ILE A 1 355 ? -24.863 7.917 11.004 1.00 95.06 355 ILE A C 1
ATOM 2700 O O . ILE A 1 355 ? -24.526 8.612 11.954 1.00 95.06 355 ILE A O 1
ATOM 2704 N N . ASN A 1 356 ? -26.026 7.257 11.031 1.00 96.56 356 ASN A N 1
ATOM 2705 C CA . ASN A 1 356 ? -26.957 7.356 12.162 1.00 96.56 356 ASN A CA 1
ATOM 2706 C C . ASN A 1 356 ? -26.500 6.563 13.398 1.00 96.56 356 ASN A C 1
ATOM 2708 O O . ASN A 1 356 ? -27.117 6.666 14.459 1.00 96.56 356 ASN A O 1
ATOM 2712 N N . ARG A 1 357 ? -25.456 5.739 13.261 1.00 96.19 357 ARG A N 1
ATOM 2713 C CA . ARG A 1 357 ? -24.856 4.939 14.340 1.00 96.19 357 ARG A CA 1
ATOM 2714 C C . ARG A 1 357 ? -23.589 5.564 14.906 1.00 96.19 357 ARG A C 1
ATOM 2716 O O . ARG A 1 357 ? -22.974 4.964 15.792 1.00 96.19 357 ARG A O 1
ATOM 2723 N N . GLU A 1 358 ? -23.195 6.712 14.366 1.00 97.31 358 GLU A N 1
ATOM 2724 C CA . GLU A 1 358 ? -22.004 7.446 14.763 1.00 97.31 358 GLU A CA 1
ATOM 2725 C C . GLU A 1 358 ? -22.110 7.883 16.227 1.00 97.31 358 GLU A C 1
ATOM 2727 O O . GLU A 1 358 ? -23.178 8.266 16.715 1.00 97.31 358 GLU A O 1
ATOM 2732 N N . ILE A 1 359 ? -20.999 7.783 16.950 1.00 97.31 359 ILE A N 1
ATOM 2733 C CA . ILE A 1 359 ? -20.885 8.394 18.273 1.00 97.31 359 ILE A CA 1
ATOM 2734 C C . ILE A 1 359 ? -20.632 9.896 18.131 1.00 97.31 359 ILE A C 1
ATOM 2736 O O . ILE A 1 359 ? -20.417 10.403 17.034 1.00 97.31 359 ILE A O 1
ATOM 2740 N N . ASP A 1 360 ? -20.673 10.626 19.242 1.00 97.31 360 ASP A N 1
ATOM 2741 C CA . ASP A 1 360 ? -20.395 12.059 19.212 1.00 97.31 360 ASP A CA 1
ATOM 2742 C C . ASP A 1 360 ? -18.985 12.331 18.659 1.00 97.31 360 ASP A C 1
ATOM 2744 O O . ASP A 1 360 ? -17.988 11.850 19.206 1.00 97.31 360 ASP A O 1
ATOM 2748 N N . ARG A 1 361 ? -18.918 13.101 17.569 1.00 96.44 361 ARG A N 1
ATOM 2749 C CA . ARG A 1 361 ? -17.685 13.431 16.841 1.00 96.44 361 ARG A CA 1
ATOM 2750 C C . ARG A 1 361 ? -16.665 14.136 17.712 1.00 96.44 361 ARG A C 1
ATOM 2752 O O . ARG A 1 361 ? -15.472 13.926 17.533 1.00 96.44 361 ARG A O 1
ATOM 2759 N N . GLU A 1 362 ? -17.122 14.942 18.666 1.00 97.50 362 GLU A N 1
ATOM 2760 C CA . GLU A 1 362 ? -16.232 15.663 19.581 1.00 97.50 362 GLU A CA 1
ATOM 2761 C C . GLU A 1 362 ? -15.463 14.715 20.515 1.00 97.50 362 GLU A C 1
ATOM 2763 O O . GLU A 1 362 ? -14.460 15.098 21.118 1.00 97.50 362 GLU A O 1
ATOM 2768 N N . LEU A 1 363 ? -15.912 13.461 20.621 1.00 97.50 363 LEU A N 1
ATOM 2769 C CA . LEU A 1 363 ? -15.290 12.425 21.433 1.00 97.50 363 LEU A CA 1
ATOM 2770 C C . LEU A 1 363 ? -14.421 11.455 20.622 1.00 97.50 363 LEU A C 1
ATOM 2772 O O . LEU A 1 363 ? -13.938 10.476 21.195 1.00 97.50 363 LEU A O 1
ATOM 2776 N N . VAL A 1 364 ? -14.223 11.698 19.323 1.00 98.06 364 VAL A N 1
ATOM 2777 C CA . VAL A 1 364 ? -13.403 10.873 18.425 1.00 98.06 364 VAL A CA 1
ATOM 2778 C C . VAL A 1 364 ? -12.192 11.673 17.949 1.00 98.06 364 VAL A C 1
ATOM 2780 O O . VAL A 1 364 ? -12.310 12.818 17.524 1.00 98.06 364 VAL A O 1
ATOM 2783 N N . SER A 1 365 ? -11.012 11.059 17.995 1.00 97.19 365 SER A N 1
ATOM 2784 C CA . SER A 1 365 ? -9.771 11.586 17.427 1.00 97.19 365 SER A CA 1
ATOM 2785 C C . SER A 1 365 ? -9.089 10.532 16.550 1.00 97.19 365 SER A C 1
ATOM 2787 O O . SER A 1 365 ? -9.469 9.362 16.530 1.00 97.19 365 SER A O 1
ATOM 2789 N N . SER A 1 366 ? -8.022 10.926 15.852 1.00 95.81 366 SER A N 1
ATOM 2790 C CA . SER A 1 366 ? -7.166 10.000 15.095 1.00 95.81 36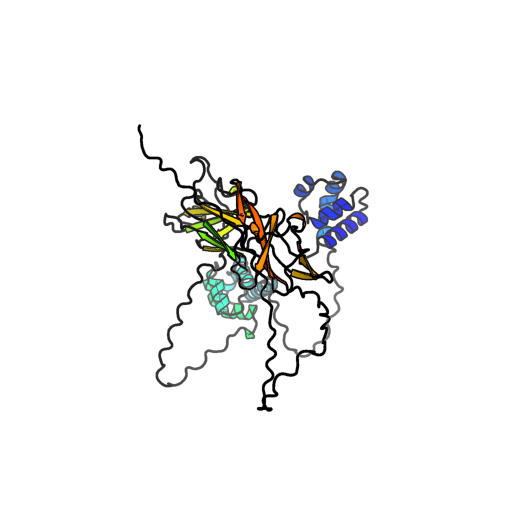6 SER A CA 1
ATOM 2791 C C . SER A 1 366 ? -6.406 8.990 15.968 1.00 95.81 366 SER A C 1
ATOM 2793 O O . SER A 1 366 ? -5.812 8.054 15.439 1.00 95.81 366 SER A O 1
ATOM 2795 N N . THR A 1 367 ? -6.417 9.172 17.292 1.00 97.62 367 THR A N 1
ATOM 2796 C CA . THR A 1 367 ? -5.674 8.355 18.264 1.00 97.62 367 THR A CA 1
ATOM 2797 C C . THR A 1 367 ? -6.572 7.540 19.197 1.00 97.62 367 THR A C 1
ATOM 2799 O O . THR A 1 367 ? -6.085 6.768 20.026 1.00 97.62 367 THR A O 1
ATOM 2802 N N . GLY A 1 368 ? -7.892 7.709 19.116 1.00 97.75 368 GLY A N 1
ATOM 2803 C CA . GLY A 1 368 ? -8.814 7.038 20.021 1.00 97.75 368 GLY A CA 1
ATOM 2804 C C . GLY A 1 368 ? -10.198 7.659 20.048 1.00 97.75 368 GLY A C 1
ATOM 2805 O O . GLY A 1 368 ? -10.514 8.585 19.307 1.00 97.75 368 GLY A O 1
ATOM 2806 N N . PHE A 1 369 ? -11.041 7.150 20.937 1.00 98.56 369 PHE A N 1
ATOM 2807 C CA . PHE A 1 369 ? -12.343 7.752 21.191 1.00 98.56 369 PHE A CA 1
ATOM 2808 C C . PHE A 1 369 ? -12.820 7.516 22.620 1.00 98.56 369 PHE A C 1
ATOM 2810 O O . PHE A 1 369 ? -12.287 6.681 23.360 1.00 98.56 369 PHE A O 1
ATOM 2817 N N . ARG A 1 370 ? -13.865 8.251 23.006 1.00 98.44 370 ARG A N 1
ATOM 2818 C CA . ARG A 1 370 ? -14.619 8.024 24.238 1.00 98.44 370 ARG A CA 1
ATOM 2819 C C . ARG A 1 370 ? -16.109 7.919 23.950 1.00 98.44 370 ARG A C 1
ATOM 2821 O O . ARG A 1 370 ? -16.674 8.712 23.213 1.00 98.44 370 ARG A O 1
ATOM 2828 N N . ASP A 1 371 ? -16.765 6.968 24.589 1.00 98.06 371 ASP A N 1
ATOM 2829 C CA . ASP A 1 371 ? -18.215 6.860 24.621 1.00 98.06 371 ASP A CA 1
ATOM 2830 C C . ASP A 1 371 ? -18.697 7.079 26.054 1.00 98.06 371 ASP A C 1
ATOM 2832 O O . ASP A 1 371 ? -18.489 6.242 26.937 1.00 98.06 371 ASP A O 1
ATOM 2836 N N . LEU A 1 372 ? -19.327 8.232 26.282 1.00 97.38 372 LEU A N 1
ATOM 2837 C CA . LEU A 1 372 ? -19.816 8.631 27.601 1.00 97.38 372 LEU A CA 1
ATOM 2838 C C . LEU A 1 372 ? -21.114 7.922 28.001 1.00 97.38 372 LEU A C 1
ATOM 2840 O O . LEU A 1 372 ? -21.430 7.872 29.184 1.00 97.38 372 LEU A O 1
ATOM 2844 N N . ASN A 1 373 ? -21.867 7.397 27.032 1.00 96.69 373 ASN A N 1
ATOM 2845 C CA . ASN A 1 373 ? -23.177 6.789 27.261 1.00 96.69 373 ASN A CA 1
ATOM 2846 C C . ASN A 1 373 ? -23.320 5.489 26.450 1.00 96.69 373 ASN A C 1
ATOM 2848 O O . ASN A 1 373 ? -24.183 5.409 25.563 1.00 96.69 373 ASN A O 1
ATOM 2852 N N . PRO A 1 374 ? -22.476 4.473 26.701 1.00 96.75 374 PRO A N 1
ATOM 2853 C CA . PRO A 1 374 ? -22.606 3.183 26.042 1.00 96.75 374 PRO A CA 1
ATOM 2854 C C . PRO A 1 374 ? -23.879 2.462 26.532 1.00 96.75 374 PRO A C 1
ATOM 2856 O O . PRO A 1 374 ? -24.212 2.547 27.720 1.00 96.75 374 PRO A O 1
ATOM 2859 N N . PRO A 1 375 ? -24.612 1.741 25.659 1.00 95.50 375 PRO A N 1
ATOM 2860 C CA . PRO A 1 375 ? -25.633 0.794 26.098 1.00 95.50 375 PRO A CA 1
ATOM 2861 C C . PRO A 1 375 ? -25.107 -0.147 27.197 1.00 95.50 375 PRO A C 1
ATOM 2863 O O . PRO A 1 375 ? -23.999 -0.668 27.112 1.00 95.50 375 PRO A O 1
ATOM 2866 N N . MET A 1 376 ? -25.894 -0.346 28.255 1.00 95.56 376 MET A N 1
ATOM 2867 C CA . MET A 1 376 ? -25.506 -1.185 29.394 1.00 95.56 376 MET A CA 1
ATOM 2868 C C . MET A 1 376 ? -26.128 -2.577 29.283 1.00 95.56 376 MET A C 1
ATOM 2870 O O . MET A 1 376 ? -27.295 -2.701 28.920 1.00 95.56 376 MET A O 1
ATOM 2874 N N . GLY A 1 377 ? -25.383 -3.604 29.689 1.00 93.56 377 GLY A N 1
ATOM 2875 C CA . GLY A 1 377 ? -25.856 -4.988 29.806 1.00 93.56 377 GLY A CA 1
ATOM 2876 C C . GLY A 1 377 ? -25.724 -5.842 28.545 1.00 93.56 377 GLY A C 1
ATOM 2877 O O . GLY A 1 377 ? -25.758 -7.064 28.668 1.00 93.56 377 GLY A O 1
ATOM 2878 N N . ASP A 1 378 ? -25.506 -5.228 27.382 1.00 93.56 378 ASP A N 1
ATOM 2879 C CA . ASP A 1 378 ? -25.288 -5.919 26.110 1.00 93.56 378 ASP A CA 1
ATOM 2880 C C . ASP A 1 378 ? -23.830 -5.785 25.645 1.00 93.56 378 ASP A C 1
ATOM 2882 O O . ASP A 1 378 ? -23.149 -4.800 25.945 1.00 93.56 378 ASP A O 1
ATOM 2886 N N . ASP A 1 379 ? -23.358 -6.768 24.875 1.00 96.88 379 ASP A N 1
ATOM 2887 C CA . ASP A 1 379 ? -22.093 -6.655 24.149 1.00 96.88 379 ASP A CA 1
ATOM 2888 C C . ASP A 1 379 ? -22.264 -5.699 22.959 1.00 96.88 379 ASP A C 1
ATOM 2890 O O . ASP A 1 379 ? -23.112 -5.912 22.082 1.00 96.88 379 ASP A O 1
ATOM 2894 N N . ILE A 1 380 ? -21.415 -4.676 22.899 1.00 97.75 380 ILE A N 1
ATOM 2895 C CA . ILE A 1 380 ? -21.392 -3.689 21.819 1.00 97.75 380 ILE A CA 1
ATOM 2896 C C . ILE A 1 380 ? -20.127 -3.893 20.999 1.00 97.75 380 ILE A C 1
ATOM 2898 O O . ILE A 1 380 ? -19.030 -3.993 21.547 1.00 97.75 380 ILE A O 1
ATOM 2902 N N . VAL A 1 381 ? -20.275 -3.906 19.679 1.00 98.44 381 VAL A N 1
ATOM 2903 C CA . VAL A 1 381 ? -19.166 -3.838 18.732 1.00 98.44 381 VAL A CA 1
ATOM 2904 C C . VAL A 1 381 ? -18.990 -2.384 18.308 1.00 98.44 381 VAL A C 1
ATOM 2906 O O . VAL A 1 381 ? -19.899 -1.780 17.736 1.00 98.44 381 VAL A O 1
ATOM 2909 N N . TYR A 1 382 ? -17.824 -1.820 18.593 1.00 98.62 382 TYR A N 1
ATOM 2910 C CA . TYR A 1 382 ? -17.387 -0.549 18.031 1.00 98.62 382 TYR A CA 1
ATOM 2911 C C . TYR A 1 382 ? -16.677 -0.825 16.714 1.00 98.62 382 TYR A C 1
ATOM 2913 O O . TYR A 1 382 ? -15.781 -1.666 16.677 1.00 98.62 382 TYR A O 1
ATOM 2921 N N . ALA A 1 383 ? -17.071 -0.127 15.653 1.00 98.62 383 ALA A N 1
ATOM 2922 C CA . ALA A 1 383 ? -16.386 -0.151 14.367 1.00 98.62 383 ALA A CA 1
ATOM 2923 C C . ALA A 1 383 ? -15.841 1.248 14.069 1.00 98.62 383 ALA A C 1
ATOM 2925 O O . ALA A 1 383 ? -16.611 2.207 13.999 1.00 98.62 383 ALA A O 1
ATOM 2926 N N . ALA A 1 384 ? -14.523 1.354 13.932 1.00 98.56 384 ALA A N 1
ATOM 2927 C CA . ALA A 1 384 ? -13.827 2.569 13.543 1.00 98.56 384 ALA A CA 1
ATOM 2928 C C . ALA A 1 384 ? -13.547 2.544 12.037 1.00 98.56 384 ALA A C 1
ATOM 2930 O O . ALA A 1 384 ? -13.050 1.550 11.506 1.00 98.56 384 ALA A O 1
ATOM 2931 N N . PHE A 1 385 ? -13.849 3.648 11.367 1.00 98.50 385 PHE A N 1
ATOM 2932 C CA . PHE A 1 385 ? -13.649 3.852 9.941 1.00 98.50 385 PHE A CA 1
ATOM 2933 C C . PHE A 1 385 ? -12.795 5.096 9.723 1.00 98.50 385 PHE A C 1
ATOM 2935 O O . PHE A 1 385 ? -12.974 6.093 10.421 1.00 98.50 385 PHE A O 1
ATOM 2942 N N . CYS A 1 386 ? -11.921 5.073 8.723 1.00 98.19 386 CYS A N 1
ATOM 2943 C CA . CYS A 1 386 ? -11.352 6.292 8.166 1.00 98.19 386 CYS A CA 1
ATOM 2944 C C . CYS A 1 386 ? -12.253 6.775 7.032 1.00 98.19 386 CYS A C 1
ATOM 2946 O O . CYS A 1 386 ? -12.595 6.011 6.129 1.00 98.19 386 CYS A O 1
ATOM 2948 N N . VAL A 1 387 ? -12.626 8.048 7.078 1.00 97.12 387 VAL A N 1
ATOM 2949 C CA . VAL A 1 387 ? -13.357 8.738 6.020 1.00 97.12 387 VAL A CA 1
ATOM 2950 C C . VAL A 1 387 ? -12.391 9.688 5.335 1.00 97.12 387 VAL A C 1
ATOM 2952 O O . VAL A 1 387 ? -11.766 10.529 5.985 1.00 97.12 387 VAL A O 1
ATOM 2955 N N . ALA A 1 388 ? -12.273 9.556 4.020 1.00 95.94 388 ALA A N 1
ATOM 2956 C CA . ALA A 1 388 ? -11.409 10.391 3.209 1.00 95.94 388 ALA A CA 1
ATOM 2957 C C . ALA A 1 388 ? -12.210 11.123 2.134 1.00 95.94 388 ALA A C 1
ATOM 2959 O O . ALA A 1 388 ? -13.177 10.588 1.586 1.00 95.94 388 ALA A O 1
ATOM 2960 N N . GLU A 1 389 ? -11.789 12.348 1.833 1.00 95.81 389 GLU A N 1
ATOM 2961 C CA . GLU A 1 389 ? -12.207 13.070 0.636 1.00 95.81 389 GLU A CA 1
ATOM 2962 C C . GLU A 1 389 ? -11.207 12.758 -0.476 1.00 95.81 389 GLU A C 1
ATOM 2964 O O . GLU A 1 389 ? -9.995 12.912 -0.311 1.00 95.81 389 GLU A O 1
ATOM 2969 N N . LEU A 1 390 ? -11.719 12.258 -1.592 1.00 95.44 390 LEU A N 1
ATOM 2970 C CA . LEU A 1 390 ? -10.938 11.950 -2.774 1.00 95.44 390 LEU A CA 1
ATOM 2971 C C . LEU A 1 390 ? -10.615 13.221 -3.568 1.00 95.44 390 LEU A C 1
ATOM 2973 O O . LEU A 1 390 ? -11.268 14.255 -3.428 1.00 95.44 390 LEU A O 1
ATOM 2977 N N . ALA A 1 391 ? -9.653 13.118 -4.485 1.00 92.75 391 ALA A N 1
ATOM 2978 C CA . ALA A 1 391 ? -9.243 14.218 -5.355 1.00 92.75 391 ALA A CA 1
ATOM 2979 C C . ALA A 1 391 ? -10.355 14.716 -6.305 1.00 92.75 391 ALA A C 1
ATOM 2981 O O . ALA A 1 391 ? -10.268 15.833 -6.812 1.00 92.75 391 ALA A O 1
ATOM 2982 N N . ASP A 1 392 ? -11.404 13.923 -6.541 1.00 93.25 392 ASP A N 1
ATOM 2983 C CA . ASP A 1 392 ? -12.597 14.319 -7.304 1.00 93.25 392 ASP A CA 1
ATOM 2984 C C . ASP A 1 392 ? -13.708 14.940 -6.427 1.00 93.25 392 ASP A C 1
ATOM 2986 O O . ASP A 1 392 ? -14.775 15.297 -6.932 1.00 93.25 392 ASP A O 1
ATOM 2990 N N . GLY A 1 393 ? -13.463 15.084 -5.120 1.00 94.88 393 GLY A N 1
ATOM 2991 C CA . GLY A 1 393 ? -14.404 15.614 -4.135 1.00 94.88 393 GLY A CA 1
ATOM 2992 C C . GLY A 1 393 ? -15.415 14.596 -3.603 1.00 94.88 393 GLY A C 1
ATOM 2993 O O . GLY A 1 393 ? -16.267 14.965 -2.792 1.00 94.88 393 GLY A O 1
ATOM 2994 N N . GLN A 1 394 ? -15.363 13.330 -4.029 1.00 95.50 394 GLN A N 1
ATOM 2995 C CA . GLN A 1 394 ? -16.196 12.280 -3.443 1.00 95.50 394 GLN A CA 1
ATOM 2996 C C . GLN A 1 394 ? -15.663 11.856 -2.073 1.00 95.50 394 GLN A C 1
ATOM 2998 O O . GLN A 1 394 ? -14.470 11.936 -1.801 1.00 95.50 394 GLN A O 1
ATOM 3003 N N . SER A 1 395 ? -16.546 11.369 -1.202 1.00 94.62 395 SER A N 1
ATOM 3004 C CA . SER A 1 395 ? -16.141 10.797 0.082 1.00 94.62 395 SER A CA 1
ATOM 3005 C C . SER A 1 395 ? -16.149 9.274 0.009 1.00 94.62 395 SER A C 1
ATOM 3007 O O . SER A 1 395 ? -17.127 8.677 -0.443 1.00 94.62 395 SER A O 1
ATOM 3009 N N . MET A 1 396 ? -15.064 8.652 0.465 1.00 96.12 396 MET A N 1
ATOM 3010 C CA . MET A 1 396 ? -14.942 7.204 0.605 1.00 96.12 396 MET A CA 1
ATOM 3011 C C . MET A 1 396 ? -14.626 6.816 2.046 1.00 96.12 396 MET A C 1
ATOM 3013 O O . MET A 1 396 ? -14.055 7.591 2.813 1.00 96.12 396 MET A O 1
ATOM 3017 N N . VAL A 1 397 ? -14.999 5.587 2.394 1.00 97.56 397 VAL A N 1
ATOM 3018 C CA . VAL A 1 397 ? -14.835 5.022 3.732 1.00 97.56 397 VAL A CA 1
ATOM 3019 C C . VAL A 1 397 ? -13.955 3.778 3.638 1.00 97.56 397 VAL A C 1
ATOM 3021 O O . VAL A 1 397 ? -14.119 2.976 2.719 1.00 97.56 397 VAL A O 1
ATOM 3024 N N . SER A 1 398 ? -13.020 3.624 4.575 1.00 97.94 398 SER A N 1
ATOM 3025 C CA . SER A 1 398 ? -12.167 2.438 4.684 1.00 97.94 398 SER A CA 1
ATOM 3026 C C . SER A 1 398 ? -12.952 1.185 5.088 1.00 97.94 398 SER A C 1
ATOM 3028 O O . SER A 1 398 ? -14.105 1.250 5.524 1.00 97.94 398 SER A O 1
ATOM 3030 N N . ALA A 1 399 ? -12.283 0.030 5.063 1.00 96.31 399 ALA A N 1
ATOM 3031 C CA . ALA A 1 399 ? -12.739 -1.130 5.824 1.00 96.31 399 ALA A CA 1
ATOM 3032 C C . ALA A 1 399 ? -12.848 -0.791 7.332 1.00 96.31 399 ALA A C 1
ATOM 3034 O O . ALA A 1 399 ? -12.087 0.053 7.825 1.00 96.31 399 ALA A O 1
ATOM 3035 N N . PRO A 1 400 ? -13.786 -1.408 8.073 1.00 97.75 400 PRO A N 1
ATOM 3036 C CA . PRO A 1 400 ? -13.912 -1.186 9.507 1.00 97.75 400 PRO A CA 1
ATOM 3037 C C . PRO A 1 400 ? -12.806 -1.896 10.289 1.00 97.75 400 PRO A C 1
ATOM 3039 O O . PRO A 1 400 ? -12.527 -3.068 10.047 1.00 97.75 400 PRO A O 1
ATOM 3042 N N . LEU A 1 401 ? -12.291 -1.238 11.326 1.00 97.75 401 LEU A N 1
ATOM 3043 C CA . LEU A 1 401 ? -11.579 -1.902 12.415 1.00 97.75 401 LEU A CA 1
ATOM 3044 C C . LEU A 1 401 ? -12.509 -2.055 13.618 1.00 97.75 401 LEU A C 1
ATOM 3046 O O . LEU A 1 401 ? -13.097 -1.075 14.074 1.00 97.75 401 LEU A O 1
ATOM 3050 N N . THR A 1 402 ? -12.652 -3.272 14.142 1.00 98.31 402 THR A N 1
ATOM 3051 C CA . THR A 1 402 ? -13.708 -3.582 15.116 1.00 98.31 402 THR A CA 1
ATOM 3052 C C . THR A 1 402 ? -13.174 -4.067 16.454 1.00 98.31 402 THR A C 1
ATOM 3054 O O . THR A 1 402 ? -12.232 -4.852 16.489 1.00 98.31 402 THR A O 1
ATOM 3057 N N . ALA A 1 403 ? -13.830 -3.682 17.547 1.00 98.25 403 ALA A N 1
ATOM 3058 C CA . ALA A 1 403 ? -13.559 -4.202 18.884 1.00 98.25 403 ALA A CA 1
ATOM 3059 C C . ALA A 1 403 ? -14.845 -4.307 19.712 1.00 98.25 403 ALA A C 1
ATOM 3061 O O . ALA A 1 403 ? -15.797 -3.554 19.509 1.00 98.25 403 ALA A O 1
ATOM 3062 N N . VAL A 1 404 ? -14.877 -5.250 20.654 1.00 98.25 404 VAL A N 1
ATOM 3063 C CA . VAL A 1 404 ? -16.053 -5.524 21.492 1.00 98.25 404 VAL A CA 1
ATOM 3064 C C . VAL A 1 404 ? -15.851 -4.942 22.887 1.00 98.25 404 VAL A C 1
ATOM 3066 O O . VAL A 1 404 ? -14.784 -5.102 23.475 1.00 98.25 404 VAL A O 1
ATOM 3069 N N . ALA A 1 405 ? -16.891 -4.321 23.442 1.00 97.62 405 ALA A N 1
ATOM 3070 C CA . ALA A 1 405 ? -16.943 -3.914 24.841 1.00 97.62 405 ALA A CA 1
ATOM 3071 C C . ALA A 1 405 ? -18.203 -4.454 25.520 1.00 97.62 405 ALA A C 1
ATOM 3073 O O . ALA A 1 405 ? -19.268 -4.534 24.906 1.00 97.62 405 ALA A O 1
ATOM 3074 N N . HIS A 1 406 ? -18.081 -4.761 26.810 1.00 97.62 406 HIS A N 1
ATOM 3075 C CA . HIS A 1 406 ? -19.198 -5.152 27.662 1.00 97.62 406 HIS A CA 1
ATOM 3076 C C . HIS A 1 406 ? -19.292 -4.201 28.854 1.00 97.62 406 HIS A C 1
ATOM 3078 O O . HIS A 1 406 ? -18.389 -4.163 29.691 1.00 97.62 406 HIS A O 1
ATOM 3084 N N . VAL A 1 407 ? -20.382 -3.438 28.947 1.00 96.00 407 VAL A N 1
ATOM 3085 C CA . VAL A 1 407 ? -20.583 -2.468 30.031 1.00 96.00 407 VAL A CA 1
ATOM 3086 C C . VAL A 1 407 ? -21.613 -2.998 31.017 1.00 96.00 407 VAL A C 1
ATOM 3088 O O . VAL A 1 407 ? -22.815 -3.001 30.749 1.00 96.00 407 VAL A O 1
ATOM 3091 N N . THR A 1 408 ? -21.148 -3.424 32.189 1.00 93.88 408 THR A N 1
ATOM 3092 C CA . THR A 1 408 ? -22.020 -3.966 33.234 1.00 93.88 408 THR A CA 1
ATOM 3093 C C . THR A 1 408 ? -22.911 -2.863 33.828 1.00 93.88 408 THR A C 1
ATOM 3095 O O . THR A 1 408 ? -22.387 -1.837 34.279 1.00 93.88 408 THR A O 1
ATOM 3098 N N . PRO A 1 409 ? -24.245 -3.046 33.874 1.00 90.81 409 PRO A N 1
ATOM 3099 C CA . PRO A 1 409 ? -25.152 -2.075 34.478 1.00 90.81 409 PRO A CA 1
ATOM 3100 C C . PRO A 1 409 ? -24.926 -1.961 35.990 1.00 90.81 409 PRO A C 1
ATOM 3102 O O . PRO A 1 409 ? -24.358 -2.850 36.628 1.00 90.81 409 PRO A O 1
ATOM 3105 N N . GLU A 1 410 ? -25.415 -0.876 36.595 1.00 86.94 410 GLU A N 1
ATOM 3106 C CA . GLU A 1 410 ? -25.463 -0.797 38.056 1.00 86.94 410 GLU A CA 1
ATOM 3107 C C . GLU A 1 410 ? -26.313 -1.921 38.628 1.00 86.94 410 GLU A C 1
ATOM 3109 O O . GLU A 1 410 ? -27.461 -2.109 38.216 1.00 86.94 410 GLU A O 1
ATOM 3114 N N . VAL A 1 411 ? -25.789 -2.607 39.643 1.00 81.44 411 VAL A N 1
ATOM 3115 C CA . VAL A 1 411 ? -26.618 -3.470 40.477 1.00 81.44 411 VAL A CA 1
ATOM 3116 C C . VAL A 1 411 ? -27.546 -2.567 41.283 1.00 81.44 411 VAL A C 1
ATOM 3118 O O . VAL A 1 411 ? -27.192 -2.077 42.354 1.00 81.44 411 VAL A O 1
ATOM 3121 N N . GLN A 1 412 ? -28.748 -2.324 40.768 1.00 78.25 412 GLN A N 1
ATOM 3122 C CA . GLN A 1 412 ? -29.786 -1.678 41.556 1.00 78.25 412 GLN A CA 1
ATOM 3123 C C . GLN A 1 412 ? -30.225 -2.654 42.648 1.00 78.25 412 GLN A C 1
ATOM 3125 O O . GLN A 1 412 ? -30.766 -3.723 42.360 1.00 78.25 412 GLN A O 1
ATOM 3130 N N . GLN A 1 413 ? -29.997 -2.296 43.915 1.00 76.50 413 GLN A N 1
ATOM 3131 C CA . GLN A 1 413 ? -30.588 -3.030 45.031 1.00 76.50 413 GLN A CA 1
ATOM 3132 C C . GLN A 1 413 ? -32.108 -2.880 44.962 1.00 76.50 413 GLN A C 1
ATOM 3134 O O . GLN A 1 413 ? -32.679 -1.865 45.366 1.00 76.50 413 GLN A O 1
ATOM 3139 N N . ILE A 1 414 ? -32.777 -3.909 44.450 1.00 79.44 414 ILE A N 1
ATOM 3140 C CA . ILE A 1 414 ? -34.230 -3.988 44.490 1.00 79.44 414 ILE A CA 1
ATOM 3141 C C . ILE A 1 414 ? -34.613 -4.234 45.950 1.00 79.44 414 ILE A C 1
ATOM 3143 O O . ILE A 1 414 ? -34.411 -5.325 46.484 1.00 79.44 414 ILE A O 1
ATOM 3147 N N . LYS A 1 415 ? -35.167 -3.214 46.616 1.00 77.25 415 LYS A N 1
ATOM 3148 C CA . LYS A 1 415 ? -35.821 -3.399 47.916 1.00 77.25 415 LYS A CA 1
ATOM 3149 C C . LYS A 1 415 ? -37.080 -4.233 47.699 1.00 77.25 415 LYS A C 1
ATOM 3151 O O . LYS A 1 415 ? -38.135 -3.704 47.360 1.00 77.25 415 LYS A O 1
ATOM 3156 N N . VAL A 1 416 ? -36.961 -5.543 47.882 1.00 79.50 416 VAL A N 1
ATOM 3157 C CA . VAL A 1 416 ? -38.107 -6.453 47.868 1.00 79.50 416 VAL A CA 1
ATOM 3158 C C . VAL A 1 416 ? -38.875 -6.253 49.174 1.00 79.50 416 VAL A C 1
ATOM 3160 O O . VAL A 1 416 ? -38.464 -6.731 50.229 1.00 79.50 416 VAL A O 1
ATOM 3163 N N . GLN A 1 417 ? -39.981 -5.509 49.123 1.00 76.94 417 GLN A N 1
ATOM 3164 C CA . GLN A 1 417 ? -40.928 -5.462 50.235 1.00 76.94 417 GLN A CA 1
ATOM 3165 C C . GLN A 1 417 ? -41.759 -6.743 50.220 1.00 76.94 417 GLN A C 1
ATOM 3167 O O . GLN A 1 417 ? -42.682 -6.896 49.424 1.00 76.94 417 GLN A O 1
ATOM 3172 N N . VAL A 1 418 ? -41.410 -7.675 51.104 1.00 76.19 418 VAL A N 1
ATOM 3173 C CA . VAL A 1 418 ? -42.227 -8.858 51.373 1.00 76.19 418 VAL A CA 1
ATOM 3174 C C . VAL A 1 418 ? -43.249 -8.473 52.438 1.00 76.19 418 VAL A C 1
ATOM 3176 O O . VAL A 1 418 ? -42.953 -8.491 53.631 1.00 76.19 418 VAL A O 1
ATOM 3179 N N . SER A 1 419 ? -44.449 -8.081 52.018 1.00 80.00 419 SER A N 1
ATOM 3180 C CA . SER A 1 419 ? -45.593 -7.977 52.921 1.00 80.00 419 SER A CA 1
ATOM 3181 C C . SER A 1 419 ? -46.259 -9.343 53.065 1.00 80.00 419 SER A C 1
ATOM 3183 O O . SER A 1 419 ? -46.345 -10.129 52.118 1.00 80.00 419 SER A O 1
ATOM 3185 N N . ARG A 1 420 ? -46.728 -9.650 54.279 1.00 71.56 420 ARG A N 1
ATOM 3186 C CA . ARG A 1 420 ? -47.591 -10.811 54.497 1.00 71.56 420 ARG A CA 1
ATOM 3187 C C . ARG A 1 420 ? -48.868 -10.577 53.694 1.00 71.56 420 ARG A C 1
ATOM 3189 O O . ARG A 1 420 ? -49.502 -9.539 53.850 1.00 71.56 420 ARG A O 1
ATOM 3196 N N . SER A 1 421 ? -49.221 -11.525 52.834 1.00 68.81 421 SER A N 1
ATOM 3197 C CA . SER A 1 421 ? -50.489 -11.478 52.113 1.00 68.81 421 SER A CA 1
ATOM 3198 C C . SER A 1 421 ? -51.634 -11.473 53.128 1.00 68.81 421 SER A C 1
ATOM 3200 O O . SER A 1 421 ? -51.789 -12.440 53.869 1.00 68.81 421 SER A O 1
ATOM 3202 N N . GLU A 1 422 ? -52.406 -10.386 53.194 1.00 76.94 422 GLU A N 1
ATOM 3203 C CA . GLU A 1 422 ? -53.653 -10.329 53.977 1.00 76.94 422 GLU A CA 1
ATOM 3204 C C . GLU A 1 422 ? -54.813 -11.018 53.249 1.00 76.94 422 GLU A C 1
ATOM 3206 O O . GLU A 1 422 ? -55.861 -11.276 53.841 1.00 76.94 422 GLU A O 1
ATOM 3211 N N . SER A 1 423 ? -54.633 -11.364 51.969 1.00 71.25 423 SER A N 1
ATOM 3212 C CA . SER A 1 423 ? -55.564 -12.258 51.297 1.00 71.25 423 SER A CA 1
ATOM 3213 C C . SER A 1 423 ? -55.475 -13.639 51.938 1.00 71.25 423 SER A C 1
ATOM 3215 O O . SER A 1 423 ? -54.396 -14.218 52.085 1.00 71.25 423 SER A O 1
ATOM 3217 N N . THR A 1 424 ? -56.639 -14.136 52.352 1.00 59.16 424 THR A N 1
ATOM 3218 C CA . THR A 1 424 ? -56.837 -15.468 52.914 1.00 59.16 424 THR A CA 1
ATOM 3219 C C . THR A 1 424 ? -56.032 -16.486 52.106 1.00 59.16 424 THR A C 1
ATOM 3221 O O . THR A 1 424 ? -56.149 -16.478 50.876 1.00 59.16 424 THR A O 1
ATOM 3224 N N . PRO A 1 425 ? -55.208 -17.338 52.745 1.00 61.97 425 PRO A N 1
ATOM 3225 C CA . PRO A 1 425 ? -54.477 -18.374 52.034 1.00 61.97 425 PRO A CA 1
ATOM 3226 C C . PRO A 1 425 ? -55.477 -19.177 51.204 1.00 61.97 425 PRO A C 1
ATOM 3228 O O . PRO A 1 425 ? -56.393 -19.798 51.745 1.00 61.97 425 PRO A O 1
ATOM 3231 N N . GLY A 1 426 ? -55.338 -19.096 49.878 1.00 61.00 426 GLY A N 1
ATOM 3232 C CA . GLY A 1 426 ? -56.104 -19.933 48.967 1.00 61.00 426 GLY A CA 1
ATOM 3233 C C . GLY A 1 426 ? -55.906 -21.404 49.346 1.00 61.00 426 GLY A C 1
ATOM 3234 O O . GLY A 1 426 ? -54.855 -21.749 49.896 1.00 61.00 426 GLY A O 1
ATOM 3235 N N . PRO A 1 427 ? -56.911 -22.260 49.103 1.00 55.78 427 PRO A N 1
ATOM 3236 C CA . PRO A 1 427 ? -56.910 -23.643 49.556 1.00 55.78 427 PRO A CA 1
ATOM 3237 C C . PRO A 1 427 ? -55.599 -24.333 49.178 1.00 55.78 427 PRO A C 1
ATOM 3239 O O . PRO A 1 427 ? -55.194 -24.349 48.015 1.00 55.78 427 PRO A O 1
ATOM 3242 N N . THR A 1 428 ? -54.931 -24.879 50.188 1.00 50.06 428 THR A N 1
ATOM 3243 C CA . THR A 1 428 ? -53.712 -25.670 50.069 1.00 50.06 428 THR A CA 1
ATOM 3244 C C . THR A 1 428 ? -53.985 -26.896 49.203 1.00 50.06 428 THR A C 1
ATOM 3246 O O . THR A 1 428 ? -54.475 -27.920 49.675 1.00 50.06 428 THR A O 1
ATOM 3249 N N . THR A 1 429 ? -53.646 -26.828 47.917 1.00 54.09 429 THR A N 1
ATOM 3250 C CA . THR A 1 429 ? -53.423 -28.043 47.132 1.00 54.09 429 THR A CA 1
ATOM 3251 C C . THR A 1 429 ? -52.174 -28.731 47.671 1.00 54.09 429 THR A C 1
ATOM 3253 O O . THR A 1 429 ? -51.104 -28.129 47.741 1.00 54.09 429 THR A O 1
ATOM 3256 N N . SER A 1 430 ? -52.369 -29.978 48.098 1.00 51.12 430 SER A N 1
ATOM 3257 C CA . SER A 1 430 ? -51.385 -30.895 48.678 1.00 51.12 430 SER A CA 1
ATOM 3258 C C . SER A 1 430 ? -50.009 -30.890 47.988 1.00 51.12 430 SER A C 1
ATOM 3260 O O . SER A 1 430 ? -49.925 -30.670 46.778 1.00 51.12 430 SER A O 1
ATOM 3262 N N . PRO A 1 431 ? -48.931 -31.208 48.729 1.00 49.59 431 PRO A N 1
ATOM 3263 C CA . PRO A 1 431 ? -47.572 -31.236 48.208 1.00 49.59 431 PRO A CA 1
ATOM 3264 C C . PRO A 1 431 ? -47.377 -32.436 47.270 1.00 49.59 431 PRO A C 1
ATOM 3266 O O . PRO A 1 431 ? -47.028 -33.535 47.690 1.00 49.5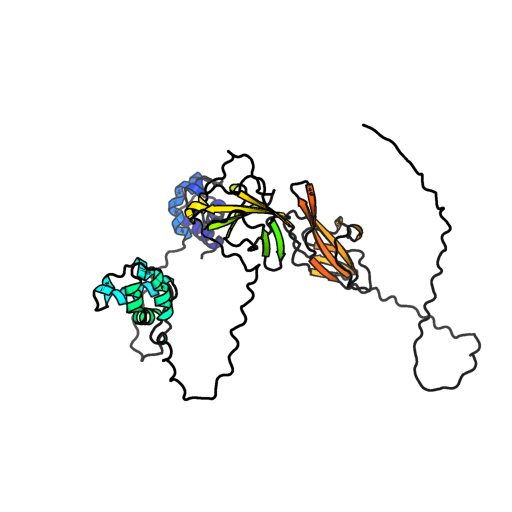9 431 PRO A O 1
ATOM 3269 N N . GLY A 1 432 ? -47.583 -32.213 45.974 1.00 44.00 432 GLY A N 1
ATOM 3270 C CA . GLY A 1 432 ? -46.981 -33.025 44.923 1.00 44.00 432 GLY A CA 1
ATOM 3271 C C . GLY A 1 432 ? -45.534 -32.582 44.721 1.00 44.00 432 GLY A C 1
ATOM 3272 O O . GLY A 1 432 ? -45.275 -31.409 44.456 1.00 44.00 432 GLY A O 1
ATOM 3273 N N . CYS A 1 433 ? -44.591 -33.506 44.888 1.00 44.94 433 CYS A N 1
ATOM 3274 C CA . CYS A 1 433 ? -43.159 -33.297 44.693 1.00 44.94 433 CYS A CA 1
ATOM 3275 C C . CYS A 1 433 ? -42.820 -32.494 43.419 1.00 44.94 433 CYS A C 1
ATOM 3277 O O . CYS A 1 433 ? -43.039 -32.953 42.305 1.00 44.94 433 CYS A O 1
ATOM 3279 N N . GLY A 1 434 ? -42.165 -31.346 43.616 1.00 47.97 434 GLY A N 1
ATOM 3280 C CA . GLY A 1 434 ? -40.862 -31.092 42.997 1.00 47.97 434 GLY A CA 1
ATOM 3281 C C . GLY A 1 434 ? -40.808 -30.550 41.565 1.00 47.97 434 GLY A C 1
ATOM 3282 O O . GLY A 1 434 ? -40.451 -31.276 40.647 1.00 47.97 434 GLY A O 1
ATOM 3283 N N . ARG A 1 435 ? -40.955 -29.228 41.412 1.00 44.75 435 ARG A N 1
ATOM 3284 C CA . ARG A 1 435 ? -39.924 -28.346 40.809 1.00 44.75 435 ARG A CA 1
ATOM 3285 C C . ARG A 1 435 ? -40.359 -26.887 40.962 1.00 44.75 435 ARG A C 1
ATOM 3287 O O . ARG A 1 435 ? -41.277 -26.424 40.288 1.00 44.75 435 ARG A O 1
ATOM 3294 N N . ALA A 1 436 ? -39.701 -26.155 41.858 1.00 41.62 436 ALA A N 1
ATOM 3295 C CA . ALA A 1 436 ? -39.921 -24.722 42.010 1.00 41.62 436 ALA A CA 1
ATOM 3296 C C . ALA A 1 436 ? -39.410 -24.003 40.752 1.00 41.62 436 ALA A C 1
ATOM 3298 O O . ALA A 1 436 ? -38.208 -23.876 40.537 1.00 41.62 436 ALA A O 1
ATOM 3299 N N . THR A 1 437 ? -40.337 -23.565 39.901 1.00 45.91 437 THR A N 1
ATOM 3300 C CA . THR A 1 437 ? -40.040 -22.693 38.761 1.00 45.91 437 THR A CA 1
ATOM 3301 C C . THR A 1 437 ? -40.370 -21.274 39.205 1.00 45.91 437 THR A C 1
ATOM 3303 O O . THR A 1 437 ? -41.542 -20.950 39.393 1.00 45.91 437 THR A O 1
ATOM 3306 N N . ALA A 1 438 ? -39.358 -20.434 39.425 1.00 39.91 438 ALA A N 1
ATOM 3307 C CA . ALA A 1 438 ? -39.576 -19.024 39.726 1.00 39.91 438 ALA A CA 1
ATOM 3308 C C . ALA A 1 438 ? -40.186 -18.337 38.490 1.00 39.91 438 ALA A C 1
ATOM 3310 O O . ALA A 1 438 ? -39.490 -18.053 37.518 1.00 39.91 438 ALA A O 1
ATOM 3311 N N . ARG A 1 439 ? -41.505 -18.100 38.495 1.00 40.94 439 ARG A N 1
ATOM 3312 C CA . ARG A 1 439 ? -42.164 -17.245 37.498 1.00 40.94 439 ARG A CA 1
ATOM 3313 C C . ARG A 1 439 ? -42.039 -15.794 37.945 1.00 40.94 439 ARG A C 1
ATOM 3315 O O . ARG A 1 439 ? -42.759 -15.355 38.833 1.00 40.94 439 ARG A O 1
ATOM 3322 N N . SER A 1 440 ? -41.135 -15.060 37.305 1.00 39.72 440 SER A N 1
ATOM 3323 C CA . SER A 1 440 ? -41.134 -13.599 37.340 1.00 39.72 440 SER A CA 1
ATOM 3324 C C . SER A 1 440 ? -42.256 -13.091 36.430 1.00 39.72 440 SER A C 1
ATOM 3326 O O . SER A 1 440 ? -42.177 -13.199 35.207 1.00 39.72 440 SER A O 1
ATOM 3328 N N . THR A 1 441 ? -43.346 -12.593 37.010 1.00 37.72 441 THR A N 1
ATOM 3329 C CA . THR A 1 441 ? -44.389 -11.869 36.270 1.00 37.72 441 THR A CA 1
ATOM 3330 C C . THR A 1 441 ? -43.936 -10.431 36.038 1.00 37.72 441 THR A C 1
ATOM 3332 O O . THR A 1 441 ? -44.128 -9.567 36.890 1.00 37.72 441 THR A O 1
ATOM 3335 N N . CYS A 1 442 ? -43.346 -10.167 34.870 1.00 34.47 442 CYS A N 1
ATOM 3336 C CA . CYS A 1 442 ? -43.182 -8.809 34.358 1.00 34.47 442 CYS A CA 1
ATOM 3337 C C . CYS A 1 442 ? -44.555 -8.238 33.985 1.00 34.47 442 CYS A C 1
ATOM 3339 O O . CYS A 1 442 ? -45.214 -8.713 33.059 1.00 34.47 442 CYS A O 1
ATOM 3341 N N . THR A 1 443 ? -44.989 -7.205 34.700 1.00 37.03 443 THR A N 1
ATOM 3342 C CA . THR A 1 443 ? -46.189 -6.430 34.373 1.00 37.03 443 THR A CA 1
ATOM 3343 C C . THR A 1 443 ? -45.977 -5.707 33.035 1.00 37.03 443 THR A C 1
ATOM 3345 O O . THR A 1 443 ? -45.033 -4.920 32.924 1.00 37.03 443 THR A O 1
ATOM 3348 N N . PRO A 1 444 ? -46.814 -5.919 32.001 1.00 35.97 444 PRO A N 1
ATOM 3349 C CA . PRO A 1 444 ? -46.646 -5.233 30.728 1.00 35.97 444 PRO A CA 1
ATOM 3350 C C . PRO A 1 444 ? -46.949 -3.738 30.883 1.00 35.97 444 PRO A C 1
ATOM 3352 O O . PRO A 1 444 ? -48.010 -3.324 31.359 1.00 35.97 444 PRO A O 1
ATOM 3355 N N . ARG A 1 445 ? -45.987 -2.915 30.463 1.00 36.12 445 ARG A N 1
ATOM 3356 C CA . ARG A 1 445 ? -46.081 -1.455 30.419 1.00 36.12 445 ARG A CA 1
ATOM 3357 C C . ARG A 1 445 ? -47.153 -1.064 29.392 1.00 36.12 445 ARG A C 1
ATOM 3359 O O . ARG A 1 445 ? -47.057 -1.422 28.221 1.00 36.12 445 ARG A O 1
ATOM 3366 N N . ARG A 1 446 ? -48.186 -0.344 29.846 1.00 34.75 446 ARG A N 1
ATOM 3367 C CA . ARG A 1 446 ? -49.290 0.199 29.032 1.00 34.75 446 ARG A CA 1
ATOM 3368 C C . ARG A 1 446 ? -48.767 0.881 27.762 1.00 34.75 446 ARG A C 1
ATOM 3370 O O . ARG A 1 446 ? -48.088 1.902 27.839 1.00 34.75 446 ARG A O 1
ATOM 3377 N N . SER A 1 447 ? -49.169 0.361 26.604 1.00 33.66 447 SER A N 1
ATOM 3378 C CA . SER A 1 447 ? -49.039 1.033 25.313 1.00 33.66 447 SER A CA 1
ATOM 3379 C C . SER A 1 447 ? -49.912 2.292 25.295 1.00 33.66 447 SER A C 1
ATOM 3381 O O . SER A 1 447 ? -51.143 2.207 25.352 1.00 33.66 447 SER A O 1
ATOM 3383 N N . ILE A 1 448 ? -49.289 3.462 25.194 1.00 39.47 448 ILE A N 1
ATOM 3384 C CA . ILE A 1 448 ? -49.978 4.710 24.870 1.00 39.47 448 ILE A CA 1
ATOM 3385 C C . ILE A 1 448 ? -50.373 4.633 23.391 1.00 39.47 448 ILE A C 1
ATOM 3387 O O . ILE A 1 448 ? -49.528 4.707 22.502 1.00 39.47 448 ILE A O 1
ATOM 3391 N N . ARG A 1 449 ? -51.673 4.454 23.127 1.00 35.09 449 ARG A N 1
ATOM 3392 C CA . ARG A 1 449 ? -52.263 4.654 21.799 1.00 35.09 449 ARG A CA 1
ATOM 3393 C C . ARG A 1 449 ? -52.124 6.130 21.436 1.00 35.09 449 ARG A C 1
ATOM 3395 O O . ARG A 1 449 ? -52.765 6.971 22.062 1.00 35.09 449 ARG A O 1
ATOM 3402 N N . ARG A 1 450 ? -51.322 6.436 20.416 1.00 37.31 450 ARG A N 1
ATOM 3403 C CA . ARG A 1 450 ? -51.340 7.736 19.742 1.00 37.31 450 ARG A CA 1
ATOM 3404 C C . ARG A 1 450 ? -52.271 7.655 18.536 1.00 37.31 450 ARG A C 1
ATOM 3406 O O . ARG A 1 450 ? -52.170 6.767 17.695 1.00 37.31 450 ARG A O 1
ATOM 3413 N N . THR A 1 451 ? -53.224 8.565 18.538 1.00 37.06 451 THR A N 1
ATOM 3414 C CA . THR A 1 451 ? -54.311 8.762 17.590 1.00 37.06 451 THR A CA 1
ATOM 3415 C C . THR A 1 451 ? -53.811 9.292 16.243 1.00 37.06 451 THR A C 1
ATOM 3417 O O . THR A 1 451 ? -53.066 10.263 16.185 1.00 37.06 451 THR A O 1
ATOM 3420 N N . GLY A 1 452 ? -54.271 8.619 15.184 1.00 39.69 452 GLY A N 1
ATOM 3421 C CA . GLY A 1 452 ? -54.607 9.084 13.833 1.00 39.69 452 GLY A CA 1
ATOM 3422 C C . GLY A 1 452 ? -53.845 10.237 13.188 1.00 39.69 452 GLY A C 1
ATOM 3423 O O . GLY A 1 452 ? -54.065 11.385 13.551 1.00 39.69 452 GLY A O 1
ATOM 3424 N N . TRP A 1 453 ? -53.154 9.942 12.081 1.00 38.34 453 TRP A N 1
ATOM 3425 C CA . TRP A 1 453 ? -52.945 10.898 10.991 1.00 38.34 453 TRP A CA 1
ATOM 3426 C C . TRP A 1 453 ? -53.404 10.315 9.649 1.00 38.34 453 TRP A C 1
ATOM 3428 O O . TRP A 1 453 ? -53.186 9.149 9.325 1.00 38.34 453 TRP A O 1
ATOM 3438 N N . ARG A 1 454 ? -54.133 11.171 8.932 1.00 41.22 454 ARG A N 1
ATOM 3439 C CA . ARG A 1 454 ? -54.848 10.976 7.669 1.00 41.22 454 ARG A CA 1
ATOM 3440 C C . ARG A 1 454 ? -53.926 10.572 6.522 1.00 41.22 454 ARG A C 1
ATOM 3442 O O . ARG A 1 454 ? -52.890 11.185 6.302 1.00 41.22 454 ARG A O 1
ATOM 3449 N N . THR A 1 455 ? -54.422 9.664 5.692 1.00 41.66 455 THR A N 1
ATOM 3450 C CA . THR A 1 455 ? -53.989 9.469 4.310 1.00 41.66 455 THR A CA 1
ATOM 3451 C C . THR A 1 455 ? -54.507 10.619 3.438 1.00 41.66 455 THR A C 1
ATOM 3453 O O . THR A 1 455 ? -55.706 10.741 3.178 1.00 41.66 455 THR A O 1
ATOM 3456 N N . SER A 1 456 ? -53.612 11.490 2.971 1.00 42.69 456 SER A N 1
ATOM 3457 C CA . SER A 1 456 ? -53.909 12.455 1.908 1.00 42.69 456 SER A CA 1
ATOM 3458 C C . SER A 1 456 ? -53.330 11.972 0.582 1.00 42.69 456 SER A C 1
ATOM 3460 O O . SER A 1 456 ? -52.122 11.911 0.385 1.00 42.69 456 SER A O 1
ATOM 3462 N N . ARG A 1 457 ? -54.274 11.617 -0.289 1.00 37.44 457 ARG A N 1
ATOM 3463 C CA . ARG A 1 457 ? -54.250 11.513 -1.752 1.00 37.44 457 ARG A CA 1
ATOM 3464 C C . ARG A 1 457 ? -53.040 12.108 -2.489 1.00 37.44 457 ARG A C 1
ATOM 3466 O O . ARG A 1 457 ? -52.691 13.270 -2.321 1.00 37.44 457 ARG A O 1
ATOM 3473 N N . ALA A 1 458 ? -52.579 11.316 -3.454 1.00 46.72 458 ALA A N 1
ATOM 3474 C CA . ALA A 1 458 ? -51.816 11.718 -4.628 1.00 46.72 458 ALA A CA 1
ATOM 3475 C C . ALA A 1 458 ? -52.473 12.856 -5.434 1.00 46.72 458 ALA A C 1
ATOM 3477 O O . ALA A 1 458 ? -53.705 12.928 -5.509 1.00 46.72 458 ALA A O 1
ATOM 3478 N N . PRO A 1 459 ? -51.672 13.602 -6.209 1.00 53.06 459 PRO A N 1
ATOM 3479 C CA . PRO A 1 459 ? -52.111 14.118 -7.488 1.00 53.06 459 PRO A CA 1
ATOM 3480 C C . PRO A 1 459 ? -51.386 13.420 -8.643 1.00 53.06 459 PRO A C 1
ATOM 3482 O O . PRO A 1 459 ? -50.166 13.453 -8.781 1.00 53.06 459 PRO A O 1
ATOM 3485 N N . ARG A 1 460 ? -52.206 12.847 -9.528 1.00 47.50 460 ARG A N 1
ATOM 3486 C CA . ARG A 1 460 ? -51.920 12.710 -10.957 1.00 47.50 460 ARG A CA 1
ATOM 3487 C C . ARG A 1 460 ? -51.364 14.030 -11.502 1.00 47.50 460 ARG A C 1
ATOM 3489 O O . ARG A 1 460 ? -52.006 15.068 -11.339 1.00 47.50 460 ARG A O 1
ATOM 3496 N N . ARG A 1 461 ? -50.308 13.966 -12.310 1.00 46.69 461 ARG A N 1
ATOM 3497 C CA . ARG A 1 461 ? -50.171 14.884 -13.444 1.00 46.69 461 ARG A CA 1
ATOM 3498 C C . ARG A 1 461 ? -49.703 14.126 -14.674 1.00 46.69 461 ARG A C 1
ATOM 3500 O O . ARG A 1 461 ? -48.637 13.527 -14.705 1.00 46.69 461 ARG A O 1
ATOM 3507 N N . SER A 1 462 ? -50.588 14.126 -15.658 1.00 46.56 462 SER A N 1
ATOM 3508 C CA . SER A 1 462 ? -50.370 13.653 -17.007 1.00 46.56 462 SER A CA 1
ATOM 3509 C C . SER A 1 462 ? -49.724 14.747 -17.860 1.00 46.56 462 SER A C 1
ATOM 3511 O O . SER A 1 462 ? -50.073 15.918 -17.739 1.00 46.56 462 SER A O 1
ATOM 3513 N N . SER A 1 463 ? -48.931 14.279 -18.824 1.00 48.34 463 SER A N 1
ATOM 3514 C CA . SER A 1 463 ? -48.955 14.656 -20.245 1.00 48.34 463 SER A CA 1
ATOM 3515 C C . SER A 1 463 ? -48.338 15.978 -20.735 1.00 48.34 463 SER A C 1
ATOM 3517 O O . SER A 1 463 ? -48.790 17.054 -20.359 1.00 48.34 463 SER A O 1
ATOM 3519 N N . ARG A 1 464 ? -47.523 15.787 -21.795 1.00 43.94 464 ARG A N 1
ATOM 3520 C CA . ARG A 1 464 ? -47.210 16.658 -22.957 1.00 43.94 464 ARG A CA 1
ATOM 3521 C C . ARG A 1 464 ? -46.237 17.817 -22.689 1.00 43.94 464 ARG A C 1
ATOM 3523 O O . ARG A 1 464 ? -46.426 18.556 -21.742 1.00 43.94 464 ARG A O 1
ATOM 3530 N N . GLY A 1 465 ? -45.231 18.079 -23.522 1.00 37.78 465 GLY A N 1
ATOM 3531 C CA . GLY A 1 465 ? -44.789 17.466 -24.781 1.00 37.78 465 GLY A CA 1
ATOM 3532 C C . GLY A 1 465 ? -43.935 18.456 -25.594 1.00 37.78 465 GLY A C 1
ATOM 3533 O O . GLY A 1 465 ? -44.060 19.652 -25.356 1.00 37.78 465 GLY A O 1
ATOM 3534 N N . ARG A 1 466 ? -43.198 17.931 -26.595 1.00 48.12 466 ARG A N 1
ATOM 3535 C CA . ARG A 1 466 ? -42.489 18.621 -27.710 1.00 48.12 466 ARG A CA 1
ATOM 3536 C C . ARG A 1 466 ? -41.316 19.534 -27.286 1.00 48.12 466 ARG A C 1
ATOM 3538 O O . ARG A 1 466 ? -41.377 20.136 -26.228 1.00 48.12 466 ARG A O 1
ATOM 3545 N N . ALA A 1 467 ? -40.231 19.686 -28.040 1.00 53.09 467 ALA A N 1
ATOM 3546 C CA . ALA A 1 467 ? -39.893 19.337 -29.421 1.00 53.09 467 ALA A CA 1
ATOM 3547 C C . ALA A 1 467 ? -38.455 18.805 -29.495 1.00 53.09 467 ALA A C 1
ATOM 3549 O O . ALA A 1 467 ? -37.695 19.087 -28.540 1.00 53.09 467 ALA A O 1
#

InterPro domains:
  IPR058691 SaeA, first Fn3-like domain [PF25832] (220-311)
  IPR058692 SaeA, second Fn3-like domain [PF25833] (324-403)

Organism: NCBI:txid1332264